Protein AF-A0A1J4JGC6-F1 (afdb_monomer)

Foldseek 3Di:
DPVPVVVVVVVVVVVLVVVLVLDQDFQLDDFQFAKAWPLVQQLVQLCVQVPPNSPLLSVLLDQLRDPNHDPVSLLVNLLVLVVCPFQFGWIKIADRLHNVDIDIFRGSLVVNLSSLSSSSSVLRVVRRPDRLSDPVCLVVNLQSLQQNLLSLVSNVVSQVVCVVVVRHDPQPDPLVSQLVVLSSQLSLLSSQLSVLVSVCVSPVLDLVSLLSNLLSLVSSLVSLVSNVVSLVVGDPSVNVQCVLVSLLVNLLSLLVNLQSLLVSCVSVVNLLLSLVSLVSNLVSLPPNVVRDHPDVVSSVSSVVSNVSSVVSNVVSVVCCVPPPVDHRDPDRDDDPDHHDDRPVSSSHHDPSSNSNCCVVDVPPDDDPPVVVVVVVVDDPDDDDDDDDDDDDDDDDDDDDDDDDDDDDDDDDDDDDDDDDDDDDDDDDDDDDDDDDDDDDDDDDDDDDDDDDDDDDDDDDDDDDDDDDDDDDDDDDDDDDDDDDDPPDPPDPPDPLVVVLVVCVVVVVCVLPVLLNVLSVLLVVLVVLLVVLQVVFDPVCNVVSVVLVVVSVVLVVCSVVLVVLSVQQVVCPPNRDPPRDSVVSNVSSVVSNVSSSVSVVVSVVRD

Secondary structure (DSSP, 8-state):
-HHHHHHHHHHHHHHHHHHHHS-------PPPPPPPB-HHHHHHHHHHHHGGGHHHHHHHHHHHTSSS--HHHHHHHHHHHHHHTT-EEEEEEEETTEEEEEEEEEEHHHHHHHHHHHHHHHHHHHHHHS-TT-TTTHHHHHHHHHHHHHHHHHHHHHHHHHHHHT---TT--HHHHHHHHHHHHHHHHHHHHHHHHHHHHH-TT-HHHHHHHHHHHHHHHHHHHHHHHHHTTS-HHHHHHHHHHHHHHHHHHHHHHHHHHHHHHHHTT-HHHHHHHHHHHHHHHTTGGGS--S-HHHHHHHHHHHHHHHHHHHHHHHHIIIII-PPPPSSPPPPSSPPPPPPHHHHSPPGGG--SGGGTS--S---HHHHHHHHHHPPPPP-----PPPP-PPPP---------PPP--PPP-------------------------------PPPP----------------------PPPPPPPPP----------------HHHHHHHHHHTTHHHH-HHHHHHHHHHHHHHHHHHHHGGGS-HHHHHHHHHHHHHHHHHHHHHHHHHHHHHHHHHTTTS--TT--HHHHHHHHHHHHHHHHHHHHHHHTT-

Nearest PDB structures (foldseek):
  1zb1-assembly2_B  TM=6.123E-01  e=3.803E-06  Saccharomyces cerevisiae
  3zxp-assembly1_B  TM=6.268E-01  e=5.109E-06  Homo sapiens
  3uly-assembly1_A  TM=6.040E-01  e=3.133E-05  Homo sapiens

Organism: NCBI:txid1144522

Radius of gyration: 36.17 Å; Cα contacts (8 Å, |Δi|>4): 557; chains: 1; bounding box: 111×75×128 Å

InterPro domains:
  IPR038499 BRO1 domain superfamily [G3DSA:1.25.40.280] (42-355)

Mean predicted aligned error: 18.23 Å

Structure (mmCIF, N/CA/C/O backbone):
data_AF-A0A1J4JGC6-F1
#
_entry.id   AF-A0A1J4JGC6-F1
#
loop_
_atom_site.group_PDB
_atom_site.id
_atom_site.type_symbol
_atom_site.label_atom_id
_atom_site.label_alt_id
_atom_site.label_comp_id
_atom_site.label_asym_id
_atom_site.label_entity_id
_atom_site.label_seq_id
_atom_site.pdbx_PDB_ins_code
_atom_site.Cartn_x
_atom_site.Cartn_y
_atom_site.Cartn_z
_atom_site.occupancy
_atom_site.B_iso_or_equiv
_atom_site.auth_seq_id
_atom_site.auth_comp_id
_atom_site.auth_asym_id
_atom_site.auth_atom_id
_atom_site.pdbx_PDB_model_num
ATOM 1 N N . MET A 1 1 ? 40.830 31.007 -11.261 1.00 52.25 1 MET A N 1
ATOM 2 C CA . MET A 1 1 ? 40.383 29.794 -11.984 1.00 52.25 1 MET A CA 1
ATOM 3 C C . MET A 1 1 ? 39.570 28.824 -11.119 1.00 52.25 1 MET A C 1
ATOM 5 O O . MET A 1 1 ? 39.017 27.895 -11.674 1.00 52.25 1 MET A O 1
ATOM 9 N N . THR A 1 2 ? 39.413 29.049 -9.810 1.00 53.44 2 THR A N 1
ATOM 10 C CA . THR A 1 2 ? 38.616 28.194 -8.903 1.00 53.44 2 THR A CA 1
ATOM 11 C C . THR A 1 2 ? 37.105 28.473 -8.918 1.00 53.44 2 THR A C 1
ATOM 13 O O . THR A 1 2 ? 36.317 27.596 -8.609 1.00 53.44 2 THR A O 1
ATOM 16 N N . THR A 1 3 ? 36.664 29.656 -9.351 1.00 64.88 3 THR A N 1
ATOM 17 C CA . THR A 1 3 ? 35.250 30.071 -9.280 1.00 64.88 3 THR A CA 1
ATOM 18 C C . THR A 1 3 ? 34.330 29.464 -10.344 1.00 64.88 3 THR A C 1
ATOM 20 O O . THR A 1 3 ? 33.119 29.451 -10.156 1.00 64.88 3 THR A O 1
ATOM 23 N N . PHE A 1 4 ? 34.861 28.963 -11.462 1.00 55.09 4 PHE A N 1
ATOM 24 C CA . PHE A 1 4 ? 34.036 28.404 -12.542 1.00 55.09 4 PHE A CA 1
ATOM 25 C C . PHE A 1 4 ? 33.626 26.949 -12.264 1.00 55.09 4 PHE A C 1
ATOM 27 O O . PHE A 1 4 ? 32.450 26.614 -12.386 1.00 55.09 4 PHE A O 1
ATOM 34 N N . ASP A 1 5 ? 34.562 26.120 -11.793 1.00 65.75 5 ASP A N 1
ATOM 35 C CA . ASP A 1 5 ? 34.286 24.726 -11.419 1.00 65.75 5 ASP A CA 1
ATOM 36 C C . ASP A 1 5 ? 33.343 24.616 -10.215 1.00 65.75 5 ASP A C 1
ATOM 38 O O . ASP A 1 5 ? 32.482 23.734 -10.181 1.00 65.75 5 ASP A O 1
ATOM 42 N N . ASP A 1 6 ? 33.449 25.531 -9.249 1.00 63.66 6 ASP A N 1
ATOM 43 C CA . ASP A 1 6 ? 32.563 25.548 -8.082 1.00 63.66 6 ASP A CA 1
ATOM 44 C C . ASP A 1 6 ? 31.129 25.955 -8.460 1.00 63.66 6 ASP A C 1
ATOM 46 O O . ASP A 1 6 ? 30.166 25.366 -7.964 1.00 63.66 6 ASP A O 1
ATOM 50 N N . ASN A 1 7 ? 30.971 26.876 -9.417 1.00 54.50 7 ASN A N 1
ATOM 51 C CA . ASN A 1 7 ? 29.662 27.258 -9.949 1.00 54.50 7 ASN A CA 1
ATOM 52 C C . ASN A 1 7 ? 29.018 26.128 -10.766 1.00 54.50 7 ASN A C 1
ATOM 54 O O . ASN A 1 7 ? 27.816 25.905 -10.638 1.00 54.50 7 ASN A O 1
ATOM 58 N N . ILE A 1 8 ? 29.795 25.373 -11.553 1.00 64.31 8 ILE A N 1
ATOM 59 C CA . ILE A 1 8 ? 29.291 24.197 -12.284 1.00 64.31 8 ILE A CA 1
ATOM 60 C C . ILE A 1 8 ? 28.870 23.093 -11.313 1.00 64.31 8 ILE A C 1
ATOM 62 O O . ILE A 1 8 ? 27.789 22.526 -11.469 1.00 64.31 8 ILE A O 1
ATOM 66 N N . LYS A 1 9 ? 29.664 22.811 -10.274 1.00 68.62 9 LYS A N 1
ATOM 67 C CA . LYS A 1 9 ? 29.290 21.838 -9.234 1.00 68.62 9 LYS A CA 1
ATOM 68 C C . LYS A 1 9 ? 28.026 22.258 -8.490 1.00 68.62 9 LYS A C 1
ATOM 70 O O . LYS A 1 9 ? 27.180 21.409 -8.222 1.00 68.62 9 LYS A O 1
ATOM 75 N N . PHE A 1 10 ? 27.869 23.547 -8.191 1.00 68.44 10 PHE A N 1
ATOM 76 C CA . PHE A 1 10 ? 26.661 24.077 -7.562 1.00 68.44 10 PHE A CA 1
ATOM 77 C C . PHE A 1 10 ? 25.433 23.944 -8.475 1.00 68.44 10 PHE A C 1
ATOM 79 O O . PHE A 1 10 ? 24.378 23.500 -8.023 1.00 68.44 10 PHE A O 1
ATOM 86 N N . LEU A 1 11 ? 25.575 24.243 -9.771 1.00 52.50 11 LEU A N 1
ATOM 87 C CA . LEU A 1 11 ? 24.492 24.111 -10.749 1.00 52.50 11 LEU A CA 1
ATOM 88 C C . LEU A 1 11 ? 24.092 22.644 -10.968 1.00 52.50 11 LEU A C 1
ATOM 90 O O . LEU A 1 11 ? 22.907 22.323 -10.960 1.00 52.50 11 LEU A O 1
ATOM 94 N N . LEU A 1 12 ? 25.070 21.742 -11.103 1.00 58.09 12 LEU A N 1
ATOM 95 C CA . LEU A 1 12 ? 24.840 20.299 -11.232 1.00 58.09 12 LEU A CA 1
ATOM 96 C C . LEU A 1 12 ? 24.192 19.720 -9.974 1.00 58.09 12 LEU A C 1
ATOM 98 O O . LEU A 1 12 ? 23.278 18.908 -10.087 1.00 58.09 12 LEU A O 1
ATOM 102 N N . LYS A 1 13 ? 24.599 20.181 -8.786 1.00 65.19 13 LYS A N 1
ATOM 103 C CA . LYS A 1 13 ? 23.947 19.823 -7.523 1.00 65.19 13 LYS A CA 1
ATOM 104 C C . LYS A 1 13 ? 22.497 20.315 -7.490 1.00 65.19 13 LYS A C 1
ATOM 106 O O . LYS A 1 13 ? 21.617 19.536 -7.148 1.00 65.19 13 LYS A O 1
ATOM 111 N N . GLY A 1 14 ? 22.230 21.546 -7.929 1.00 53.78 14 GLY A N 1
ATOM 112 C CA . GLY A 1 14 ? 20.872 22.090 -8.033 1.00 53.78 14 GLY A CA 1
ATOM 113 C C . GLY A 1 14 ? 19.990 21.349 -9.047 1.00 53.78 14 GLY A C 1
ATOM 114 O O . GLY A 1 14 ? 18.814 21.113 -8.778 1.00 53.78 14 GLY A O 1
ATOM 115 N N . ILE A 1 15 ? 20.548 20.921 -10.184 1.00 53.38 15 ILE A N 1
ATOM 116 C CA . ILE A 1 15 ? 19.846 20.101 -11.188 1.00 53.38 15 ILE A CA 1
ATOM 117 C C . ILE A 1 15 ? 19.579 18.692 -10.647 1.00 53.38 15 ILE A C 1
ATOM 119 O O . ILE A 1 15 ? 18.477 18.178 -10.815 1.00 53.38 15 ILE A O 1
ATOM 123 N N . GLN A 1 16 ? 20.537 18.075 -9.952 1.00 53.06 16 GLN A N 1
ATOM 124 C CA . GLN A 1 16 ? 20.342 16.777 -9.300 1.00 53.06 16 GLN A CA 1
ATOM 125 C C . GLN A 1 16 ? 19.307 16.851 -8.169 1.00 53.06 16 GLN A C 1
ATOM 127 O O . GLN A 1 16 ? 18.472 15.958 -8.052 1.00 53.06 16 GLN A O 1
ATOM 132 N N . GLU A 1 17 ? 19.308 17.921 -7.372 1.00 52.94 17 GLU A N 1
ATOM 133 C CA . GLU A 1 17 ? 18.307 18.162 -6.326 1.00 52.94 17 GLU A CA 1
ATOM 134 C C . GLU A 1 17 ? 16.913 18.430 -6.917 1.00 52.94 17 GLU A C 1
ATOM 136 O O . GLU A 1 17 ? 15.928 17.898 -6.397 1.00 52.94 17 GLU A O 1
ATOM 141 N N . LYS A 1 18 ? 16.817 19.148 -8.049 1.00 51.53 18 LYS A N 1
ATOM 142 C CA . LYS A 1 18 ? 15.568 19.307 -8.819 1.00 51.53 18 LYS A CA 1
ATOM 143 C C . LYS A 1 18 ? 15.069 17.985 -9.410 1.00 51.53 18 LYS A C 1
ATOM 145 O O . LYS A 1 18 ? 13.908 17.633 -9.231 1.00 51.53 18 LYS A O 1
ATOM 150 N N . LYS A 1 19 ? 15.948 17.193 -10.029 1.00 51.12 19 LYS A N 1
ATOM 151 C CA . LYS A 1 19 ? 15.596 15.871 -10.581 1.00 51.12 19 LYS A CA 1
ATOM 152 C C . LYS A 1 19 ? 15.152 14.899 -9.476 1.00 51.12 19 LYS A C 1
ATOM 154 O O . LYS A 1 19 ? 14.243 14.103 -9.680 1.00 51.12 19 LYS A O 1
ATOM 159 N N . LYS A 1 20 ? 15.733 15.016 -8.275 1.00 45.72 20 LYS A N 1
ATOM 160 C CA . LYS A 1 20 ? 15.350 14.263 -7.067 1.00 45.72 20 LYS A CA 1
ATOM 161 C C . LYS A 1 20 ? 14.006 14.706 -6.469 1.00 45.72 20 LYS A C 1
ATOM 163 O O . LYS A 1 20 ? 13.353 13.901 -5.813 1.00 45.72 20 LYS A O 1
ATOM 168 N N . THR A 1 21 ? 13.584 15.955 -6.682 1.00 42.94 21 THR A N 1
ATOM 169 C CA . THR A 1 21 ? 12.288 16.478 -6.204 1.00 42.94 21 THR A CA 1
ATOM 170 C C . THR A 1 21 ? 11.130 16.237 -7.176 1.00 42.94 21 THR A C 1
ATOM 172 O O . THR A 1 21 ? 9.980 16.325 -6.754 1.00 42.94 21 THR A O 1
ATOM 175 N N . MET A 1 22 ? 11.401 15.877 -8.436 1.00 41.38 22 MET A N 1
ATOM 176 C CA . MET A 1 22 ? 10.372 15.732 -9.478 1.00 41.38 22 MET A CA 1
ATOM 177 C C . MET A 1 22 ? 9.607 14.397 -9.475 1.00 41.38 22 MET A C 1
ATOM 179 O O . MET A 1 22 ? 8.502 14.341 -10.003 1.00 41.38 22 MET A O 1
ATOM 183 N N . LEU A 1 23 ? 10.110 13.337 -8.832 1.00 53.72 23 LEU A N 1
ATOM 184 C CA . LEU A 1 23 ? 9.386 12.063 -8.714 1.00 53.72 23 LEU A CA 1
ATOM 185 C C . LEU A 1 23 ? 8.864 11.884 -7.286 1.00 53.72 23 LEU A C 1
ATOM 187 O O . LEU A 1 23 ? 9.530 11.309 -6.420 1.00 53.72 23 LEU A O 1
ATOM 191 N N . SER A 1 24 ? 7.658 12.398 -7.036 1.00 53.22 24 SER A N 1
ATOM 192 C CA . SER A 1 24 ? 6.896 12.009 -5.849 1.00 53.22 24 SER A CA 1
ATOM 193 C C . SER A 1 24 ? 6.468 10.555 -6.009 1.00 53.22 24 SER A C 1
ATOM 195 O O . SER A 1 24 ? 5.564 10.245 -6.784 1.00 53.22 24 SER A O 1
ATOM 197 N N . THR A 1 25 ? 7.147 9.648 -5.311 1.00 77.62 25 THR A N 1
ATOM 198 C CA . THR A 1 25 ? 6.794 8.228 -5.301 1.00 77.62 25 THR A CA 1
ATOM 199 C C . THR A 1 25 ? 6.085 7.915 -3.992 1.00 77.62 25 THR A C 1
ATOM 201 O O . THR A 1 25 ? 6.680 7.995 -2.917 1.00 77.62 25 THR A O 1
ATOM 204 N N . SER A 1 26 ? 4.809 7.553 -4.051 1.00 82.94 26 SER A N 1
ATOM 205 C CA . SER A 1 26 ? 4.097 6.968 -2.912 1.00 82.94 26 SER A CA 1
ATOM 206 C C . SER A 1 26 ? 4.296 5.450 -2.885 1.00 82.94 26 SER A C 1
ATOM 208 O O . SER A 1 26 ? 4.603 4.826 -3.904 1.00 82.94 26 SER A O 1
ATOM 210 N N . LEU A 1 27 ? 4.147 4.835 -1.708 1.00 90.88 27 LEU A N 1
ATOM 211 C CA . LEU A 1 27 ? 4.104 3.374 -1.623 1.00 90.88 27 LEU A CA 1
ATOM 212 C C . LEU A 1 27 ? 2.813 2.856 -2.257 1.00 90.88 27 LEU A C 1
ATOM 214 O O . LEU A 1 27 ? 1.735 3.400 -2.022 1.00 90.88 27 LEU A O 1
ATOM 218 N N . LEU A 1 28 ? 2.923 1.767 -3.016 1.00 92.94 28 LEU A N 1
ATOM 219 C CA . LEU A 1 28 ? 1.779 1.128 -3.654 1.00 92.94 28 LEU A CA 1
ATOM 220 C C . LEU A 1 28 ? 1.016 0.255 -2.648 1.00 92.94 28 LEU A C 1
ATOM 222 O O . LEU A 1 28 ? 1.131 -0.963 -2.649 1.00 92.94 28 LEU A O 1
ATOM 226 N N . VAL A 1 29 ? 0.265 0.860 -1.736 1.00 93.62 29 VAL A N 1
ATOM 227 C CA . VAL A 1 29 ? -0.440 0.142 -0.666 1.00 93.62 29 VAL A CA 1
ATOM 228 C C . VAL A 1 29 ? -1.914 0.511 -0.650 1.00 93.62 29 VAL A C 1
ATOM 230 O O . VAL A 1 29 ? -2.277 1.658 -0.884 1.00 93.62 29 VAL A O 1
ATOM 233 N N . VAL A 1 30 ? -2.766 -0.459 -0.324 1.00 96.00 30 VAL A N 1
ATOM 234 C CA . VAL A 1 30 ? -4.166 -0.203 0.024 1.00 96.00 30 VAL A CA 1
ATOM 235 C C . VAL A 1 30 ? -4.314 -0.317 1.538 1.00 96.00 30 VAL A C 1
ATOM 237 O O . VAL A 1 30 ? -4.080 -1.406 2.073 1.00 96.00 30 VAL A O 1
ATOM 240 N N . PRO A 1 31 ? -4.685 0.765 2.243 1.00 96.88 31 PRO A N 1
ATOM 241 C CA . PRO A 1 31 ? -5.005 0.690 3.660 1.00 96.88 31 PRO A CA 1
ATOM 242 C C . PRO A 1 31 ? -6.162 -0.275 3.918 1.00 96.88 31 PRO A C 1
ATOM 244 O O . PRO A 1 31 ? -7.119 -0.341 3.142 1.00 96.88 31 PRO A O 1
ATOM 247 N N . ILE A 1 32 ? -6.100 -1.005 5.029 1.00 97.38 32 ILE A N 1
ATOM 248 C CA . ILE A 1 32 ? -7.224 -1.831 5.470 1.00 97.38 32 ILE A CA 1
ATOM 249 C C . ILE A 1 32 ? -8.445 -0.944 5.760 1.00 97.38 32 ILE A C 1
ATOM 251 O O . ILE A 1 32 ? -8.280 0.181 6.248 1.00 97.38 32 ILE A O 1
ATOM 255 N N . PRO A 1 33 ? -9.671 -1.416 5.481 1.00 96.62 33 PRO A N 1
ATOM 256 C CA . PRO A 1 33 ? -10.860 -0.607 5.697 1.00 96.62 33 PRO A CA 1
ATOM 257 C C . PRO A 1 33 ? -11.072 -0.360 7.199 1.00 96.62 33 PRO A C 1
ATOM 259 O O . PRO A 1 33 ? -10.994 -1.308 7.988 1.00 96.62 33 PRO A O 1
ATOM 262 N N . PRO A 1 34 ? 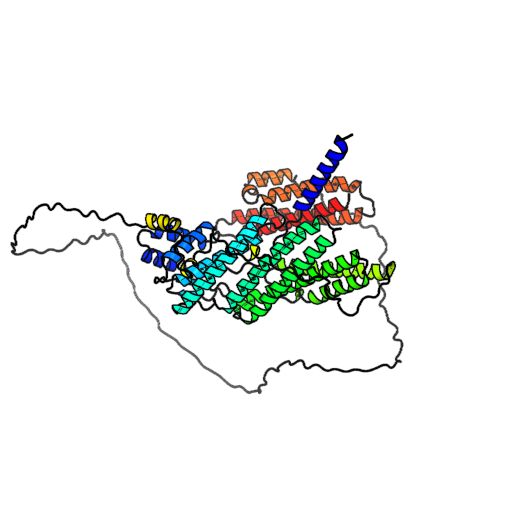-11.348 0.884 7.628 1.00 96.88 34 PRO A N 1
ATOM 263 C CA . PRO A 1 34 ? -11.672 1.159 9.020 1.00 96.88 34 PRO A CA 1
ATOM 264 C C . PRO A 1 34 ? -13.057 0.604 9.364 1.00 96.88 34 PRO A C 1
ATOM 266 O O . PRO A 1 34 ? -13.961 0.540 8.526 1.00 96.88 34 PRO A O 1
ATOM 269 N N . SER A 1 35 ? -13.242 0.238 10.625 1.00 96.44 35 SER A N 1
ATOM 270 C CA . SER A 1 35 ? -14.546 -0.095 11.181 1.00 96.44 35 SER A CA 1
ATOM 271 C C . SER A 1 35 ? -15.225 1.154 11.746 1.00 96.44 35 SER A C 1
ATOM 273 O O . SER A 1 35 ? -14.577 2.078 12.241 1.00 96.44 35 SER A O 1
ATOM 275 N N . ARG A 1 36 ? -16.557 1.183 11.684 1.00 95.94 36 ARG A N 1
ATOM 276 C CA . ARG A 1 36 ? -17.374 2.231 12.306 1.00 95.94 36 ARG A CA 1
ATOM 277 C C . ARG A 1 36 ? -17.876 1.742 13.659 1.00 95.94 36 ARG A C 1
ATOM 279 O O . ARG A 1 36 ? -18.217 0.568 13.786 1.00 95.94 36 ARG A O 1
ATOM 286 N N . ALA A 1 37 ? -17.971 2.647 14.626 1.00 95.25 37 ALA A N 1
ATOM 287 C CA . ALA A 1 37 ? -18.509 2.378 15.957 1.00 95.25 37 ALA A CA 1
ATOM 288 C C . ALA A 1 37 ? -19.892 3.004 16.130 1.00 95.25 37 ALA A C 1
ATOM 290 O O . ALA A 1 37 ? -20.152 4.098 15.621 1.00 95.25 37 ALA A O 1
ATOM 291 N N . ASN A 1 38 ? -20.760 2.355 16.902 1.00 95.06 38 ASN A N 1
ATOM 292 C CA . ASN A 1 38 ? -21.965 2.979 17.433 1.00 95.06 38 ASN A CA 1
ATOM 293 C C . ASN A 1 38 ? -21.582 3.794 18.674 1.00 95.06 38 ASN A C 1
ATOM 295 O O . ASN A 1 38 ? -21.620 3.293 19.801 1.00 95.06 38 ASN A O 1
ATOM 299 N N . SER A 1 39 ? -21.199 5.056 18.465 1.00 90.81 39 SER A N 1
ATOM 300 C CA . SER A 1 39 ? -20.668 5.914 19.533 1.00 90.81 39 SER A CA 1
ATOM 301 C C . SER A 1 39 ? -21.607 6.026 20.734 1.00 90.81 39 SER A C 1
ATOM 303 O O . SER A 1 39 ? -21.138 6.041 21.864 1.00 90.81 39 SER A O 1
ATOM 305 N N . SER A 1 40 ? -22.929 6.019 20.516 1.00 92.44 40 SER A N 1
ATOM 306 C CA . SER A 1 40 ? -23.905 6.147 21.607 1.00 92.44 40 SER A CA 1
ATOM 307 C C . SER A 1 40 ? -23.801 5.018 22.640 1.00 92.44 40 SER A C 1
ATOM 309 O O . SER A 1 40 ? -23.885 5.274 23.841 1.00 92.44 40 SER A O 1
ATOM 311 N N . LEU A 1 41 ? -23.569 3.781 22.190 1.00 92.38 41 LEU A N 1
ATOM 312 C CA . LEU A 1 41 ? -23.467 2.622 23.070 1.00 92.38 41 LEU A CA 1
ATOM 313 C C . LEU A 1 41 ? -22.129 2.624 23.819 1.00 92.38 41 LEU A C 1
ATOM 315 O O . LEU A 1 41 ? -22.119 2.517 25.044 1.00 92.38 41 LEU A O 1
ATOM 319 N N . CYS A 1 42 ? -21.021 2.839 23.100 1.00 90.94 42 CYS A N 1
ATOM 320 C CA . CYS A 1 42 ? -19.685 2.913 23.698 1.00 90.94 42 CYS A CA 1
ATOM 321 C C . CYS A 1 42 ? -19.586 4.042 24.738 1.00 90.94 42 CYS A C 1
ATOM 323 O O . CYS A 1 42 ? -19.027 3.847 25.815 1.00 90.94 42 CYS A O 1
ATOM 325 N N . ASP A 1 43 ? -20.140 5.219 24.438 1.00 92.88 43 ASP A N 1
ATOM 326 C CA . ASP A 1 43 ? -20.064 6.388 25.317 1.00 92.88 43 ASP A CA 1
ATOM 327 C C . ASP A 1 43 ? -20.856 6.179 26.611 1.00 92.88 43 ASP A C 1
ATOM 329 O O . ASP A 1 43 ? -20.428 6.608 27.685 1.00 92.88 43 ASP A O 1
ATOM 333 N N . ASN A 1 44 ? -22.002 5.500 26.536 1.00 93.31 44 ASN A N 1
ATOM 334 C CA . ASN A 1 44 ? -22.780 5.151 27.721 1.00 93.31 44 ASN A CA 1
ATOM 335 C C . ASN A 1 44 ? -22.027 4.146 28.603 1.00 93.31 44 ASN A C 1
ATOM 337 O O . ASN A 1 44 ? -21.944 4.358 29.814 1.00 93.31 44 ASN A O 1
ATOM 341 N N . SER A 1 45 ? -21.409 3.123 28.008 1.00 93.06 45 SER A N 1
ATOM 342 C CA . SER A 1 45 ? -20.573 2.154 28.731 1.00 93.06 45 SER A CA 1
ATOM 343 C C . SER A 1 45 ? -19.358 2.814 29.392 1.00 93.06 45 SER A C 1
ATOM 345 O O . SER A 1 45 ? -19.076 2.560 30.563 1.00 93.06 45 SER A O 1
ATOM 347 N N . LEU A 1 46 ? -18.672 3.730 28.695 1.00 93.56 46 LEU A N 1
ATOM 348 C CA . LEU A 1 46 ? -17.557 4.501 29.264 1.00 93.56 46 LEU A CA 1
ATOM 349 C C . LEU A 1 46 ? -17.990 5.335 30.471 1.00 93.56 46 LEU A C 1
ATOM 351 O O . LEU A 1 46 ? -17.306 5.329 31.492 1.00 93.56 46 LEU A O 1
ATOM 355 N N . LYS A 1 47 ? -19.125 6.039 30.374 1.00 93.75 47 LYS A N 1
ATOM 356 C CA . LYS A 1 47 ? -19.669 6.836 31.487 1.00 93.75 47 LYS A CA 1
ATOM 357 C C . LYS A 1 47 ? -19.980 5.973 32.704 1.00 93.75 47 LYS A C 1
ATOM 359 O O . LYS A 1 47 ? -19.711 6.396 33.824 1.00 93.75 47 LYS A O 1
ATOM 364 N N . GLN A 1 48 ? -20.528 4.779 32.485 1.00 93.06 48 GLN A N 1
ATOM 365 C CA . GLN A 1 48 ? -20.841 3.842 33.562 1.00 93.06 48 GLN A CA 1
ATOM 366 C C . GLN A 1 48 ? -19.576 3.327 34.258 1.00 93.06 48 GLN A C 1
ATOM 368 O O . GLN A 1 48 ? -19.532 3.305 35.485 1.00 93.06 48 GLN A O 1
ATOM 373 N N . LEU A 1 49 ? -18.537 2.966 33.501 1.00 93.75 49 LEU A N 1
ATOM 374 C CA . LEU A 1 49 ? -17.302 2.416 34.069 1.00 93.75 49 LEU A CA 1
ATOM 375 C C . LEU A 1 49 ? -16.406 3.468 34.730 1.00 93.75 49 LEU A C 1
ATOM 377 O O . LEU A 1 49 ? -15.807 3.197 35.766 1.00 93.75 49 LEU A O 1
ATOM 381 N N . LEU A 1 50 ? -16.295 4.658 34.136 1.00 91.75 50 LEU A N 1
ATOM 382 C CA . LEU A 1 50 ? -15.342 5.690 34.568 1.00 91.75 50 LEU A CA 1
ATOM 383 C C . LEU A 1 50 ? -15.966 6.775 35.453 1.00 91.75 50 LEU A C 1
ATOM 385 O O . LEU A 1 50 ? -15.252 7.645 35.955 1.00 91.75 50 LEU A O 1
ATOM 389 N N . SER A 1 51 ? -17.285 6.739 35.671 1.00 85.06 51 SER A N 1
ATOM 390 C CA . SER A 1 51 ? -17.995 7.712 36.510 1.00 85.06 51 SER A CA 1
ATOM 391 C C . SER A 1 51 ? -17.605 9.166 36.150 1.00 85.06 51 SER A C 1
ATOM 393 O O . SER A 1 51 ? -17.542 9.525 34.972 1.00 85.06 51 SER A O 1
ATOM 395 N N . GLY A 1 52 ? -17.311 10.024 37.137 1.00 74.94 52 GLY A N 1
ATOM 396 C CA . GLY A 1 52 ? -16.966 11.442 36.939 1.00 74.94 52 GLY A CA 1
ATOM 397 C C . GLY A 1 52 ? -15.664 11.727 36.171 1.00 74.94 52 GLY A C 1
ATOM 398 O O . GLY A 1 52 ? -15.405 12.885 35.861 1.00 74.94 52 GLY A O 1
ATOM 399 N N . GLN A 1 53 ? -14.863 10.708 35.834 1.00 77.06 53 GLN A N 1
ATOM 400 C CA . GLN A 1 53 ? -13.624 10.842 35.049 1.00 77.06 53 GLN A CA 1
ATOM 401 C C . GLN A 1 53 ? -13.819 10.505 33.560 1.00 77.06 53 GLN A C 1
ATOM 403 O O . GLN A 1 53 ? -12.881 10.573 32.769 1.00 77.06 53 GLN A O 1
ATOM 408 N N . ALA A 1 54 ? -15.046 10.176 33.142 1.00 86.62 54 ALA A N 1
ATOM 409 C CA . ALA A 1 54 ? -15.327 9.736 31.778 1.00 86.62 54 ALA A CA 1
ATOM 410 C C . ALA A 1 54 ? -15.074 10.806 30.701 1.00 86.62 54 ALA A C 1
ATOM 412 O O . ALA A 1 54 ? -14.918 10.453 29.537 1.00 86.62 54 ALA A O 1
ATOM 413 N N . GLN A 1 55 ? -15.041 12.099 31.042 1.00 91.62 55 GLN A N 1
ATOM 414 C CA . GLN A 1 55 ? -14.993 13.170 30.039 1.00 91.62 55 GLN A CA 1
ATOM 415 C C . GLN A 1 55 ? -13.753 13.091 29.136 1.00 91.62 55 GLN A C 1
ATOM 417 O O . GLN A 1 55 ? -13.884 13.247 27.924 1.00 91.62 55 GLN A O 1
ATOM 422 N N . GLU A 1 56 ? -12.577 12.810 29.697 1.00 92.50 56 GLU A N 1
ATOM 423 C CA . GLU A 1 56 ? -11.342 12.685 28.916 1.00 92.50 56 GLU A CA 1
ATOM 424 C C . GLU A 1 56 ? -11.364 11.418 28.040 1.00 92.50 56 GLU A C 1
ATOM 426 O O . GLU A 1 56 ? -11.106 11.474 26.837 1.00 92.50 56 GLU A O 1
ATOM 431 N N . ALA A 1 57 ? -11.796 10.287 28.604 1.00 94.12 57 ALA A N 1
ATOM 432 C CA . ALA A 1 57 ? -11.950 9.033 27.867 1.00 94.12 57 ALA A CA 1
ATOM 433 C C . ALA A 1 57 ? -12.937 9.145 26.697 1.00 94.12 57 ALA A C 1
ATOM 435 O O . ALA A 1 57 ? -12.685 8.614 25.616 1.00 94.12 57 ALA A O 1
ATOM 436 N N . LEU A 1 58 ? -14.045 9.862 26.896 1.00 95.19 58 LEU A N 1
ATOM 437 C CA . LEU A 1 58 ? -15.037 10.138 25.860 1.00 95.19 58 LEU A CA 1
ATOM 438 C C . LEU A 1 58 ? -14.454 10.997 24.737 1.00 95.19 58 LEU A C 1
ATOM 440 O O . LEU A 1 58 ? -14.751 10.743 23.573 1.00 95.19 58 LEU A O 1
ATOM 444 N N . GLN A 1 59 ? -13.605 11.981 25.053 1.00 95.56 59 GLN A N 1
ATOM 445 C CA . GLN A 1 59 ? -12.947 12.801 24.033 1.00 95.56 59 GLN A CA 1
ATOM 446 C C . GLN A 1 59 ? -11.995 11.971 23.167 1.00 95.56 59 GLN A C 1
ATOM 448 O O . GLN A 1 59 ? -12.093 12.029 21.939 1.00 95.56 59 GLN A O 1
ATOM 453 N N . PHE A 1 60 ? -11.131 11.153 23.776 1.00 96.56 60 PHE A N 1
ATOM 454 C CA . PHE A 1 60 ? -10.208 10.299 23.019 1.00 96.56 60 PHE A CA 1
ATOM 455 C C . PHE A 1 60 ? -10.935 9.190 22.240 1.00 96.56 60 PHE A C 1
ATOM 457 O O . PHE A 1 60 ? -10.602 8.924 21.082 1.00 96.56 60 PHE A O 1
ATOM 464 N N . SER A 1 61 ? -11.990 8.603 22.817 1.00 96.62 61 SER A N 1
ATOM 465 C CA . SER A 1 61 ? -12.914 7.694 22.119 1.00 96.62 61 SER A CA 1
ATOM 466 C C . SER A 1 61 ? -13.517 8.368 20.883 1.00 96.62 61 SER A C 1
ATOM 468 O O . SER A 1 61 ? -13.405 7.861 19.768 1.00 96.62 61 SER A O 1
ATOM 470 N N . ALA A 1 62 ? -14.103 9.556 21.048 1.00 95.38 62 ALA A N 1
ATOM 471 C CA . ALA A 1 62 ? -14.740 10.277 19.955 1.00 95.38 62 ALA A CA 1
ATOM 472 C C . ALA A 1 62 ? -13.743 10.656 18.851 1.00 95.38 62 ALA A C 1
ATOM 474 O O . ALA A 1 62 ? -14.080 10.554 17.670 1.00 95.38 62 ALA A O 1
ATOM 475 N N . ARG A 1 63 ? -12.513 11.063 19.202 1.00 95.94 63 ARG A N 1
ATOM 476 C CA . ARG A 1 63 ? -11.491 11.403 18.202 1.00 95.94 63 ARG A CA 1
ATOM 477 C C . ARG A 1 63 ? -10.935 10.209 17.451 1.00 95.94 63 ARG A C 1
ATOM 479 O O . ARG A 1 63 ? -10.887 10.282 16.223 1.00 95.94 63 ARG A O 1
ATOM 486 N N . SER A 1 64 ? -10.622 9.112 18.134 1.00 95.75 64 SER A N 1
ATOM 487 C CA . SER A 1 64 ? -10.149 7.875 17.489 1.00 95.75 64 SER A CA 1
ATOM 488 C C . SER A 1 64 ? -11.176 7.254 16.526 1.00 95.75 64 SER A C 1
ATOM 490 O O . SER A 1 64 ? -10.808 6.537 15.599 1.00 95.75 64 SER A O 1
ATOM 492 N N . LYS A 1 65 ? -12.467 7.567 16.698 1.00 94.50 65 LYS A N 1
ATOM 493 C CA . LYS A 1 65 ? -13.577 7.112 15.836 1.00 94.50 65 LYS A CA 1
ATOM 494 C C . LYS A 1 65 ? -14.018 8.142 14.791 1.00 94.50 65 LYS A C 1
ATOM 496 O O . LYS A 1 65 ? -14.938 7.875 14.018 1.00 94.50 65 LYS A O 1
ATOM 501 N N . SER A 1 66 ? -13.425 9.335 14.789 1.00 92.69 66 SER A N 1
ATOM 502 C CA . SER A 1 66 ? -13.847 10.425 13.907 1.00 92.69 66 SER A CA 1
ATOM 503 C C . SER A 1 66 ? -13.301 10.266 12.479 1.00 92.69 66 SER A C 1
ATOM 505 O O . SER A 1 66 ? -12.329 9.544 12.271 1.00 92.69 66 SER A O 1
ATOM 507 N N . PRO A 1 67 ? -13.868 10.971 11.480 1.00 87.31 67 PRO A N 1
ATOM 508 C CA . PRO A 1 67 ? -13.337 10.968 10.112 1.00 87.31 67 PRO A CA 1
ATOM 509 C C . PRO A 1 67 ? -11.931 11.573 9.974 1.00 87.31 67 PRO A C 1
ATOM 511 O O . PRO A 1 67 ? -11.271 11.354 8.964 1.00 87.31 67 PRO A O 1
ATOM 514 N N . ILE A 1 68 ? -11.492 12.361 10.960 1.00 88.31 68 ILE A N 1
ATOM 515 C CA . ILE A 1 68 ? -10.165 12.986 11.009 1.00 88.31 68 ILE A CA 1
ATOM 516 C C . ILE A 1 68 ? -9.549 12.618 12.362 1.00 88.31 68 ILE A C 1
ATOM 518 O O . ILE A 1 68 ? -9.529 13.448 13.277 1.00 88.31 68 ILE A O 1
ATOM 522 N N . PRO A 1 69 ? -9.143 11.353 12.537 1.00 91.75 69 PRO A N 1
ATOM 523 C CA . PRO A 1 69 ? -8.568 10.914 13.791 1.00 91.75 69 PRO A CA 1
ATOM 524 C C . PRO A 1 69 ? -7.138 11.446 13.934 1.00 91.75 69 PRO A C 1
ATOM 526 O O . PRO A 1 69 ? -6.496 11.841 12.957 1.00 91.75 69 PRO A O 1
ATOM 529 N N . ASP A 1 70 ? -6.636 11.436 15.163 1.00 90.56 70 ASP A N 1
ATOM 530 C CA . ASP A 1 70 ? -5.265 11.808 15.487 1.00 90.56 70 ASP A CA 1
ATOM 531 C C . ASP A 1 70 ? -4.558 10.690 16.272 1.00 90.56 70 ASP A C 1
ATOM 533 O O . ASP A 1 70 ? -5.182 9.911 16.996 1.00 90.56 70 ASP A O 1
ATOM 537 N N . ASP A 1 71 ? -3.239 10.605 16.086 1.00 92.25 71 ASP A N 1
ATOM 538 C CA . ASP A 1 71 ? -2.357 9.571 16.647 1.00 92.25 71 ASP A CA 1
ATOM 539 C C . ASP A 1 71 ? -2.363 9.536 18.189 1.00 92.25 71 ASP A C 1
ATOM 541 O O . ASP A 1 71 ? -2.331 8.466 18.809 1.00 92.25 71 ASP A O 1
ATOM 545 N N . ASP A 1 72 ? -2.431 10.712 18.819 1.00 95.44 72 ASP A N 1
ATOM 546 C CA . ASP A 1 72 ? -2.389 10.852 20.277 1.00 95.44 72 ASP A CA 1
ATOM 547 C C . ASP A 1 72 ? -3.681 10.323 20.912 1.00 95.44 72 ASP A C 1
ATOM 549 O O . ASP A 1 72 ? -3.626 9.535 21.860 1.00 95.44 72 ASP A O 1
ATOM 553 N N . SER A 1 73 ? -4.839 10.648 20.332 1.00 96.31 73 SER A N 1
ATOM 554 C CA . SER A 1 73 ? -6.140 10.146 20.781 1.00 96.31 73 SER A CA 1
ATOM 555 C C . SER A 1 73 ? -6.227 8.623 20.738 1.00 96.31 73 SER A C 1
ATOM 557 O O . SER A 1 73 ? -6.730 8.026 21.690 1.00 96.31 73 SER A O 1
ATOM 559 N N . PHE A 1 74 ? -5.712 7.968 19.688 1.00 97.62 74 PHE A N 1
ATOM 560 C CA . PHE A 1 74 ? -5.649 6.501 19.657 1.00 97.62 74 PHE A CA 1
ATOM 561 C C . PHE A 1 74 ? -4.810 5.951 20.811 1.00 97.62 74 PHE A C 1
ATOM 563 O O . PHE A 1 74 ? -5.262 5.082 21.559 1.00 97.62 74 PHE A O 1
ATOM 570 N N . SER A 1 75 ? -3.596 6.478 20.973 1.00 95.75 75 SER A N 1
ATOM 571 C CA . SER A 1 75 ? -2.643 6.013 21.982 1.00 95.75 75 SER A CA 1
ATOM 572 C C . SER A 1 75 ? -3.197 6.177 23.400 1.00 95.75 75 SER A C 1
ATOM 574 O O . SER A 1 75 ? -3.176 5.235 24.196 1.00 95.75 75 SER A O 1
ATOM 576 N N . ARG A 1 76 ? -3.756 7.352 23.713 1.00 96.12 76 ARG A N 1
ATOM 577 C CA . ARG A 1 76 ? -4.352 7.644 25.023 1.00 96.12 76 ARG A CA 1
ATOM 578 C C . ARG A 1 76 ? -5.603 6.822 25.283 1.00 96.12 76 ARG A C 1
ATOM 580 O O . ARG A 1 76 ? -5.760 6.302 26.387 1.00 96.12 76 ARG A O 1
ATOM 587 N N . TYR A 1 77 ? -6.461 6.645 24.278 1.00 97.31 77 TYR A N 1
ATOM 588 C CA . TYR A 1 77 ? -7.656 5.827 24.447 1.00 97.31 77 TYR A CA 1
ATOM 589 C C . TYR A 1 77 ? -7.304 4.360 24.718 1.00 97.31 77 TYR A C 1
ATOM 591 O O . TYR A 1 77 ? -7.866 3.755 25.628 1.00 97.31 77 TYR A O 1
ATOM 599 N N . LEU A 1 78 ? -6.307 3.801 24.024 1.00 97.38 78 LEU A N 1
ATOM 600 C CA . LEU A 1 78 ? -5.834 2.436 24.275 1.00 97.38 78 LEU A CA 1
ATOM 601 C C . LEU A 1 78 ? -5.246 2.249 25.681 1.00 97.38 78 LEU A C 1
ATOM 603 O O . LEU A 1 78 ? -5.435 1.188 26.276 1.00 97.38 78 LEU A O 1
ATOM 607 N N . ILE A 1 79 ? -4.581 3.263 26.245 1.00 95.81 79 ILE A N 1
ATOM 608 C CA . ILE A 1 79 ? -4.108 3.232 27.641 1.00 95.81 79 ILE A CA 1
ATOM 609 C C . ILE A 1 79 ? -5.291 3.152 28.619 1.00 95.81 79 ILE A C 1
ATOM 611 O O . ILE A 1 79 ? -5.233 2.384 29.581 1.00 95.81 79 ILE A O 1
ATOM 615 N N . ILE A 1 80 ? -6.371 3.894 28.357 1.00 95.38 80 ILE A N 1
ATOM 616 C CA . ILE A 1 80 ? -7.604 3.843 29.158 1.00 95.38 80 ILE A CA 1
ATOM 617 C C . ILE A 1 80 ? -8.273 2.470 29.025 1.00 95.38 80 ILE A C 1
ATOM 619 O O . ILE A 1 80 ? -8.633 1.854 30.022 1.00 95.38 80 ILE A O 1
ATOM 623 N N . LEU A 1 81 ? -8.396 1.935 27.810 1.00 96.00 81 LEU A N 1
ATOM 624 C CA . LEU A 1 81 ? -8.971 0.601 27.608 1.00 96.00 81 LEU A CA 1
ATOM 625 C C . LEU A 1 81 ? -8.132 -0.487 28.295 1.00 96.00 81 LEU A C 1
ATOM 627 O O . LEU A 1 81 ? -8.687 -1.397 28.907 1.00 96.00 81 LEU A O 1
ATOM 631 N N . LYS A 1 82 ? -6.798 -0.369 28.286 1.00 95.38 82 LYS A N 1
ATOM 632 C CA . LYS A 1 82 ? -5.918 -1.272 29.041 1.00 95.38 82 LYS A CA 1
ATOM 633 C C . LYS A 1 82 ? -6.207 -1.234 30.543 1.00 95.38 82 LYS A C 1
ATOM 635 O O . LYS A 1 82 ? -6.215 -2.295 31.164 1.00 95.38 82 LYS A O 1
ATOM 640 N N . SER A 1 83 ? -6.418 -0.056 31.139 1.00 94.06 83 SER A N 1
ATOM 641 C CA . SER A 1 83 ? -6.677 0.048 32.584 1.00 94.06 83 SER A CA 1
ATOM 642 C C . SER A 1 83 ? -8.041 -0.515 32.988 1.00 94.06 83 SER A C 1
ATOM 644 O O . SER A 1 83 ? -8.185 -1.005 34.106 1.00 94.06 83 SER A O 1
ATOM 646 N N . LEU A 1 84 ? -9.013 -0.511 32.070 1.00 94.00 84 LEU A N 1
ATOM 647 C CA . LEU A 1 84 ? -10.330 -1.118 32.269 1.00 94.00 84 LEU A CA 1
ATOM 648 C C . LEU A 1 84 ? -10.312 -2.659 32.200 1.00 94.00 84 LEU A C 1
ATOM 650 O O . LEU A 1 84 ? -11.235 -3.301 32.706 1.00 94.00 84 LEU A O 1
ATOM 654 N N . GLY A 1 85 ? -9.271 -3.268 31.621 1.00 90.75 85 GLY A N 1
ATOM 655 C CA . GLY A 1 85 ? -9.066 -4.720 31.632 1.00 90.75 85 GLY A CA 1
ATOM 656 C C . GLY A 1 85 ? -10.236 -5.502 31.027 1.00 90.75 85 GLY A C 1
ATOM 657 O O . GLY A 1 85 ? -10.705 -5.174 29.946 1.00 90.75 85 GLY A O 1
ATOM 658 N N . ASN A 1 86 ? -10.721 -6.534 31.726 1.00 90.25 86 ASN A N 1
ATOM 659 C CA . ASN A 1 86 ? -11.858 -7.359 31.288 1.00 90.25 86 ASN A CA 1
ATOM 660 C C . ASN A 1 86 ? -13.213 -6.872 31.843 1.00 90.25 86 ASN A C 1
ATOM 662 O O . ASN A 1 86 ? -14.092 -7.680 32.142 1.00 90.25 86 ASN A O 1
ATOM 666 N N . SER A 1 87 ? -13.367 -5.566 32.070 1.00 93.69 87 SER A N 1
ATOM 667 C CA . SER A 1 87 ? -14.643 -5.013 32.538 1.00 93.69 87 SER A CA 1
ATOM 668 C C . SER A 1 87 ? -15.754 -5.227 31.503 1.00 93.69 87 SER A C 1
ATOM 670 O O . SER A 1 87 ? -15.490 -5.308 30.301 1.00 93.69 87 SER A O 1
ATOM 672 N N . ASN A 1 88 ? -17.006 -5.285 31.965 1.00 93.38 88 ASN A N 1
ATOM 673 C CA . ASN A 1 88 ? -18.153 -5.338 31.063 1.00 93.38 88 ASN A CA 1
ATOM 674 C C . ASN A 1 88 ? -18.287 -3.996 30.324 1.00 93.38 88 ASN A C 1
ATOM 676 O O . ASN A 1 88 ? -18.398 -2.946 30.957 1.00 93.38 88 ASN A O 1
ATOM 680 N N . PHE A 1 89 ? -18.248 -4.036 28.995 1.00 94.19 89 PHE A N 1
ATOM 681 C CA . PHE A 1 89 ? -18.292 -2.863 28.130 1.00 94.19 89 PHE A CA 1
ATOM 682 C C . PHE A 1 89 ? -19.159 -3.134 26.911 1.00 94.19 89 PHE A C 1
ATOM 684 O O . PHE A 1 89 ? -18.701 -3.719 25.925 1.00 94.19 89 PHE A O 1
ATOM 691 N N . SER A 1 90 ? -20.408 -2.676 26.951 1.00 95.62 90 SER A N 1
ATOM 692 C CA . SER A 1 90 ? -21.298 -2.787 25.802 1.00 95.62 90 SER A CA 1
ATOM 693 C C . SER A 1 90 ? -20.800 -1.897 24.666 1.00 95.62 90 SER A C 1
ATOM 695 O O . SER A 1 90 ? -20.673 -0.679 24.813 1.00 95.62 90 SER A O 1
ATOM 697 N N . ASN A 1 91 ? -20.525 -2.512 23.524 1.00 95.00 91 ASN A N 1
ATOM 698 C CA . ASN A 1 91 ? -20.101 -1.846 22.305 1.00 95.00 91 ASN A CA 1
ATOM 699 C C . ASN A 1 91 ? -20.744 -2.495 21.083 1.00 95.00 91 ASN A C 1
ATOM 701 O O . ASN A 1 91 ? -21.168 -3.652 21.107 1.00 95.00 91 ASN A O 1
ATOM 705 N N . GLU A 1 92 ? -20.843 -1.713 20.015 1.00 95.69 92 GLU A N 1
ATOM 706 C CA . GLU A 1 92 ? -21.325 -2.182 18.727 1.00 95.69 92 GLU A CA 1
ATOM 707 C C . GLU A 1 92 ? -20.479 -1.565 17.621 1.00 95.69 92 GLU A C 1
ATOM 709 O O . GLU A 1 92 ? -20.283 -0.348 17.572 1.00 95.69 92 GLU A O 1
ATOM 714 N N . TRP A 1 93 ? -19.997 -2.422 16.730 1.00 96.44 93 TRP A N 1
ATOM 715 C CA . TRP A 1 93 ? -19.139 -2.052 15.617 1.00 96.44 93 TRP A CA 1
ATOM 716 C C . TRP A 1 93 ? -19.630 -2.678 14.317 1.00 96.44 93 TRP A C 1
ATOM 718 O O . TRP A 1 93 ? -20.189 -3.773 14.311 1.00 96.44 93 TRP A O 1
ATOM 728 N N . TRP A 1 94 ? -19.393 -2.009 13.193 1.00 96.50 94 TRP A N 1
ATOM 729 C CA . TRP A 1 94 ? -19.701 -2.549 11.867 1.00 96.50 94 TRP A CA 1
ATOM 730 C C . TRP A 1 94 ? -18.509 -3.306 11.292 1.00 96.50 94 TRP A C 1
ATOM 732 O O . TRP A 1 94 ? -17.376 -2.830 11.365 1.00 96.50 94 TRP A O 1
ATOM 742 N N . ASN A 1 95 ? -18.744 -4.469 10.686 1.00 95.31 95 ASN A N 1
ATOM 743 C CA . ASN A 1 95 ? -17.673 -5.221 10.043 1.00 95.31 95 ASN A CA 1
ATOM 744 C C . ASN A 1 95 ? -17.042 -4.369 8.915 1.00 95.31 95 ASN A C 1
ATOM 746 O O . ASN A 1 95 ? -17.765 -3.884 8.040 1.00 95.31 95 ASN A O 1
ATOM 750 N N . PRO A 1 96 ? -15.710 -4.157 8.924 1.00 96.12 96 PRO A N 1
ATOM 751 C CA . PRO A 1 96 ? -15.052 -3.291 7.947 1.00 96.12 96 PRO A CA 1
ATOM 752 C C . PRO A 1 96 ? -15.094 -3.844 6.510 1.00 96.12 96 PRO A C 1
ATOM 754 O O . PRO A 1 96 ? -14.987 -3.070 5.561 1.00 96.12 96 PRO A O 1
ATOM 757 N N . PHE A 1 97 ? -15.298 -5.153 6.339 1.00 96.31 97 PHE A N 1
ATOM 758 C CA . PHE A 1 97 ? -15.414 -5.824 5.037 1.00 96.31 97 PHE A CA 1
ATOM 759 C C . PHE A 1 97 ? -16.867 -6.046 4.598 1.00 96.31 97 PHE A C 1
ATOM 761 O O . PHE A 1 97 ? -17.124 -6.341 3.434 1.00 96.31 97 PHE A O 1
ATOM 768 N N . ASP A 1 98 ? -17.823 -5.889 5.516 1.00 95.00 98 ASP A N 1
ATOM 769 C CA . ASP A 1 98 ? -19.253 -6.024 5.252 1.00 95.00 98 ASP A CA 1
ATOM 770 C C . ASP A 1 98 ? -20.042 -5.068 6.152 1.00 95.00 98 ASP A C 1
ATOM 772 O O . ASP A 1 98 ? -20.507 -5.418 7.238 1.00 95.00 98 ASP A O 1
ATOM 776 N N . GLN A 1 99 ? -20.212 -3.832 5.684 1.00 92.19 99 GLN A N 1
ATOM 777 C CA . GLN A 1 99 ? -20.865 -2.778 6.461 1.00 92.19 99 GLN A CA 1
ATOM 778 C C . GLN A 1 99 ? -22.351 -3.049 6.750 1.00 92.19 99 GLN A C 1
ATOM 780 O O . GLN A 1 99 ? -22.950 -2.302 7.525 1.00 92.19 99 GLN A O 1
ATOM 785 N N . SER A 1 100 ? -22.949 -4.086 6.151 1.00 94.81 100 SER A N 1
ATOM 786 C CA . SER A 1 100 ? -24.318 -4.509 6.463 1.00 94.81 100 SER A CA 1
ATOM 787 C C . SER A 1 100 ? -24.416 -5.267 7.792 1.00 94.81 100 SER A C 1
ATOM 789 O O . SER A 1 100 ? -25.496 -5.341 8.378 1.00 94.81 100 SER A O 1
ATOM 791 N N . LYS A 1 101 ? -23.294 -5.791 8.304 1.00 95.06 101 LYS A N 1
ATOM 792 C CA . LYS A 1 101 ? -23.238 -6.582 9.537 1.00 95.06 101 LYS A CA 1
ATOM 793 C C . LYS A 1 101 ? -22.711 -5.744 10.698 1.00 95.06 101 LYS A C 1
ATOM 795 O O . LYS A 1 101 ? -21.548 -5.334 10.695 1.00 95.06 101 LYS A O 1
ATOM 800 N N . SER A 1 102 ? -23.551 -5.523 11.709 1.00 95.19 102 SER A N 1
ATOM 801 C CA . SER A 1 102 ? -23.101 -5.019 13.009 1.00 95.19 102 SER A CA 1
ATOM 802 C C . SER A 1 102 ? -22.756 -6.171 13.953 1.00 95.19 102 SER A C 1
ATOM 804 O O . SER A 1 102 ? -23.268 -7.286 13.839 1.00 95.19 102 SER A O 1
ATOM 806 N N . MET A 1 103 ? -21.837 -5.905 14.871 1.00 94.31 103 MET A N 1
ATOM 807 C CA . MET A 1 103 ? -21.313 -6.848 15.847 1.00 94.31 103 MET A CA 1
ATOM 808 C C . MET A 1 103 ? -21.404 -6.192 17.208 1.00 94.31 103 MET A C 1
ATOM 810 O O . MET A 1 103 ? -20.829 -5.127 17.420 1.00 94.31 103 MET A O 1
ATOM 814 N N . LYS A 1 104 ? -22.133 -6.832 18.114 1.00 94.81 104 LYS A N 1
ATOM 815 C CA . LYS A 1 104 ? -22.281 -6.382 19.494 1.00 94.81 104 LYS A CA 1
ATOM 816 C C . LYS A 1 104 ? -21.354 -7.191 20.384 1.00 94.81 104 LYS A C 1
ATOM 818 O O . LYS A 1 104 ? -21.208 -8.395 20.182 1.00 94.81 104 LYS A O 1
ATOM 823 N N . SER A 1 105 ? -20.750 -6.534 21.360 1.00 94.31 105 SER A N 1
ATOM 824 C CA . SER A 1 105 ? -19.906 -7.170 22.364 1.00 94.31 105 SER A CA 1
ATOM 825 C C . SER A 1 105 ? -20.087 -6.484 23.710 1.00 94.31 105 SER A C 1
ATOM 827 O O . SER A 1 105 ? -20.506 -5.332 23.782 1.00 94.31 105 SER A O 1
ATOM 829 N N . GLU A 1 106 ? -19.763 -7.211 24.770 1.00 94.31 106 GLU A N 1
ATOM 830 C CA . GLU A 1 106 ? -19.787 -6.754 26.161 1.00 94.31 106 GLU A CA 1
ATOM 831 C C . GLU A 1 106 ? -18.372 -6.724 26.762 1.00 94.31 106 GLU A C 1
ATOM 833 O O . GLU A 1 106 ? -18.189 -6.755 27.973 1.00 94.31 106 GLU A O 1
ATOM 838 N N . SER A 1 107 ? -17.341 -6.660 25.914 1.00 94.50 107 SER A N 1
ATOM 839 C CA . SER A 1 107 ? -15.942 -6.716 26.335 1.00 94.50 107 SER A CA 1
ATOM 840 C C . SER A 1 107 ? -15.162 -5.460 25.957 1.00 94.50 107 SER A C 1
ATOM 842 O O . SER A 1 107 ? -15.165 -5.034 24.799 1.00 94.50 107 SER A O 1
ATOM 844 N N . VAL A 1 108 ? -14.399 -4.923 26.915 1.00 95.69 108 VAL A N 1
ATOM 845 C CA . VAL A 1 108 ? -13.398 -3.865 26.673 1.00 95.69 108 VAL A CA 1
ATOM 846 C C . VAL A 1 108 ? -12.335 -4.329 25.675 1.00 95.69 108 VAL A C 1
ATOM 848 O O . VAL A 1 108 ? -11.855 -3.530 24.875 1.00 95.69 108 VAL A O 1
ATOM 851 N N . PHE A 1 109 ? -11.979 -5.617 25.668 1.00 95.31 109 PHE A N 1
ATOM 852 C CA . PHE A 1 109 ? -11.013 -6.148 24.706 1.00 95.31 109 PHE A CA 1
ATOM 853 C C . PHE A 1 109 ? -11.530 -6.061 23.269 1.00 95.31 109 PHE A C 1
ATOM 855 O O . PHE A 1 109 ? -10.757 -5.770 22.362 1.00 95.31 109 PHE A O 1
ATOM 862 N N . CYS A 1 110 ? -12.837 -6.217 23.056 1.00 94.94 110 CYS A N 1
ATOM 863 C CA . CYS A 1 110 ? -13.439 -5.983 21.746 1.00 94.94 110 CYS A CA 1
ATOM 864 C C . CYS A 1 110 ? -13.264 -4.521 21.306 1.00 94.94 110 CYS A C 1
ATOM 866 O O . CYS A 1 110 ? -12.758 -4.261 20.214 1.00 94.94 110 CYS A O 1
ATOM 868 N N . GLU A 1 111 ? -13.573 -3.568 22.187 1.00 96.38 111 GLU A N 1
ATOM 869 C CA . GLU A 1 111 ? -13.355 -2.139 21.935 1.00 96.38 111 GLU A CA 1
ATOM 870 C C . GLU A 1 111 ? -11.876 -1.820 21.645 1.00 96.38 111 GLU A C 1
ATOM 872 O O . GLU A 1 111 ? -11.563 -1.085 20.704 1.00 96.38 111 GLU A O 1
ATOM 877 N N . ALA A 1 112 ? -10.950 -2.414 22.405 1.00 96.94 112 ALA A N 1
ATOM 878 C CA . ALA A 1 112 ? -9.513 -2.251 22.203 1.00 96.94 112 ALA A CA 1
ATOM 879 C C . ALA A 1 112 ? -9.057 -2.821 20.854 1.00 96.94 112 ALA A C 1
ATOM 881 O O . ALA A 1 112 ? -8.314 -2.158 20.135 1.00 96.94 112 ALA A O 1
ATOM 882 N N . GLY A 1 113 ? -9.532 -4.011 20.476 1.00 96.44 113 GLY A N 1
ATOM 883 C CA . GLY A 1 113 ? -9.205 -4.650 19.201 1.00 96.44 113 GLY A CA 1
ATOM 884 C C . GLY A 1 113 ? -9.658 -3.813 18.005 1.00 96.44 113 GLY A C 1
ATOM 885 O O . GLY A 1 113 ? -8.879 -3.587 17.079 1.00 96.44 113 GLY A O 1
ATOM 886 N N . MET A 1 114 ? -10.878 -3.272 18.059 1.00 96.88 114 MET A N 1
ATOM 887 C CA . MET A 1 114 ? -11.412 -2.389 17.012 1.00 96.88 114 MET A CA 1
ATOM 888 C C . MET A 1 114 ? -10.689 -1.042 16.958 1.00 96.88 114 MET A C 1
ATOM 890 O O . MET A 1 114 ? -10.401 -0.531 15.874 1.00 96.88 114 MET A O 1
ATOM 894 N N . THR A 1 115 ? -10.319 -0.492 18.116 1.00 97.75 115 THR A N 1
ATOM 895 C CA . THR A 1 115 ? -9.514 0.733 18.194 1.00 97.75 115 THR A CA 1
ATOM 896 C C . THR A 1 115 ? -8.123 0.518 17.589 1.00 97.75 115 THR A C 1
ATOM 898 O O . THR A 1 115 ? -7.678 1.337 16.788 1.00 97.75 115 THR A O 1
ATOM 901 N N . ILE A 1 116 ? -7.456 -0.603 17.899 1.00 98.00 116 ILE A N 1
ATOM 902 C CA . ILE A 1 116 ? -6.162 -0.980 17.306 1.00 98.00 116 ILE A CA 1
ATOM 903 C C . ILE A 1 116 ? -6.287 -1.145 15.788 1.00 98.00 116 ILE A C 1
ATOM 905 O O . ILE A 1 116 ? -5.448 -0.638 15.046 1.00 98.00 116 ILE A O 1
ATOM 909 N N . TRP A 1 117 ? -7.337 -1.816 15.311 1.00 97.94 117 TRP A N 1
ATOM 910 C CA . TRP A 1 117 ? -7.591 -1.994 13.880 1.00 97.94 117 TRP A CA 1
ATOM 911 C C . TRP A 1 117 ? -7.721 -0.662 13.139 1.00 97.94 117 TRP A C 1
ATOM 913 O O . TRP A 1 117 ? -7.049 -0.434 12.130 1.00 97.94 117 TRP A O 1
ATOM 923 N N . ASN A 1 118 ? -8.534 0.251 13.670 1.00 98.00 118 ASN A N 1
ATOM 924 C CA . ASN A 1 118 ? -8.680 1.590 13.108 1.00 98.00 118 ASN A CA 1
ATOM 925 C C . ASN A 1 118 ? -7.376 2.390 13.174 1.00 98.00 118 ASN A C 1
ATOM 927 O O . ASN A 1 118 ? -7.090 3.151 12.251 1.00 98.00 118 ASN A O 1
ATOM 931 N N . PHE A 1 119 ? -6.561 2.184 14.209 1.00 98.38 119 PHE A N 1
ATOM 932 C CA . PHE A 1 119 ? -5.260 2.829 14.318 1.00 98.38 119 PHE A CA 1
ATOM 933 C C . PHE A 1 119 ? -4.289 2.334 13.231 1.00 98.38 119 PHE A C 1
ATOM 935 O O . PHE A 1 119 ? -3.635 3.141 12.572 1.00 98.38 119 PHE A O 1
ATOM 942 N N . ILE A 1 120 ? -4.261 1.025 12.950 1.00 98.31 120 ILE A N 1
ATOM 943 C CA . ILE A 1 120 ? -3.483 0.465 11.831 1.00 98.31 120 ILE A CA 1
ATOM 944 C C . ILE A 1 120 ? -3.961 1.056 10.495 1.00 98.31 120 ILE A C 1
ATOM 946 O O . ILE A 1 120 ? -3.137 1.501 9.696 1.00 98.31 120 ILE A O 1
ATOM 950 N N . SER A 1 121 ? -5.278 1.114 10.263 1.00 97.88 121 SER A N 1
ATOM 951 C CA . SER A 1 121 ? -5.868 1.725 9.060 1.00 97.88 121 SER A CA 1
ATOM 952 C C . SER A 1 121 ? -5.457 3.196 8.891 1.00 97.88 121 SER A C 1
ATOM 954 O O . SER A 1 121 ? -5.032 3.620 7.809 1.00 97.88 121 SER A O 1
ATOM 956 N N . PHE A 1 122 ? -5.509 3.971 9.979 1.00 97.81 122 PHE A N 1
ATOM 957 C CA . PHE A 1 122 ? -5.070 5.365 10.013 1.00 97.81 122 PHE A CA 1
ATOM 958 C C . PHE A 1 122 ? -3.586 5.509 9.653 1.00 97.81 122 PHE A C 1
ATOM 960 O O . PHE A 1 122 ? -3.245 6.302 8.772 1.00 97.81 122 PHE A O 1
ATOM 967 N N . LEU A 1 123 ? -2.706 4.715 10.271 1.00 97.88 123 LEU A N 1
ATOM 968 C CA . LEU A 1 123 ? -1.267 4.765 10.001 1.00 97.88 123 LEU A CA 1
ATOM 969 C C . LEU A 1 123 ? -0.937 4.352 8.562 1.00 97.88 123 LEU A C 1
ATOM 971 O O . LEU A 1 123 ? -0.115 5.001 7.920 1.00 97.88 123 LEU A O 1
ATOM 975 N N . GLN A 1 124 ? -1.604 3.334 8.013 1.00 97.25 124 GLN A N 1
ATOM 976 C CA . GLN A 1 124 ? -1.440 2.953 6.604 1.00 97.25 124 GLN A CA 1
ATOM 977 C C . GLN A 1 124 ? -1.870 4.078 5.654 1.00 97.25 124 GLN A C 1
ATOM 979 O O . GLN A 1 124 ? -1.196 4.334 4.656 1.00 97.25 124 GLN A O 1
ATOM 984 N N . THR A 1 125 ? -2.948 4.792 5.986 1.00 95.94 125 THR A N 1
ATOM 985 C CA . THR A 1 125 ? -3.408 5.959 5.217 1.00 95.94 125 THR A CA 1
ATOM 986 C C . THR A 1 125 ? -2.389 7.101 5.266 1.00 95.94 125 THR A C 1
ATOM 988 O O . THR A 1 125 ? -2.081 7.689 4.229 1.00 95.94 125 THR A O 1
ATOM 991 N N . GLN A 1 126 ? -1.809 7.380 6.440 1.00 95.56 126 GLN A N 1
ATOM 992 C CA . GLN A 1 126 ? -0.726 8.362 6.588 1.00 95.56 126 GLN A CA 1
ATOM 993 C C . GLN A 1 126 ? 0.508 7.964 5.772 1.00 95.56 126 GLN A C 1
ATOM 995 O O . GLN A 1 126 ? 1.007 8.768 4.988 1.00 95.56 126 GLN A O 1
ATOM 1000 N N . ILE A 1 127 ? 0.957 6.710 5.885 1.00 95.56 127 ILE A N 1
ATOM 1001 C CA . ILE A 1 127 ? 2.107 6.183 5.137 1.00 95.56 127 ILE A CA 1
ATOM 1002 C C . ILE A 1 127 ? 1.911 6.343 3.627 1.00 95.56 127 ILE A C 1
ATOM 1004 O O . ILE A 1 127 ? 2.833 6.769 2.936 1.00 95.56 127 ILE A O 1
ATOM 1008 N N . MET A 1 128 ? 0.716 6.041 3.117 1.00 93.44 128 MET A N 1
ATOM 1009 C CA . MET A 1 128 ? 0.386 6.192 1.697 1.00 93.44 128 MET A CA 1
ATOM 1010 C C . MET A 1 128 ? 0.438 7.656 1.226 1.00 93.44 128 MET A C 1
ATOM 1012 O O . MET A 1 128 ? 0.720 7.909 0.057 1.00 93.44 128 MET A O 1
ATOM 1016 N N . SER A 1 129 ? 0.174 8.614 2.120 1.00 92.12 129 SER A N 1
ATOM 1017 C CA . SER A 1 129 ? 0.211 10.049 1.804 1.00 92.12 129 SER A CA 1
ATOM 1018 C C . SER A 1 129 ? 1.621 10.646 1.766 1.00 92.12 129 SER A C 1
ATOM 1020 O O . SER A 1 129 ? 1.803 11.733 1.221 1.00 92.12 129 SER A O 1
ATOM 1022 N N . TYR A 1 130 ? 2.616 9.949 2.322 1.00 93.94 130 TYR A N 1
ATOM 1023 C CA . TYR A 1 130 ? 3.996 10.420 2.368 1.00 93.94 130 TYR A CA 1
ATOM 1024 C C . TYR A 1 130 ? 4.755 10.126 1.070 1.00 93.94 130 TYR A C 1
ATOM 1026 O O . TYR A 1 130 ? 4.629 9.060 0.462 1.00 93.94 130 TYR A O 1
ATOM 1034 N N . ASN A 1 131 ? 5.618 11.061 0.681 1.00 91.19 131 ASN A N 1
ATOM 1035 C CA . ASN A 1 131 ? 6.541 10.912 -0.428 1.00 91.19 131 ASN A CA 1
ATOM 1036 C C . ASN A 1 131 ? 7.772 10.118 0.022 1.00 91.19 131 ASN A C 1
ATOM 1038 O O . ASN A 1 131 ? 8.603 10.565 0.816 1.00 91.19 131 ASN A O 1
ATOM 1042 N N . THR A 1 132 ? 7.934 8.932 -0.549 1.00 90.81 132 THR A N 1
ATOM 1043 C CA . THR A 1 132 ? 9.049 8.039 -0.232 1.00 90.81 132 THR A CA 1
ATOM 1044 C C . THR A 1 132 ? 10.396 8.545 -0.739 1.00 90.81 132 THR A C 1
ATOM 1046 O O . THR A 1 132 ? 11.419 8.048 -0.280 1.00 90.81 132 THR A O 1
ATOM 1049 N N . SER A 1 133 ? 10.432 9.540 -1.626 1.00 87.94 133 SER A N 1
ATOM 1050 C CA . SER A 1 133 ? 11.657 10.223 -2.067 1.00 87.94 133 SER A CA 1
ATOM 1051 C C . SER A 1 133 ? 12.124 11.295 -1.077 1.00 87.94 133 SER A C 1
ATOM 1053 O O . SER A 1 133 ? 13.312 11.634 -1.055 1.00 87.94 133 SER A O 1
ATOM 1055 N N . SER A 1 134 ? 11.225 11.795 -0.222 1.00 88.38 134 SER A N 1
ATOM 1056 C CA . SER A 1 134 ? 11.501 12.870 0.736 1.00 88.38 134 SER A CA 1
ATOM 1057 C C . SER A 1 134 ? 12.385 12.400 1.895 1.00 88.38 134 SER A C 1
ATOM 1059 O O . SER A 1 134 ? 12.094 11.404 2.559 1.00 88.38 134 SER A O 1
ATOM 1061 N N . SER A 1 135 ? 13.463 13.137 2.183 1.00 87.69 135 SER A N 1
ATOM 1062 C CA . SER A 1 135 ? 14.313 12.884 3.358 1.00 87.69 135 SER A CA 1
ATOM 1063 C C . SER A 1 135 ? 13.564 13.059 4.675 1.00 87.69 135 SER A C 1
ATOM 1065 O O . SER A 1 135 ? 13.881 12.375 5.644 1.00 87.69 135 SER A O 1
ATOM 1067 N N . ASP A 1 136 ? 12.568 13.940 4.693 1.00 91.69 136 ASP A N 1
ATOM 1068 C CA . ASP A 1 136 ? 11.882 14.368 5.912 1.00 91.69 136 ASP A CA 1
ATOM 1069 C C . ASP A 1 136 ? 10.703 13.448 6.241 1.00 91.69 136 ASP A C 1
ATOM 1071 O O . ASP A 1 136 ? 10.325 13.280 7.402 1.00 91.69 136 ASP A O 1
ATOM 1075 N N . GLU A 1 137 ? 10.124 12.815 5.219 1.00 93.44 137 GLU A N 1
ATOM 1076 C CA . GLU A 1 137 ? 8.984 11.911 5.379 1.00 93.44 137 GLU A CA 1
ATOM 1077 C C . GLU A 1 137 ? 9.400 10.443 5.495 1.00 93.44 137 GLU A C 1
ATOM 1079 O O . GLU A 1 137 ? 8.714 9.673 6.165 1.00 93.44 137 GLU A O 1
ATOM 1084 N N . LYS A 1 138 ? 10.566 10.050 4.962 1.00 91.25 138 LYS A N 1
ATOM 1085 C CA . LYS A 1 138 ? 11.141 8.704 5.157 1.00 91.25 138 LYS A CA 1
ATOM 1086 C C . LYS A 1 138 ? 11.176 8.260 6.631 1.00 91.25 138 LYS A C 1
ATOM 1088 O O . LYS A 1 138 ? 10.733 7.143 6.909 1.00 91.25 138 LYS A O 1
ATOM 1093 N N . PRO A 1 139 ? 11.645 9.082 7.596 1.00 94.31 139 PRO A N 1
ATOM 1094 C CA . PRO A 1 139 ? 11.581 8.735 9.014 1.00 94.31 139 PRO A CA 1
ATOM 1095 C C . PRO A 1 139 ? 10.150 8.543 9.525 1.00 94.31 139 PRO A C 1
ATOM 1097 O O . PRO A 1 139 ? 9.919 7.658 10.343 1.00 94.31 139 PRO A O 1
ATOM 1100 N N . LYS A 1 140 ? 9.180 9.321 9.025 1.00 95.44 140 LYS A N 1
ATOM 1101 C CA . LYS A 1 140 ? 7.762 9.199 9.407 1.00 95.44 140 LYS A CA 1
ATOM 1102 C C . LYS A 1 140 ? 7.169 7.883 8.913 1.00 95.44 140 LYS A C 1
ATOM 1104 O O . LYS A 1 140 ? 6.526 7.186 9.690 1.00 95.44 140 LYS A O 1
ATOM 1109 N N . ILE A 1 141 ? 7.457 7.505 7.664 1.00 94.94 141 ILE A N 1
ATOM 1110 C CA . ILE A 1 141 ? 7.073 6.204 7.096 1.00 94.94 141 ILE A CA 1
ATOM 1111 C C . ILE A 1 141 ? 7.658 5.070 7.940 1.00 94.94 141 ILE A C 1
ATOM 1113 O O . ILE A 1 141 ? 6.930 4.171 8.357 1.00 94.94 141 ILE A O 1
ATOM 1117 N N . LYS A 1 142 ? 8.965 5.140 8.237 1.00 94.81 142 LYS A N 1
ATOM 1118 C CA . LYS A 1 142 ? 9.647 4.146 9.074 1.00 94.81 142 LYS A CA 1
ATOM 1119 C C . LYS A 1 142 ? 8.966 4.011 10.433 1.00 94.81 142 LYS A C 1
ATOM 1121 O O . LYS A 1 142 ? 8.632 2.903 10.830 1.00 94.81 142 LYS A O 1
ATOM 1126 N N . ASN A 1 143 ? 8.743 5.123 11.128 1.00 95.12 143 ASN A N 1
ATOM 1127 C CA . ASN A 1 143 ? 8.120 5.117 12.450 1.00 95.12 143 ASN A CA 1
ATOM 1128 C C . ASN A 1 143 ? 6.695 4.556 12.397 1.00 95.12 143 ASN A C 1
ATOM 1130 O O . ASN A 1 143 ? 6.359 3.721 13.229 1.00 95.12 143 ASN A O 1
ATOM 1134 N N . GLY A 1 144 ? 5.906 4.921 11.381 1.00 96.38 144 GLY A N 1
ATOM 1135 C CA . GLY A 1 144 ? 4.580 4.344 11.155 1.00 96.38 144 GLY A CA 1
ATOM 1136 C C . GLY A 1 144 ? 4.617 2.823 10.973 1.00 96.38 144 GLY A C 1
ATOM 1137 O O . GLY A 1 144 ? 3.768 2.121 11.513 1.00 96.38 144 GLY A O 1
ATOM 1138 N N . ILE A 1 145 ? 5.631 2.287 10.284 1.00 96.00 145 ILE A N 1
ATOM 1139 C CA . ILE A 1 145 ? 5.818 0.835 10.130 1.00 96.00 145 ILE A CA 1
ATOM 1140 C C . ILE A 1 145 ? 6.118 0.152 11.472 1.00 96.00 145 ILE A C 1
ATOM 1142 O O . ILE A 1 145 ? 5.533 -0.893 11.771 1.00 96.00 145 ILE A O 1
ATOM 1146 N N . LEU A 1 146 ? 6.998 0.734 12.292 1.00 95.44 146 LEU A N 1
ATOM 1147 C CA . LEU A 1 146 ? 7.321 0.200 13.623 1.00 95.44 146 LEU A CA 1
ATOM 1148 C C . LEU A 1 146 ? 6.120 0.288 14.575 1.00 95.44 146 LEU A C 1
ATOM 1150 O O . LEU A 1 146 ? 5.890 -0.615 15.382 1.00 95.44 146 LEU A O 1
ATOM 1154 N N . ASP A 1 147 ? 5.342 1.362 14.473 1.00 97.00 147 ASP A N 1
ATOM 1155 C CA . ASP A 1 147 ? 4.112 1.560 15.234 1.00 97.00 147 ASP A CA 1
ATOM 1156 C C . ASP A 1 147 ? 3.057 0.507 14.844 1.00 97.00 147 ASP A C 1
ATOM 1158 O O . ASP A 1 147 ? 2.488 -0.137 15.725 1.00 97.00 147 ASP A O 1
ATOM 1162 N N . ILE A 1 148 ? 2.879 0.209 13.551 1.00 97.69 148 ILE A N 1
ATOM 1163 C CA . ILE A 1 148 ? 1.998 -0.884 13.101 1.00 97.69 148 ILE A CA 1
ATOM 1164 C C . ILE A 1 148 ? 2.490 -2.255 13.602 1.00 97.69 148 ILE A C 1
ATOM 1166 O O . ILE A 1 148 ? 1.664 -3.053 14.044 1.00 97.69 148 ILE A O 1
ATOM 1170 N N . ASN A 1 149 ? 3.804 -2.532 13.614 1.00 95.88 149 ASN A N 1
ATOM 1171 C CA . ASN A 1 149 ? 4.343 -3.774 14.200 1.00 95.88 149 ASN A CA 1
ATOM 1172 C C . ASN A 1 149 ? 3.905 -3.933 15.668 1.00 95.88 149 ASN A C 1
ATOM 1174 O O . ASN A 1 149 ? 3.443 -5.004 16.065 1.00 95.88 149 ASN A O 1
ATOM 1178 N N . ALA A 1 150 ? 4.010 -2.867 16.468 1.00 96.12 150 ALA A N 1
ATOM 1179 C CA . ALA A 1 150 ? 3.580 -2.877 17.867 1.00 96.12 150 ALA A CA 1
ATOM 1180 C C . ALA A 1 150 ? 2.061 -3.073 18.008 1.00 96.12 150 ALA A C 1
ATOM 1182 O O . ALA A 1 150 ? 1.601 -3.849 18.848 1.00 96.12 150 ALA A O 1
ATOM 1183 N N . LEU A 1 151 ? 1.273 -2.422 17.151 1.00 97.62 151 LEU A N 1
ATOM 1184 C CA . LEU A 1 151 ? -0.182 -2.565 17.128 1.00 97.62 151 LEU A CA 1
ATOM 1185 C C . LEU A 1 151 ? -0.628 -3.981 16.744 1.00 97.62 151 LEU A C 1
ATOM 1187 O O . LEU A 1 151 ? -1.552 -4.500 17.364 1.00 97.62 151 LEU A O 1
ATOM 1191 N N . ILE A 1 152 ? 0.049 -4.647 15.805 1.00 96.88 152 ILE A N 1
ATOM 1192 C CA . ILE A 1 152 ? -0.219 -6.055 15.471 1.00 96.88 152 ILE A CA 1
ATOM 1193 C C . ILE A 1 152 ? 0.047 -6.963 16.684 1.00 96.88 152 ILE A C 1
ATOM 1195 O O . ILE A 1 152 ? -0.749 -7.862 16.957 1.00 96.88 152 ILE A O 1
ATOM 1199 N N . GLN A 1 153 ? 1.113 -6.716 17.456 1.00 95.38 153 GLN A N 1
ATOM 1200 C CA . GLN A 1 153 ? 1.381 -7.477 18.687 1.00 95.38 153 GLN A CA 1
ATOM 1201 C C . GLN A 1 153 ? 0.301 -7.252 19.752 1.00 95.38 153 GLN A C 1
ATOM 1203 O O . GLN A 1 153 ? -0.195 -8.211 20.348 1.00 95.38 153 GLN A O 1
ATOM 1208 N N . ASN A 1 154 ? -0.133 -6.003 19.947 1.00 95.44 154 ASN A N 1
ATOM 1209 C CA . ASN A 1 154 ? -1.263 -5.714 20.829 1.00 95.44 154 ASN A CA 1
ATOM 1210 C C . ASN A 1 154 ? -2.545 -6.404 20.351 1.00 95.44 154 ASN A C 1
ATOM 1212 O O . ASN A 1 154 ? -3.288 -6.939 21.168 1.00 95.44 154 ASN A O 1
ATOM 1216 N N . LEU A 1 155 ? -2.804 -6.419 19.041 1.00 95.75 155 LEU A N 1
ATOM 1217 C CA . LEU A 1 155 ? -3.994 -7.048 18.475 1.00 95.75 155 LEU A CA 1
ATOM 1218 C C . LEU A 1 155 ? -4.004 -8.557 18.740 1.00 95.75 155 LEU A C 1
ATOM 1220 O O . LEU A 1 155 ? -5.024 -9.089 19.173 1.00 95.75 155 LEU A O 1
ATOM 1224 N N . LYS A 1 156 ? -2.859 -9.235 18.577 1.00 94.75 156 LYS A N 1
ATOM 1225 C CA . LYS A 1 156 ? -2.691 -10.652 18.945 1.00 94.75 156 LYS A CA 1
ATOM 1226 C C . LYS A 1 156 ? -3.008 -10.908 20.412 1.00 94.75 156 LYS A C 1
ATOM 1228 O O . LYS A 1 156 ? -3.731 -11.854 20.723 1.00 94.75 156 LYS A O 1
ATOM 1233 N N . TYR A 1 157 ? -2.471 -10.071 21.302 1.00 93.69 157 TYR A N 1
ATOM 1234 C CA . TYR A 1 157 ? -2.753 -10.158 22.732 1.00 93.69 157 TYR A CA 1
ATOM 1235 C C . TYR A 1 157 ? -4.258 -10.038 22.990 1.00 93.69 157 TYR A C 1
ATOM 1237 O O . TYR A 1 157 ? -4.863 -10.941 23.559 1.00 93.69 157 TYR A O 1
ATOM 1245 N N . VAL A 1 158 ? -4.875 -8.962 22.500 1.00 93.75 158 VAL A N 1
ATOM 1246 C CA . VAL A 1 158 ? -6.297 -8.668 22.704 1.00 93.75 158 VAL A CA 1
ATOM 1247 C C . VAL A 1 158 ? -7.181 -9.793 22.156 1.00 93.75 158 VAL A C 1
ATOM 1249 O O . VAL A 1 158 ? -8.127 -10.212 22.817 1.00 93.75 158 VAL A O 1
ATOM 1252 N N . MET A 1 159 ? -6.847 -10.356 20.995 1.00 92.81 159 MET A N 1
ATOM 1253 C CA . MET A 1 159 ? -7.573 -11.491 20.417 1.00 92.81 159 MET A CA 1
ATOM 1254 C C . MET A 1 159 ? -7.482 -12.769 21.240 1.00 92.81 159 MET A C 1
ATOM 1256 O O . MET A 1 159 ? -8.475 -13.494 21.356 1.00 92.81 159 MET A O 1
ATOM 1260 N N . ARG A 1 160 ? -6.320 -13.045 21.834 1.00 92.38 160 ARG A N 1
ATOM 1261 C CA . ARG A 1 160 ? -6.170 -14.170 22.756 1.00 92.38 160 ARG A CA 1
ATOM 1262 C C . ARG A 1 160 ? -7.085 -13.991 23.969 1.00 92.38 160 ARG A C 1
ATOM 1264 O O . ARG A 1 160 ? -7.823 -14.914 24.297 1.00 92.38 160 ARG A O 1
ATOM 1271 N N . GLU A 1 161 ? -7.103 -12.805 24.574 1.00 91.69 161 GLU A N 1
ATOM 1272 C CA . GLU A 1 161 ? -7.960 -12.519 25.735 1.00 91.69 161 GLU A CA 1
ATOM 1273 C C . GLU A 1 161 ? -9.464 -12.557 25.382 1.00 91.69 161 GLU A C 1
ATOM 1275 O O . GLU A 1 161 ? -10.276 -13.097 26.140 1.00 91.69 161 GLU A O 1
ATOM 1280 N N . MET A 1 162 ? -9.857 -12.075 24.195 1.00 90.88 162 MET A N 1
ATOM 1281 C CA . MET A 1 162 ? -11.234 -12.215 23.687 1.00 90.88 162 MET A CA 1
ATOM 1282 C C . MET A 1 162 ? -11.640 -13.682 23.496 1.00 90.88 162 MET A C 1
ATOM 1284 O O . MET A 1 162 ? -12.779 -14.053 23.777 1.00 90.88 162 MET A O 1
ATOM 1288 N N . SER A 1 163 ? -10.710 -14.522 23.034 1.00 89.44 163 SER A N 1
ATOM 1289 C CA . SER A 1 163 ? -10.958 -15.955 22.837 1.00 89.44 163 SER A CA 1
ATOM 1290 C C . SER A 1 163 ? -11.163 -16.677 24.170 1.00 89.44 163 SER A C 1
ATOM 1292 O O . SER A 1 163 ? -12.070 -17.495 24.288 1.00 89.44 163 SER A O 1
ATOM 1294 N N . VAL A 1 164 ? -10.362 -16.342 25.188 1.00 88.06 164 VAL A N 1
ATOM 1295 C CA . VAL A 1 164 ? -10.481 -16.909 26.543 1.00 88.06 164 VAL A CA 1
ATOM 1296 C C . VAL A 1 164 ? -11.793 -16.495 27.214 1.00 88.06 164 VAL A C 1
ATOM 1298 O O . VAL A 1 164 ? -12.420 -17.306 27.890 1.00 88.06 164 VAL A O 1
ATOM 1301 N N . SER A 1 165 ? -12.227 -15.251 27.012 1.00 85.25 165 SER A N 1
ATOM 1302 C CA . SER A 1 165 ? -13.455 -14.713 27.614 1.00 85.25 165 SER A CA 1
ATOM 1303 C C . SER A 1 165 ? -14.745 -15.091 26.874 1.00 85.25 165 SER A C 1
ATOM 1305 O O . SER A 1 165 ? -15.830 -14.789 27.360 1.00 85.25 165 SER A O 1
ATOM 1307 N N . GLY A 1 166 ? -14.662 -15.752 25.714 1.00 85.44 166 GLY A N 1
ATOM 1308 C CA . GLY A 1 166 ? -15.837 -16.125 24.917 1.00 85.44 166 GLY A CA 1
ATOM 1309 C C . GLY A 1 166 ? -16.512 -14.951 24.194 1.00 85.44 166 GLY A C 1
ATOM 1310 O O . GLY A 1 166 ? -17.587 -15.124 23.624 1.00 85.44 166 GLY A O 1
ATOM 1311 N N . HIS A 1 167 ? -15.881 -13.773 24.171 1.00 82.94 167 HIS A N 1
ATOM 1312 C CA . HIS A 1 167 ? -16.384 -12.555 23.521 1.00 82.94 167 HIS A CA 1
ATOM 1313 C C . HIS A 1 167 ? -15.692 -12.269 22.176 1.00 82.94 167 HIS A C 1
ATOM 1315 O O . HIS A 1 167 ? -15.519 -11.113 21.786 1.00 82.94 167 HIS A O 1
ATOM 1321 N N . GLY A 1 168 ? -15.260 -13.320 21.473 1.00 78.69 168 GLY A N 1
ATOM 1322 C CA . GLY A 1 168 ? -14.577 -13.208 20.186 1.00 78.69 168 GLY A CA 1
ATOM 1323 C C . GLY A 1 168 ? -15.425 -12.503 19.123 1.00 78.69 168 GLY A C 1
ATOM 1324 O O . GLY A 1 168 ? -16.605 -12.804 18.946 1.00 78.69 168 GLY A O 1
ATOM 1325 N N . LEU A 1 169 ? -14.807 -11.582 18.382 1.00 81.56 169 LEU A N 1
ATOM 1326 C CA . LEU A 1 169 ? -15.424 -10.966 17.210 1.00 81.56 169 LEU A CA 1
ATOM 1327 C C . LEU A 1 169 ? -15.346 -11.917 16.003 1.00 81.56 169 LEU A C 1
ATOM 1329 O O . LEU A 1 169 ? -14.252 -12.390 15.694 1.00 81.56 169 LEU A O 1
ATOM 1333 N N . PRO A 1 170 ? -16.449 -12.146 15.263 1.00 82.62 170 PRO A N 1
ATOM 1334 C CA . PRO A 1 170 ? -16.492 -13.156 14.201 1.00 82.62 170 PRO A CA 1
ATOM 1335 C C . PRO A 1 170 ? -15.453 -12.991 13.082 1.00 82.62 170 PRO A C 1
ATOM 1337 O O . PRO A 1 170 ? -15.025 -13.985 12.505 1.00 82.62 170 PRO A O 1
ATOM 1340 N N . PHE A 1 171 ? -15.045 -11.758 12.760 1.00 87.31 171 PHE A N 1
ATOM 1341 C CA . PHE A 1 171 ? -14.104 -11.500 11.662 1.00 87.31 171 PHE A CA 1
ATOM 1342 C C . PHE A 1 171 ? -12.632 -11.491 12.106 1.00 87.31 171 PHE A C 1
ATOM 1344 O O . PHE A 1 171 ? -11.744 -11.679 11.272 1.00 87.31 171 PHE A O 1
ATOM 1351 N N . PHE A 1 172 ? -12.350 -11.317 13.403 1.00 90.75 172 PHE A N 1
ATOM 1352 C CA . PHE A 1 172 ? -10.992 -11.414 13.938 1.00 90.75 172 PHE A CA 1
ATOM 1353 C C . PHE A 1 172 ? -10.596 -12.882 14.077 1.00 90.75 172 PHE A C 1
ATOM 1355 O O . PHE A 1 172 ? -10.649 -13.481 15.148 1.00 90.75 172 PHE A O 1
ATOM 1362 N N . THR A 1 173 ? -10.197 -13.469 12.954 1.00 93.06 173 THR A N 1
ATOM 1363 C CA . THR A 1 173 ? -9.727 -14.850 12.881 1.00 93.06 173 THR A CA 1
ATOM 1364 C C . THR A 1 173 ? -8.200 -14.907 12.941 1.00 93.06 173 THR A C 1
ATOM 1366 O O . THR A 1 173 ? -7.502 -13.959 12.573 1.00 93.06 173 THR A O 1
ATOM 1369 N N . ASN A 1 174 ? -7.651 -16.057 13.338 1.00 93.75 174 ASN A N 1
ATOM 1370 C CA . ASN A 1 174 ? -6.205 -16.300 13.242 1.00 93.75 174 ASN A CA 1
ATOM 1371 C C . ASN A 1 174 ? -5.695 -16.179 11.792 1.00 93.75 174 ASN A C 1
ATOM 1373 O O . ASN A 1 174 ? -4.559 -15.757 11.568 1.00 93.75 174 ASN A O 1
ATOM 1377 N N . GLY A 1 175 ? -6.544 -16.518 10.812 1.00 95.81 175 GLY A N 1
ATOM 1378 C CA . GLY A 1 175 ? -6.256 -16.341 9.389 1.00 95.81 175 GLY A CA 1
ATOM 1379 C C . GLY A 1 175 ? -6.075 -14.870 9.019 1.00 95.81 175 GLY A C 1
ATOM 1380 O O . GLY A 1 175 ? -5.078 -14.525 8.386 1.00 95.81 175 GLY A O 1
ATOM 1381 N N . LEU A 1 176 ? -6.973 -13.995 9.488 1.00 96.50 176 LEU A N 1
ATOM 1382 C CA . LEU A 1 176 ? -6.865 -12.553 9.267 1.00 96.50 176 LEU A CA 1
ATOM 1383 C C . LEU A 1 176 ? -5.585 -11.980 9.880 1.00 96.50 176 LEU A C 1
ATOM 1385 O O . LEU A 1 176 ? -4.882 -11.226 9.218 1.00 96.50 176 LEU A O 1
ATOM 1389 N N . ILE A 1 177 ? -5.234 -12.365 11.107 1.00 95.69 177 ILE A N 1
ATOM 1390 C CA . ILE A 1 177 ? -4.006 -11.875 11.753 1.00 95.69 177 ILE A CA 1
ATOM 1391 C C . ILE A 1 177 ? -2.750 -12.315 11.010 1.00 95.69 177 ILE A C 1
ATOM 1393 O O . ILE A 1 177 ? -1.896 -11.479 10.716 1.00 95.69 177 ILE A O 1
ATOM 1397 N N . SER A 1 178 ? -2.683 -13.589 10.623 1.00 96.50 178 SER A N 1
ATOM 1398 C CA . SER A 1 178 ? -1.568 -14.107 9.823 1.00 96.50 178 SER A CA 1
ATOM 1399 C C . SER A 1 178 ? -1.441 -13.357 8.493 1.00 96.50 178 SER A C 1
ATOM 1401 O O . SER A 1 178 ? -0.339 -13.018 8.063 1.00 96.50 178 SER A O 1
ATOM 1403 N N . PHE A 1 179 ? -2.572 -13.046 7.851 1.00 97.94 179 PHE A N 1
ATOM 1404 C CA . PHE A 1 179 ? -2.591 -12.245 6.632 1.00 97.94 179 PHE A CA 1
ATOM 1405 C C . PHE A 1 179 ? -2.096 -10.812 6.868 1.00 97.94 179 PHE A C 1
ATOM 1407 O O . PHE A 1 179 ? -1.244 -10.346 6.118 1.00 97.94 179 PHE A O 1
ATOM 1414 N N . ILE A 1 180 ? -2.582 -10.122 7.905 1.00 97.50 180 ILE A N 1
ATOM 1415 C CA . ILE A 1 180 ? -2.181 -8.741 8.219 1.00 97.50 180 ILE A CA 1
ATOM 1416 C C . ILE A 1 180 ? -0.689 -8.649 8.544 1.00 97.50 180 ILE A C 1
ATOM 1418 O O . ILE A 1 180 ? -0.035 -7.699 8.118 1.00 97.50 180 ILE A O 1
ATOM 1422 N N . GLU A 1 181 ? -0.119 -9.647 9.219 1.00 96.38 181 GLU A N 1
ATOM 1423 C CA . GLU A 1 181 ? 1.330 -9.742 9.414 1.00 96.38 181 GLU A CA 1
ATOM 1424 C C . GLU A 1 181 ? 2.084 -9.807 8.088 1.00 96.38 181 GLU A C 1
ATOM 1426 O O . GLU A 1 181 ? 3.012 -9.028 7.874 1.00 96.38 181 GLU A O 1
ATOM 1431 N N . SER A 1 182 ? 1.688 -10.703 7.180 1.00 96.75 182 SER A N 1
ATOM 1432 C CA . SER A 1 182 ? 2.308 -10.800 5.854 1.00 96.75 182 SER A CA 1
ATOM 1433 C C . SER A 1 182 ? 2.121 -9.518 5.041 1.00 96.75 182 SER A C 1
ATOM 1435 O O . SER A 1 182 ? 3.069 -9.051 4.409 1.00 96.75 182 SER A O 1
ATOM 1437 N N . TYR A 1 183 ? 0.938 -8.905 5.100 1.00 97.69 183 TYR A N 1
ATOM 1438 C CA . TYR A 1 183 ? 0.635 -7.658 4.399 1.00 97.69 183 TYR A CA 1
ATOM 1439 C C . TYR A 1 183 ? 1.468 -6.487 4.932 1.00 97.69 183 TYR A C 1
ATOM 1441 O O . TYR A 1 183 ? 1.926 -5.631 4.175 1.00 97.69 183 TYR A O 1
ATOM 1449 N N . HIS A 1 184 ? 1.752 -6.479 6.232 1.00 96.50 184 HIS A N 1
ATOM 1450 C CA . HIS A 1 184 ? 2.634 -5.488 6.830 1.00 96.50 184 HIS A CA 1
ATOM 1451 C C . HIS A 1 184 ? 4.117 -5.746 6.526 1.00 96.50 184 HIS A C 1
ATOM 1453 O O . HIS A 1 184 ? 4.850 -4.812 6.204 1.00 96.50 184 HIS A O 1
ATOM 1459 N N . LYS A 1 185 ? 4.568 -7.011 6.499 1.00 95.69 185 LYS A N 1
ATOM 1460 C CA . LYS A 1 185 ? 5.907 -7.357 5.976 1.00 95.69 185 LYS A CA 1
ATOM 1461 C C . LYS A 1 185 ? 6.081 -6.887 4.532 1.00 95.69 185 LYS A C 1
ATOM 1463 O O . LYS A 1 185 ? 7.162 -6.425 4.162 1.00 95.69 185 LYS A O 1
ATOM 1468 N N . TYR A 1 186 ? 5.027 -7.000 3.724 1.00 96.62 186 TYR A N 1
ATOM 1469 C CA . TYR A 1 186 ? 4.985 -6.437 2.380 1.00 96.62 186 TYR A CA 1
ATOM 1470 C C . TYR A 1 186 ? 5.214 -4.921 2.393 1.00 96.62 186 TYR A C 1
ATOM 1472 O O . TYR A 1 186 ? 6.082 -4.444 1.662 1.00 96.62 186 TYR A O 1
ATOM 1480 N N . LEU A 1 187 ? 4.527 -4.174 3.260 1.00 95.50 187 LEU A N 1
ATOM 1481 C CA . LEU A 1 187 ? 4.719 -2.728 3.387 1.00 95.50 187 LEU A CA 1
ATOM 1482 C C . LEU A 1 187 ? 6.174 -2.363 3.739 1.00 95.50 187 LEU A C 1
ATOM 1484 O O . LEU A 1 187 ? 6.757 -1.470 3.118 1.00 95.50 187 LEU A O 1
ATOM 1488 N N . SER A 1 188 ? 6.796 -3.101 4.663 1.00 94.88 188 SER A N 1
ATOM 1489 C CA . SER A 1 188 ? 8.217 -2.936 5.001 1.00 94.88 188 SER A CA 1
ATOM 1490 C C . SER A 1 188 ? 9.143 -3.227 3.814 1.00 94.88 188 SER A C 1
ATOM 1492 O O . SER A 1 188 ? 10.105 -2.492 3.579 1.00 94.88 188 SER A O 1
ATOM 1494 N N . ALA A 1 189 ? 8.848 -4.268 3.030 1.00 94.94 189 ALA A N 1
ATOM 1495 C CA . ALA A 1 189 ? 9.596 -4.591 1.816 1.00 94.94 189 ALA A CA 1
ATOM 1496 C C . ALA A 1 189 ? 9.438 -3.506 0.736 1.00 94.94 189 ALA A C 1
ATOM 1498 O O . ALA A 1 189 ? 10.417 -3.112 0.104 1.00 94.94 189 ALA A O 1
ATOM 1499 N N . ALA A 1 190 ? 8.227 -2.978 0.546 1.00 94.69 190 ALA A N 1
ATOM 1500 C CA . ALA A 1 190 ? 7.948 -1.899 -0.399 1.00 94.69 190 ALA A CA 1
ATOM 1501 C C . ALA A 1 190 ? 8.694 -0.601 -0.034 1.00 94.69 190 ALA A C 1
ATOM 1503 O O . ALA A 1 190 ? 9.200 0.089 -0.920 1.00 94.69 190 ALA A O 1
ATOM 1504 N N . MET A 1 191 ? 8.836 -0.295 1.261 1.00 93.38 191 MET A N 1
ATOM 1505 C CA . MET A 1 191 ? 9.655 0.831 1.725 1.00 93.38 191 MET A CA 1
ATOM 1506 C C . MET A 1 191 ? 11.131 0.665 1.333 1.00 93.38 191 MET A C 1
ATOM 1508 O O . MET A 1 191 ? 11.745 1.612 0.836 1.00 93.38 191 MET A O 1
ATOM 1512 N N . LEU A 1 192 ? 11.703 -0.528 1.524 1.00 91.94 192 LEU A N 1
ATOM 1513 C CA . LEU A 1 192 ? 13.085 -0.816 1.120 1.00 91.94 192 LEU A CA 1
ATOM 1514 C C . LEU A 1 192 ? 13.278 -0.717 -0.384 1.00 91.94 192 LEU A C 1
ATOM 1516 O O . LEU A 1 192 ? 14.277 -0.162 -0.835 1.00 91.94 192 LEU A O 1
ATOM 1520 N N . LEU A 1 193 ? 12.321 -1.231 -1.152 1.00 93.25 193 LEU A N 1
ATOM 1521 C CA . LEU A 1 193 ? 12.341 -1.113 -2.599 1.00 93.25 193 LEU A CA 1
ATOM 1522 C C . LEU A 1 193 ? 12.343 0.352 -3.030 1.00 93.25 193 LEU A C 1
ATOM 1524 O O . LEU A 1 193 ? 13.169 0.729 -3.853 1.00 93.25 193 LEU A O 1
ATOM 1528 N N . SER A 1 194 ? 11.495 1.194 -2.439 1.00 91.81 194 SER A N 1
ATOM 1529 C CA . SER A 1 194 ? 11.516 2.627 -2.740 1.00 91.81 194 SER A CA 1
ATOM 1530 C C . SER A 1 194 ? 12.849 3.287 -2.352 1.00 91.81 194 SER A C 1
ATOM 1532 O O . SER A 1 194 ? 13.384 4.113 -3.095 1.00 91.81 194 SER A O 1
ATOM 1534 N N . ALA A 1 195 ? 13.443 2.910 -1.216 1.00 89.44 195 ALA A N 1
ATOM 1535 C CA . ALA A 1 195 ? 14.770 3.399 -0.848 1.00 89.44 195 ALA A CA 1
ATOM 1536 C C . ALA A 1 195 ? 15.825 3.003 -1.898 1.00 89.44 195 ALA A C 1
ATOM 1538 O O . ALA A 1 195 ? 16.573 3.864 -2.363 1.00 89.44 195 ALA A O 1
ATOM 1539 N N . ALA A 1 196 ? 15.824 1.740 -2.336 1.00 90.25 196 ALA A N 1
ATOM 1540 C CA . ALA A 1 196 ? 16.715 1.245 -3.381 1.00 90.25 196 ALA A CA 1
ATOM 1541 C C . ALA A 1 196 ? 16.459 1.926 -4.737 1.00 90.25 196 ALA A C 1
ATOM 1543 O O . ALA A 1 196 ? 17.410 2.265 -5.440 1.00 90.25 196 ALA A O 1
ATOM 1544 N N . GLN A 1 197 ? 15.196 2.193 -5.083 1.00 89.31 197 GLN A N 1
ATOM 1545 C CA . GLN A 1 197 ? 14.806 2.912 -6.298 1.00 89.31 197 GLN A CA 1
ATOM 1546 C C . GLN A 1 197 ? 15.421 4.302 -6.325 1.00 89.31 197 GLN A C 1
ATOM 1548 O O . GLN A 1 197 ? 16.105 4.664 -7.280 1.00 89.31 197 GLN A O 1
ATOM 1553 N N . ASN A 1 198 ? 15.236 5.042 -5.236 1.00 85.62 198 ASN A N 1
ATOM 1554 C CA . ASN A 1 198 ? 15.739 6.398 -5.089 1.00 85.62 198 ASN A CA 1
ATOM 1555 C C . ASN A 1 198 ? 17.266 6.471 -5.151 1.00 85.62 198 ASN A C 1
ATOM 1557 O O . ASN A 1 198 ? 17.814 7.429 -5.689 1.00 85.62 198 ASN A O 1
ATOM 1561 N N . GLU A 1 199 ? 17.966 5.469 -4.622 1.00 84.44 199 GLU A N 1
ATOM 1562 C CA . GLU A 1 199 ? 19.423 5.392 -4.739 1.00 84.44 199 GLU A CA 1
ATOM 1563 C C . GLU A 1 199 ? 19.877 5.013 -6.153 1.00 84.44 199 GLU A C 1
ATOM 1565 O O . GLU A 1 199 ? 20.834 5.596 -6.662 1.00 84.44 199 GLU A O 1
ATOM 1570 N N . SER A 1 200 ? 19.186 4.073 -6.804 1.00 80.75 200 SER A N 1
ATOM 1571 C CA . SER A 1 200 ? 19.510 3.638 -8.168 1.00 80.75 200 SER A CA 1
ATOM 1572 C C . SER A 1 200 ? 19.282 4.735 -9.213 1.00 80.75 200 SER A C 1
ATOM 1574 O O . SER A 1 200 ? 20.082 4.875 -10.134 1.00 80.75 200 SER A O 1
ATOM 1576 N N . ALA A 1 201 ? 18.257 5.574 -9.031 1.00 78.19 201 ALA A N 1
ATOM 1577 C CA . ALA A 1 201 ? 17.945 6.689 -9.923 1.00 78.19 201 ALA A CA 1
ATOM 1578 C C . ALA A 1 201 ? 19.030 7.781 -9.929 1.00 78.19 201 ALA A C 1
ATOM 1580 O O . ALA A 1 201 ? 19.161 8.523 -10.899 1.00 78.19 201 ALA A O 1
ATOM 1581 N N . LEU A 1 202 ? 19.825 7.887 -8.858 1.00 75.31 202 LEU A N 1
ATOM 1582 C CA . LEU A 1 202 ? 20.934 8.842 -8.784 1.00 75.31 202 LEU A CA 1
ATOM 1583 C C . LEU A 1 202 ? 22.184 8.346 -9.520 1.00 75.31 202 LEU A C 1
ATOM 1585 O O . LEU A 1 202 ? 22.990 9.165 -9.952 1.00 75.31 202 LEU A O 1
ATOM 1589 N N . ASN A 1 203 ? 22.339 7.028 -9.673 1.00 78.88 203 ASN A N 1
ATOM 1590 C CA . ASN A 1 203 ? 23.529 6.391 -10.234 1.00 78.88 203 ASN A CA 1
ATOM 1591 C C . ASN A 1 203 ? 23.133 5.271 -11.204 1.00 78.88 203 ASN A C 1
ATOM 1593 O O . ASN A 1 203 ? 23.397 4.096 -10.960 1.00 78.88 203 ASN A O 1
ATOM 1597 N N . GLU A 1 204 ? 22.509 5.634 -12.325 1.00 73.75 204 GLU A N 1
ATOM 1598 C CA . GLU A 1 204 ? 22.005 4.664 -13.306 1.00 73.75 204 GLU A CA 1
ATOM 1599 C C . GLU A 1 204 ? 23.100 3.730 -13.860 1.00 73.75 204 GLU A C 1
ATOM 1601 O O . GLU A 1 204 ? 22.820 2.590 -14.216 1.00 73.75 204 GLU A O 1
ATOM 1606 N N . ASN A 1 205 ? 24.362 4.150 -13.901 1.00 78.88 205 ASN A N 1
ATOM 1607 C CA . ASN A 1 205 ? 25.448 3.301 -14.405 1.00 78.88 205 ASN A CA 1
ATOM 1608 C C . ASN A 1 205 ? 26.073 2.393 -13.327 1.00 78.88 205 ASN A C 1
ATOM 1610 O O . ASN A 1 205 ? 26.985 1.629 -13.633 1.00 78.88 205 ASN A O 1
ATOM 1614 N N . ASP A 1 206 ? 25.603 2.459 -12.078 1.00 81.94 206 ASP A N 1
ATOM 1615 C CA . ASP A 1 206 ? 26.105 1.624 -10.986 1.00 81.94 206 ASP A CA 1
ATOM 1616 C C . ASP A 1 206 ? 25.355 0.282 -10.930 1.00 81.94 206 ASP A C 1
ATOM 1618 O O . ASP A 1 206 ? 24.220 0.178 -10.446 1.00 81.94 206 ASP A O 1
ATOM 1622 N N . SER A 1 207 ? 26.017 -0.771 -11.412 1.00 78.38 207 SER A N 1
ATOM 1623 C CA . SER A 1 207 ? 25.485 -2.137 -11.421 1.00 78.38 207 SER A CA 1
ATOM 1624 C C . SER A 1 207 ? 25.163 -2.664 -10.018 1.00 78.38 207 SER A C 1
ATOM 1626 O O . SER A 1 207 ? 24.193 -3.404 -9.850 1.00 78.38 207 SER A O 1
ATOM 1628 N N . GLN A 1 208 ? 25.888 -2.239 -8.974 1.00 83.31 208 GLN A N 1
ATOM 1629 C CA . GLN A 1 208 ? 25.602 -2.662 -7.598 1.00 83.31 208 GLN A CA 1
ATOM 1630 C C . GLN A 1 208 ? 24.284 -2.073 -7.093 1.00 83.31 208 GLN A C 1
ATOM 1632 O O . GLN A 1 208 ? 23.523 -2.759 -6.404 1.00 83.31 208 GLN A O 1
ATOM 1637 N N . LYS A 1 209 ? 23.972 -0.822 -7.450 1.00 83.81 209 LYS A N 1
ATOM 1638 C CA . LYS A 1 209 ? 22.714 -0.173 -7.052 1.00 83.81 209 LYS A CA 1
ATOM 1639 C C . LYS A 1 209 ? 21.502 -0.770 -7.759 1.00 83.81 209 LYS A C 1
ATOM 1641 O O . LYS A 1 209 ? 20.483 -1.008 -7.108 1.00 83.81 209 LYS A O 1
ATOM 1646 N N . ARG A 1 210 ? 21.619 -1.113 -9.044 1.00 81.69 210 ARG A N 1
ATOM 1647 C CA . ARG A 1 210 ? 20.568 -1.863 -9.761 1.00 81.69 210 ARG A CA 1
ATOM 1648 C C . ARG A 1 210 ? 20.361 -3.259 -9.187 1.00 81.69 210 ARG A C 1
ATOM 1650 O O . ARG A 1 210 ? 19.222 -3.685 -8.994 1.00 81.69 210 ARG A O 1
ATOM 1657 N N . LEU A 1 211 ? 21.447 -3.947 -8.839 1.00 83.69 211 LEU A N 1
ATOM 1658 C CA . LEU A 1 211 ? 21.369 -5.244 -8.177 1.00 83.69 211 LEU A CA 1
ATOM 1659 C C . LEU A 1 211 ? 20.624 -5.144 -6.839 1.00 83.69 211 LEU A C 1
ATOM 1661 O O . LEU A 1 211 ? 19.767 -5.976 -6.546 1.00 83.69 211 LEU A O 1
ATOM 1665 N N . GLN A 1 212 ? 20.904 -4.111 -6.036 1.00 86.56 212 GLN A N 1
ATOM 1666 C CA . GLN A 1 212 ? 20.182 -3.845 -4.786 1.00 86.56 212 GLN A CA 1
ATOM 1667 C C . GLN A 1 212 ? 18.687 -3.607 -5.026 1.00 86.56 212 GLN A C 1
ATOM 1669 O O . GLN A 1 212 ? 17.866 -4.187 -4.312 1.00 86.56 212 GLN A O 1
ATOM 1674 N N . PHE A 1 213 ? 18.331 -2.834 -6.056 1.00 89.62 213 PHE A N 1
ATOM 1675 C CA . PHE A 1 213 ? 16.940 -2.644 -6.463 1.00 89.62 213 PHE A CA 1
ATOM 1676 C C . PHE A 1 213 ? 16.257 -3.974 -6.804 1.00 89.62 213 PHE A C 1
ATOM 1678 O O . PHE A 1 213 ? 15.211 -4.290 -6.238 1.00 89.62 213 PHE A O 1
ATOM 1685 N N . CYS A 1 214 ? 16.871 -4.795 -7.660 1.00 87.88 214 CYS A N 1
ATOM 1686 C CA . CYS A 1 214 ? 16.301 -6.080 -8.070 1.00 87.88 214 CYS A CA 1
ATOM 1687 C C . CYS A 1 214 ? 16.101 -7.027 -6.876 1.00 87.88 214 CYS A C 1
ATOM 1689 O O . CYS A 1 214 ? 15.069 -7.690 -6.762 1.00 87.88 214 CYS A O 1
ATOM 1691 N N . ARG A 1 215 ? 17.059 -7.055 -5.939 1.00 89.62 215 ARG A N 1
ATOM 1692 C CA . ARG A 1 215 ? 16.958 -7.847 -4.702 1.00 89.62 215 ARG A CA 1
ATOM 1693 C C . ARG A 1 215 ? 15.826 -7.376 -3.793 1.00 89.62 215 ARG A C 1
ATOM 1695 O O . ARG A 1 215 ? 15.156 -8.220 -3.195 1.00 89.62 215 ARG A O 1
ATOM 1702 N N . ALA A 1 216 ? 15.625 -6.064 -3.676 1.00 92.06 216 ALA A N 1
ATOM 1703 C CA . ALA A 1 216 ? 14.526 -5.491 -2.907 1.00 92.06 216 ALA A CA 1
ATOM 1704 C C . ALA A 1 216 ? 13.172 -5.788 -3.570 1.00 92.06 216 ALA A C 1
ATOM 1706 O O . ALA A 1 216 ? 12.242 -6.203 -2.888 1.00 92.06 216 ALA A O 1
ATOM 1707 N N . ALA A 1 217 ? 13.081 -5.682 -4.898 1.00 92.12 217 ALA A N 1
ATOM 1708 C CA . ALA A 1 217 ? 11.859 -5.971 -5.645 1.00 92.12 217 ALA A CA 1
ATOM 1709 C C . ALA A 1 217 ? 11.450 -7.449 -5.528 1.00 92.12 217 ALA A C 1
ATOM 1711 O O . ALA A 1 217 ? 10.287 -7.759 -5.263 1.00 92.12 217 ALA A O 1
ATOM 1712 N N . LEU A 1 218 ? 12.417 -8.368 -5.627 1.00 91.44 218 LEU A N 1
ATOM 1713 C CA . LEU A 1 218 ? 12.178 -9.797 -5.421 1.00 91.44 218 LEU A CA 1
ATOM 1714 C C . LEU A 1 218 ? 11.731 -10.100 -3.983 1.00 91.44 218 LEU A C 1
ATOM 1716 O O . LEU A 1 218 ? 10.858 -10.933 -3.754 1.00 91.44 218 LEU A O 1
ATOM 1720 N N . MET A 1 219 ? 12.297 -9.399 -3.000 1.00 92.88 219 MET A N 1
ATOM 1721 C CA . MET A 1 219 ? 11.864 -9.511 -1.612 1.00 92.88 219 MET A CA 1
ATOM 1722 C C . MET A 1 219 ? 10.411 -9.038 -1.424 1.00 92.88 219 MET A C 1
ATOM 1724 O O . MET A 1 219 ? 9.646 -9.709 -0.731 1.00 92.88 219 MET A O 1
ATOM 1728 N N . THR A 1 220 ? 10.008 -7.936 -2.063 1.00 95.38 220 THR A N 1
ATOM 1729 C CA . THR A 1 220 ? 8.612 -7.462 -2.075 1.00 95.38 220 THR A CA 1
ATOM 1730 C C . THR A 1 220 ? 7.664 -8.488 -2.700 1.00 95.38 220 THR A C 1
ATOM 1732 O O . THR A 1 220 ? 6.566 -8.715 -2.196 1.00 95.38 220 THR A O 1
ATOM 1735 N N . LEU A 1 221 ? 8.089 -9.163 -3.768 1.00 94.56 221 LEU A N 1
ATOM 1736 C CA . LEU A 1 221 ? 7.304 -10.231 -4.386 1.00 94.56 221 LEU A CA 1
ATOM 1737 C C . LEU A 1 221 ? 7.156 -11.458 -3.467 1.00 94.56 221 LEU A C 1
ATOM 1739 O O . LEU A 1 221 ? 6.081 -12.061 -3.394 1.00 94.56 221 LEU A O 1
ATOM 1743 N N . ASN A 1 222 ? 8.212 -11.818 -2.734 1.00 93.38 222 ASN A N 1
ATOM 1744 C CA . ASN A 1 222 ? 8.177 -12.935 -1.789 1.00 93.38 222 ASN A CA 1
ATOM 1745 C C . ASN A 1 222 ? 7.193 -12.674 -0.640 1.00 93.38 222 ASN A C 1
ATOM 1747 O O . ASN A 1 222 ? 6.396 -13.550 -0.309 1.00 93.38 222 ASN A O 1
ATOM 1751 N N . THR A 1 223 ? 7.178 -11.463 -0.077 1.00 95.12 223 THR A N 1
ATOM 1752 C CA . THR A 1 223 ? 6.223 -11.104 0.987 1.00 95.12 223 THR A CA 1
ATOM 1753 C C . THR A 1 223 ? 4.779 -11.046 0.478 1.00 95.12 223 THR A C 1
ATOM 1755 O O . THR A 1 223 ? 3.862 -11.457 1.190 1.00 95.12 223 THR A O 1
ATOM 1758 N N . LEU A 1 224 ? 4.547 -10.643 -0.776 1.00 96.75 224 LEU A N 1
ATOM 1759 C CA . LEU A 1 224 ? 3.226 -10.765 -1.410 1.00 96.75 224 LEU A CA 1
ATOM 1760 C C . LEU A 1 224 ? 2.808 -12.218 -1.653 1.00 96.75 224 LEU A C 1
ATOM 1762 O O . LEU A 1 224 ? 1.624 -12.539 -1.561 1.00 96.75 224 LEU A O 1
ATOM 1766 N N . SER A 1 225 ? 3.759 -13.109 -1.922 1.00 96.31 225 SER A N 1
ATOM 1767 C CA . SER A 1 225 ? 3.476 -14.544 -2.039 1.00 96.31 225 SER A CA 1
ATOM 1768 C C . SER A 1 225 ? 3.059 -15.139 -0.687 1.00 96.31 225 SER A C 1
ATOM 1770 O O . SER A 1 225 ? 2.144 -15.957 -0.641 1.00 96.31 225 SER A O 1
ATOM 1772 N N . GLU A 1 226 ? 3.632 -14.671 0.432 1.00 96.44 226 GLU A N 1
ATOM 1773 C CA . GLU A 1 226 ? 3.116 -15.001 1.773 1.00 96.44 226 GLU A CA 1
ATOM 1774 C C . GLU A 1 226 ? 1.667 -14.514 1.958 1.00 96.44 226 GLU A C 1
ATOM 1776 O O . GLU A 1 226 ? 0.832 -15.251 2.485 1.00 96.44 226 GLU A O 1
ATOM 1781 N N . CYS A 1 227 ? 1.345 -13.300 1.490 1.00 97.88 227 CYS A N 1
ATOM 1782 C CA . CYS A 1 227 ? -0.022 -12.770 1.543 1.00 97.88 227 CYS A CA 1
ATOM 1783 C C . CYS A 1 227 ? -0.996 -13.667 0.771 1.00 97.88 227 CYS A C 1
ATOM 1785 O O . CYS A 1 227 ? -2.048 -14.021 1.297 1.00 97.88 227 CYS A O 1
ATOM 1787 N N . GLU A 1 228 ? -0.637 -14.071 -0.449 1.00 97.56 228 GLU A N 1
ATOM 1788 C CA . GLU A 1 228 ? -1.451 -14.956 -1.288 1.00 97.56 228 GLU A CA 1
ATOM 1789 C C . GLU A 1 228 ? -1.701 -16.316 -0.627 1.00 97.56 228 GLU A C 1
ATOM 1791 O O . GLU A 1 228 ? -2.836 -16.796 -0.612 1.00 97.56 228 GLU A O 1
ATOM 1796 N N . VAL A 1 229 ? -0.675 -16.917 -0.016 1.00 97.19 229 VAL A N 1
ATOM 1797 C CA . VAL A 1 229 ? -0.840 -18.158 0.756 1.00 97.19 229 VAL A CA 1
ATOM 1798 C C . VAL A 1 229 ? -1.828 -17.950 1.903 1.00 97.19 229 VAL A C 1
ATOM 1800 O O . VAL A 1 229 ? -2.653 -18.828 2.156 1.00 97.19 229 VAL A O 1
ATOM 1803 N N . ASN A 1 230 ? -1.788 -16.793 2.567 1.00 97.62 230 ASN A N 1
ATOM 1804 C CA . ASN A 1 230 ? -2.677 -16.488 3.684 1.00 97.62 230 ASN A CA 1
ATOM 1805 C C . ASN A 1 230 ? -4.111 -16.117 3.266 1.00 97.62 230 ASN A C 1
ATOM 1807 O O . ASN A 1 230 ? -5.029 -16.318 4.063 1.00 97.62 230 ASN A O 1
ATOM 1811 N N . LEU A 1 231 ? -4.350 -15.694 2.015 1.00 97.38 231 LEU A N 1
ATOM 1812 C CA . LEU A 1 231 ? -5.702 -15.413 1.495 1.00 97.38 231 LEU A CA 1
ATOM 1813 C C . LEU A 1 231 ? -6.652 -16.608 1.638 1.00 97.38 231 LEU A C 1
ATOM 1815 O O . LEU A 1 231 ? -7.853 -16.426 1.841 1.00 97.38 231 LEU A O 1
ATOM 1819 N N . ARG A 1 232 ? -6.137 -17.842 1.549 1.00 96.75 232 ARG A N 1
ATOM 1820 C CA . ARG A 1 232 ? -6.964 -19.058 1.631 1.00 96.75 232 ARG A CA 1
ATOM 1821 C C . ARG A 1 232 ? -7.626 -19.255 2.996 1.00 96.75 232 ARG A C 1
ATOM 1823 O O . ARG A 1 232 ? -8.618 -19.978 3.071 1.00 96.75 232 ARG A O 1
ATOM 1830 N N . TYR A 1 233 ? -7.089 -18.619 4.038 1.00 96.88 233 TYR A N 1
ATOM 1831 C CA . TYR A 1 233 ? -7.586 -18.687 5.413 1.00 96.88 233 TYR A CA 1
ATOM 1832 C C . TYR A 1 233 ? -8.519 -17.527 5.783 1.00 96.88 233 TYR A C 1
ATOM 1834 O O . TYR A 1 233 ? -9.009 -17.485 6.910 1.00 96.88 233 TYR A O 1
ATOM 1842 N N . LEU A 1 234 ? -8.746 -16.587 4.863 1.00 97.44 234 LEU A N 1
ATOM 1843 C CA . LEU A 1 234 ? -9.672 -15.477 5.061 1.00 97.44 234 LEU A CA 1
ATOM 1844 C C . LEU A 1 234 ? -11.113 -15.905 4.788 1.00 97.44 234 LEU A C 1
ATOM 1846 O O . LEU A 1 234 ? -11.357 -16.783 3.953 1.00 97.44 234 LEU A O 1
ATOM 1850 N N . ASP A 1 235 ? -12.064 -15.247 5.449 1.00 96.06 235 ASP A N 1
ATOM 1851 C CA . ASP A 1 235 ? -13.479 -15.386 5.097 1.00 96.06 235 ASP A CA 1
ATOM 1852 C C . ASP A 1 235 ? -13.776 -14.791 3.706 1.00 96.06 235 ASP A C 1
ATOM 1854 O O . ASP A 1 235 ? -12.938 -14.108 3.108 1.00 96.06 235 ASP A O 1
ATOM 1858 N N . ASP A 1 236 ? -14.966 -15.056 3.167 1.00 96.31 236 ASP A N 1
ATOM 1859 C CA . ASP A 1 236 ? -15.325 -14.624 1.812 1.00 96.31 236 ASP A CA 1
ATOM 1860 C C . ASP A 1 236 ? -15.317 -13.097 1.650 1.00 96.31 236 ASP A C 1
ATOM 1862 O O . ASP A 1 236 ? -14.884 -12.599 0.612 1.00 96.31 236 ASP A O 1
ATOM 1866 N N . SER A 1 237 ? -15.740 -12.342 2.671 1.00 96.38 237 SER A N 1
ATOM 1867 C CA . SER A 1 237 ? -15.787 -10.872 2.622 1.00 96.38 237 SER A CA 1
ATOM 1868 C C . SER A 1 237 ? -14.387 -10.251 2.631 1.00 96.38 237 SER A C 1
ATOM 1870 O O . SER A 1 237 ? -14.074 -9.373 1.826 1.00 96.38 237 SER A O 1
ATOM 1872 N N . GLN A 1 238 ? -13.506 -10.772 3.479 1.00 97.19 238 GLN A N 1
ATOM 1873 C CA . GLN A 1 238 ? -12.099 -10.400 3.572 1.00 97.19 238 GLN A CA 1
ATOM 1874 C C . GLN A 1 238 ? -11.357 -10.768 2.286 1.00 97.19 238 GLN A C 1
ATOM 1876 O O . GLN A 1 238 ? -10.592 -9.968 1.744 1.00 97.19 238 GLN A O 1
ATOM 1881 N N . ARG A 1 239 ? -11.601 -11.972 1.763 1.00 97.38 239 ARG A N 1
ATOM 1882 C CA . ARG A 1 239 ? -10.990 -12.461 0.525 1.00 97.38 239 ARG A CA 1
ATOM 1883 C C . ARG A 1 239 ? -11.452 -11.660 -0.685 1.00 97.38 239 ARG A C 1
ATOM 1885 O O . ARG A 1 239 ? -10.614 -11.313 -1.511 1.00 97.38 239 ARG A O 1
ATOM 1892 N N . ALA A 1 240 ? -12.739 -11.327 -0.773 1.00 96.69 240 ALA A N 1
ATOM 1893 C CA . ALA A 1 240 ? -13.277 -10.477 -1.833 1.00 96.69 240 ALA A CA 1
ATOM 1894 C C . ALA A 1 240 ? -12.608 -9.093 -1.858 1.00 96.69 240 ALA A C 1
ATOM 1896 O O . ALA A 1 240 ? -12.382 -8.546 -2.935 1.00 96.69 240 ALA A O 1
ATOM 1897 N N . PHE A 1 241 ? -12.241 -8.557 -0.689 1.00 97.06 241 PHE A N 1
ATOM 1898 C CA . PHE A 1 241 ? -11.478 -7.316 -0.587 1.00 97.06 241 PHE A CA 1
ATOM 1899 C C . PHE A 1 241 ? -10.005 -7.497 -1.001 1.00 97.06 241 PHE A C 1
ATOM 1901 O O . PHE A 1 241 ? -9.526 -6.805 -1.898 1.00 97.06 241 PHE A O 1
ATOM 1908 N N . PHE A 1 242 ? -9.273 -8.430 -0.379 1.00 97.88 242 PHE A N 1
ATOM 1909 C CA . PHE A 1 242 ? -7.814 -8.517 -0.535 1.00 97.88 242 PHE A CA 1
ATOM 1910 C C . PHE A 1 242 ? -7.333 -9.260 -1.785 1.00 97.88 242 PHE A C 1
ATOM 1912 O O . PHE A 1 242 ? -6.283 -8.908 -2.320 1.00 97.88 242 PHE A O 1
ATOM 1919 N N . ALA A 1 243 ? -8.051 -10.277 -2.267 1.00 97.88 243 ALA A N 1
ATOM 1920 C CA . ALA A 1 243 ? -7.595 -11.097 -3.390 1.00 97.88 243 ALA A CA 1
ATOM 1921 C C . ALA A 1 243 ? -7.298 -10.295 -4.675 1.00 97.88 243 ALA A C 1
ATOM 1923 O O . ALA A 1 243 ? -6.191 -10.445 -5.198 1.00 97.88 243 ALA A O 1
ATOM 1924 N N . PRO A 1 244 ? -8.191 -9.410 -5.172 1.00 97.44 244 PRO A N 1
ATOM 1925 C CA . PRO A 1 244 ? -7.888 -8.621 -6.370 1.00 97.44 244 PRO A CA 1
ATOM 1926 C C . PRO A 1 244 ? -6.725 -7.640 -6.159 1.00 97.44 244 PRO A C 1
ATOM 1928 O O . PRO A 1 244 ? -5.985 -7.353 -7.098 1.00 97.44 244 PRO A O 1
ATOM 1931 N N . ILE A 1 245 ? -6.532 -7.145 -4.930 1.00 97.56 245 ILE A N 1
ATOM 1932 C CA . ILE A 1 245 ? -5.421 -6.250 -4.580 1.00 97.56 245 ILE A CA 1
ATOM 1933 C C . ILE A 1 245 ? -4.095 -7.013 -4.649 1.00 97.56 245 ILE A C 1
ATOM 1935 O O . ILE A 1 245 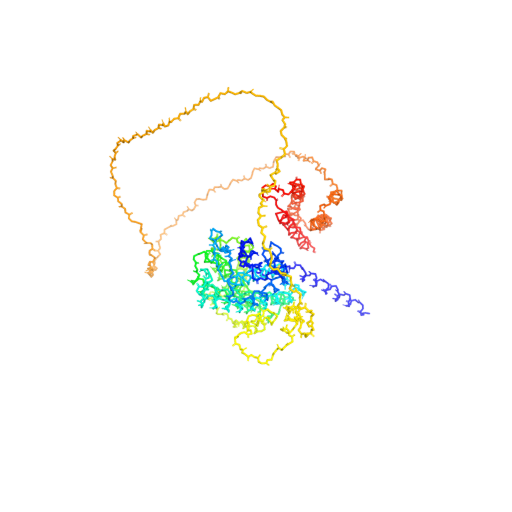? -3.168 -6.570 -5.324 1.00 97.56 245 ILE A O 1
ATOM 1939 N N . VAL A 1 246 ? -4.009 -8.167 -3.981 1.00 98.00 246 VAL A N 1
ATOM 1940 C CA . VAL A 1 246 ? -2.792 -8.990 -3.943 1.00 98.00 246 VAL A CA 1
ATOM 1941 C C . VAL A 1 246 ? -2.420 -9.486 -5.342 1.00 98.00 246 VAL A C 1
ATOM 1943 O O . VAL A 1 246 ? -1.246 -9.409 -5.699 1.00 98.00 246 VAL A O 1
ATOM 1946 N N . ASP A 1 247 ? -3.389 -9.922 -6.157 1.00 97.38 247 ASP A N 1
ATOM 1947 C CA . ASP A 1 247 ? -3.123 -10.349 -7.540 1.00 97.38 247 ASP A CA 1
ATOM 1948 C C . ASP A 1 247 ? -2.519 -9.209 -8.377 1.00 97.38 247 ASP A C 1
ATOM 1950 O O . ASP A 1 247 ? -1.468 -9.367 -9.002 1.00 97.38 247 ASP A O 1
ATOM 1954 N N . MET A 1 248 ? -3.112 -8.013 -8.320 1.00 97.75 248 MET A N 1
ATOM 1955 C CA . MET A 1 248 ? -2.603 -6.856 -9.061 1.00 97.75 248 MET A CA 1
ATOM 1956 C C . MET A 1 248 ? -1.228 -6.388 -8.577 1.00 97.75 248 MET A C 1
ATOM 1958 O O . MET A 1 248 ? -0.359 -6.094 -9.400 1.00 97.75 248 MET A O 1
ATOM 1962 N N . LEU A 1 249 ? -0.990 -6.360 -7.262 1.00 97.44 249 LEU A N 1
ATOM 1963 C CA . LEU A 1 249 ? 0.329 -6.034 -6.714 1.00 97.44 249 LEU A CA 1
ATOM 1964 C C . LEU A 1 249 ? 1.379 -7.058 -7.161 1.00 97.44 249 LEU A C 1
ATOM 1966 O O . LEU A 1 249 ? 2.461 -6.669 -7.600 1.00 97.44 249 LEU A O 1
ATOM 1970 N N . LYS A 1 250 ? 1.066 -8.359 -7.130 1.00 97.31 250 LYS A N 1
ATOM 1971 C CA . LYS A 1 250 ? 1.976 -9.402 -7.626 1.00 97.31 250 LYS A CA 1
ATOM 1972 C C . LYS A 1 250 ? 2.307 -9.214 -9.103 1.00 97.31 250 LYS A C 1
ATOM 1974 O O . LYS A 1 250 ? 3.472 -9.332 -9.471 1.00 97.31 250 LYS A O 1
ATOM 1979 N N . ARG A 1 251 ? 1.322 -8.898 -9.948 1.00 97.31 251 ARG A N 1
ATOM 1980 C CA . ARG A 1 251 ? 1.543 -8.601 -11.377 1.00 97.31 251 ARG A CA 1
ATOM 1981 C C . ARG A 1 251 ? 2.469 -7.404 -11.562 1.00 97.31 251 ARG A C 1
ATOM 1983 O O . ARG A 1 251 ? 3.428 -7.506 -12.322 1.00 97.31 251 ARG A O 1
ATOM 1990 N N . TYR A 1 252 ? 2.231 -6.315 -10.829 1.00 97.19 252 TYR A N 1
ATOM 1991 C CA . TYR A 1 252 ? 3.096 -5.134 -10.852 1.00 97.19 252 TYR A CA 1
ATOM 1992 C C . TYR A 1 252 ? 4.544 -5.486 -10.492 1.00 97.19 252 TYR A C 1
ATOM 1994 O O . TYR A 1 252 ? 5.457 -5.202 -11.266 1.00 97.19 252 TYR A O 1
ATOM 2002 N N . TYR A 1 253 ? 4.761 -6.136 -9.344 1.00 96.38 253 TYR A N 1
ATOM 2003 C CA . TYR A 1 253 ? 6.112 -6.424 -8.862 1.00 96.38 253 TYR A CA 1
ATOM 2004 C C . TYR A 1 253 ? 6.823 -7.512 -9.664 1.00 96.38 253 TYR A C 1
ATOM 2006 O O . TYR A 1 253 ? 8.032 -7.406 -9.851 1.00 96.38 253 TYR A O 1
ATOM 2014 N N . ASN A 1 254 ? 6.103 -8.499 -10.209 1.00 96.06 254 ASN A N 1
ATOM 2015 C CA . ASN A 1 254 ? 6.658 -9.389 -11.230 1.00 96.06 254 ASN A CA 1
ATOM 2016 C C . ASN A 1 254 ? 7.161 -8.563 -12.416 1.00 96.06 254 ASN A C 1
ATOM 2018 O O . ASN A 1 254 ? 8.346 -8.612 -12.734 1.00 96.06 254 ASN A O 1
ATOM 2022 N N . GLY A 1 255 ? 6.294 -7.744 -13.019 1.00 96.44 255 GLY A N 1
ATOM 2023 C CA . GLY A 1 255 ? 6.678 -6.910 -14.153 1.00 96.44 255 GLY A CA 1
ATOM 2024 C C . GLY A 1 255 ? 7.905 -6.043 -13.862 1.00 96.44 255 GLY A C 1
ATOM 2025 O O . GLY A 1 255 ? 8.831 -6.000 -14.665 1.00 96.44 255 GLY A O 1
ATOM 2026 N N . LEU A 1 256 ? 7.958 -5.430 -12.678 1.00 95.19 256 LEU A N 1
ATOM 2027 C CA . LEU A 1 256 ? 9.062 -4.575 -12.246 1.00 95.19 256 LEU A CA 1
ATOM 2028 C C . LEU A 1 256 ? 10.390 -5.334 -12.097 1.00 95.19 256 LEU A C 1
ATOM 2030 O O . LEU A 1 256 ? 11.422 -4.855 -12.566 1.00 95.19 256 LEU A O 1
ATOM 2034 N N . VAL A 1 257 ? 10.373 -6.517 -11.470 1.00 94.25 257 VAL A N 1
ATOM 2035 C CA . VAL A 1 257 ? 11.568 -7.365 -11.308 1.00 94.25 257 VAL A CA 1
ATOM 2036 C C . VAL A 1 257 ? 12.119 -7.777 -12.671 1.00 94.25 257 VAL A C 1
ATOM 2038 O O . VAL A 1 257 ? 13.317 -7.643 -12.915 1.00 94.25 257 VAL A O 1
ATOM 2041 N N . TYR A 1 258 ? 11.254 -8.259 -13.564 1.00 95.62 258 TYR A N 1
ATOM 2042 C CA . TYR A 1 258 ? 11.657 -8.718 -14.894 1.00 95.62 258 TYR A CA 1
ATOM 2043 C C . TYR A 1 258 ? 12.104 -7.565 -15.799 1.00 95.62 258 TYR A C 1
ATOM 2045 O O . TYR A 1 258 ? 13.051 -7.721 -16.567 1.00 95.62 258 TYR A O 1
ATOM 2053 N N . PHE A 1 259 ? 11.489 -6.389 -15.663 1.00 95.62 259 PHE A N 1
ATOM 2054 C CA . PHE A 1 259 ? 11.905 -5.185 -16.375 1.00 95.62 259 PHE A CA 1
ATOM 2055 C C . PHE A 1 259 ? 13.323 -4.751 -15.986 1.00 95.62 259 PHE A C 1
ATOM 2057 O O . PHE A 1 259 ? 14.171 -4.556 -16.855 1.00 95.62 259 PHE A O 1
ATOM 2064 N N . GLU A 1 260 ? 13.626 -4.640 -14.691 1.00 91.75 260 GLU A N 1
ATOM 2065 C CA . GLU A 1 260 ? 14.972 -4.233 -14.272 1.00 91.75 260 GLU A CA 1
ATOM 2066 C C . GLU A 1 260 ? 16.020 -5.331 -14.490 1.00 91.75 260 GLU A C 1
ATOM 2068 O O . GLU A 1 260 ? 17.149 -5.015 -14.864 1.00 91.75 260 GLU A O 1
ATOM 2073 N N . ALA A 1 261 ? 15.656 -6.612 -14.367 1.00 91.50 261 ALA A N 1
ATOM 2074 C CA . ALA A 1 261 ? 16.546 -7.712 -14.738 1.00 91.50 261 ALA A CA 1
ATOM 2075 C C . ALA A 1 261 ? 16.887 -7.695 -16.239 1.00 91.50 261 ALA A C 1
ATOM 2077 O O . ALA A 1 261 ? 18.040 -7.907 -16.607 1.00 91.50 261 ALA A O 1
ATOM 2078 N N . GLY A 1 262 ? 15.914 -7.397 -17.108 1.00 94.31 262 GLY A N 1
ATOM 2079 C CA . GLY A 1 262 ? 16.157 -7.232 -18.542 1.00 94.31 262 GLY A CA 1
ATOM 2080 C C . GLY A 1 262 ? 17.121 -6.082 -18.837 1.00 94.31 262 GLY A C 1
ATOM 2081 O O . GLY A 1 262 ? 18.089 -6.267 -19.576 1.00 94.31 262 GLY A O 1
ATOM 2082 N N . LYS A 1 263 ? 16.931 -4.932 -18.178 1.00 92.00 263 LYS A N 1
ATOM 2083 C CA . LYS A 1 263 ? 17.821 -3.766 -18.314 1.00 92.00 263 LYS A CA 1
ATOM 2084 C C . LYS A 1 263 ? 19.243 -4.053 -17.845 1.00 92.00 263 LYS A C 1
ATOM 2086 O O . LYS A 1 263 ? 20.194 -3.663 -18.515 1.00 92.00 263 LYS A O 1
ATOM 2091 N N . ASP A 1 264 ? 19.398 -4.738 -16.715 1.00 89.94 264 ASP A N 1
ATOM 2092 C CA . ASP A 1 264 ? 20.710 -5.145 -16.201 1.00 89.94 264 ASP A CA 1
ATOM 2093 C C . ASP A 1 264 ? 21.457 -6.040 -17.204 1.00 89.94 264 ASP A C 1
ATOM 2095 O O . ASP A 1 264 ? 22.649 -5.859 -17.447 1.00 89.94 264 ASP A O 1
ATOM 2099 N N . ARG A 1 265 ? 20.752 -6.956 -17.874 1.00 92.25 265 ARG A N 1
ATOM 2100 C CA . ARG A 1 265 ? 21.340 -7.818 -18.912 1.00 92.25 265 ARG A CA 1
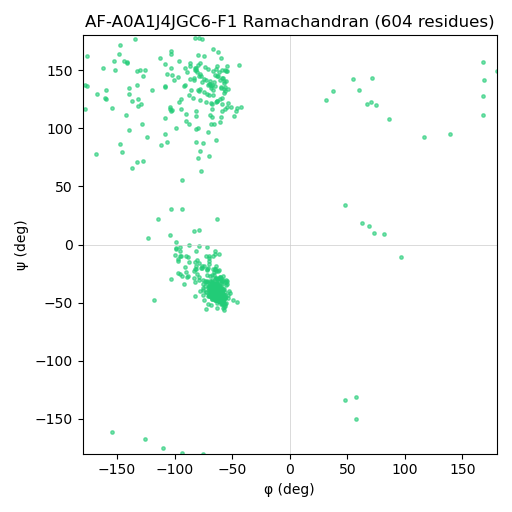ATOM 2101 C C . ARG A 1 265 ? 21.752 -7.052 -20.155 1.00 92.25 265 ARG A C 1
ATOM 2103 O O . ARG A 1 265 ? 22.850 -7.280 -20.652 1.00 92.25 265 ARG A O 1
ATOM 2110 N N . GLU A 1 266 ? 20.925 -6.122 -20.625 1.00 92.56 266 GLU A N 1
ATOM 2111 C CA . GLU A 1 266 ? 21.294 -5.251 -21.747 1.00 92.56 266 GLU A CA 1
ATOM 2112 C C . GLU A 1 266 ? 22.551 -4.425 -21.437 1.00 92.56 266 GLU A C 1
ATOM 2114 O O . GLU A 1 266 ? 23.429 -4.312 -22.290 1.00 92.56 266 GLU A O 1
ATOM 2119 N N . LEU A 1 267 ? 22.683 -3.905 -20.211 1.00 89.12 267 LEU A N 1
ATOM 2120 C CA . LEU A 1 267 ? 23.874 -3.163 -19.775 1.00 89.12 267 LEU A CA 1
ATOM 2121 C C . LEU A 1 267 ? 25.134 -4.035 -19.747 1.00 89.12 267 LEU A C 1
ATOM 2123 O O . LEU A 1 267 ? 26.218 -3.564 -20.085 1.00 89.12 267 LEU A O 1
ATOM 2127 N N . ASN A 1 268 ? 24.989 -5.312 -19.397 1.00 90.44 268 ASN A N 1
ATOM 2128 C CA . ASN A 1 268 ? 26.069 -6.296 -19.432 1.00 90.44 268 ASN A CA 1
ATOM 2129 C C . ASN A 1 268 ? 26.289 -6.905 -20.831 1.00 90.44 268 ASN A C 1
ATOM 2131 O O . ASN A 1 268 ? 27.039 -7.866 -20.968 1.00 90.44 268 ASN A O 1
ATOM 2135 N N . SER A 1 269 ? 25.681 -6.330 -21.876 1.00 94.31 269 SER A N 1
ATOM 2136 C CA . SER A 1 269 ? 25.766 -6.798 -23.269 1.00 94.31 269 SER A CA 1
ATOM 2137 C C . SER A 1 269 ? 25.193 -8.204 -23.514 1.00 94.31 269 SER A C 1
ATOM 2139 O O . SER A 1 269 ? 25.459 -8.802 -24.554 1.00 94.31 269 SER A O 1
ATOM 2141 N N . ASP A 1 270 ? 24.354 -8.716 -22.610 1.00 95.12 270 ASP A N 1
ATOM 2142 C CA . ASP A 1 270 ? 23.625 -9.985 -22.735 1.00 95.12 270 ASP A CA 1
ATOM 2143 C C . ASP A 1 270 ? 22.214 -9.749 -23.323 1.00 95.12 270 ASP A C 1
ATOM 2145 O O . ASP A 1 270 ? 21.188 -10.102 -22.729 1.00 95.12 270 ASP A O 1
ATOM 2149 N N . HIS A 1 271 ? 22.131 -9.114 -24.494 1.00 96.25 271 HIS A N 1
ATOM 2150 C CA . HIS A 1 271 ? 20.875 -8.681 -25.126 1.00 96.25 271 HIS A CA 1
ATOM 2151 C C . HIS A 1 271 ? 19.861 -9.816 -25.337 1.00 96.25 271 HIS A C 1
ATOM 2153 O O . HIS A 1 271 ? 18.668 -9.632 -25.089 1.00 96.25 271 HIS A O 1
ATOM 2159 N N . GLY A 1 272 ? 20.316 -11.006 -25.749 1.00 97.12 272 GLY A N 1
ATOM 2160 C CA . GLY A 1 272 ? 19.435 -12.166 -25.940 1.00 97.12 272 GLY A CA 1
ATOM 2161 C C . GLY A 1 272 ? 18.755 -12.620 -24.643 1.00 97.12 272 GLY A C 1
ATOM 2162 O O . GLY A 1 272 ? 17.571 -12.964 -24.638 1.00 97.12 272 GLY A O 1
ATOM 2163 N N . ILE A 1 273 ? 19.480 -12.554 -23.522 1.00 97.06 273 ILE A N 1
ATOM 2164 C CA . ILE A 1 273 ? 18.949 -12.858 -22.190 1.00 97.06 273 ILE A CA 1
ATOM 2165 C C . ILE A 1 273 ? 18.013 -11.736 -21.718 1.00 97.06 273 ILE A C 1
ATOM 2167 O O . ILE A 1 273 ? 16.953 -12.027 -21.164 1.00 97.06 273 ILE A O 1
ATOM 2171 N N . GLY A 1 274 ? 18.365 -10.469 -21.961 1.00 96.50 274 GLY A N 1
ATOM 2172 C CA . GLY A 1 274 ? 17.523 -9.319 -21.616 1.00 96.50 274 GLY A CA 1
ATOM 2173 C C . GLY A 1 274 ? 16.124 -9.400 -22.236 1.00 96.50 274 GLY A C 1
ATOM 2174 O O . GLY A 1 274 ? 15.127 -9.252 -21.530 1.00 96.50 274 GLY A O 1
ATOM 2175 N N . ILE A 1 275 ? 16.045 -9.760 -23.523 1.00 98.19 275 ILE A N 1
ATOM 2176 C CA . ILE A 1 275 ? 14.776 -10.015 -24.229 1.00 98.19 275 ILE A CA 1
ATOM 2177 C C . ILE A 1 275 ? 13.958 -11.115 -23.536 1.00 98.19 275 ILE A C 1
ATOM 2179 O O . ILE A 1 275 ? 12.750 -10.970 -23.351 1.00 98.19 275 ILE A O 1
ATOM 2183 N N . CYS A 1 276 ? 14.604 -12.210 -23.122 1.00 97.88 276 CYS A N 1
ATOM 2184 C CA . CYS A 1 276 ? 13.936 -13.304 -22.413 1.00 97.88 276 CYS A CA 1
ATOM 2185 C C . CYS A 1 276 ? 13.290 -12.819 -21.097 1.00 97.88 276 CYS A C 1
ATOM 2187 O O . CYS A 1 276 ? 12.128 -13.133 -20.833 1.00 97.88 276 CYS A O 1
ATOM 2189 N N . PHE A 1 277 ? 13.988 -11.977 -20.321 1.00 97.50 277 PHE A N 1
ATOM 2190 C CA . PHE A 1 277 ? 13.425 -11.361 -19.113 1.00 97.50 277 PHE A CA 1
ATOM 2191 C C . PHE A 1 277 ? 12.216 -10.469 -19.418 1.00 97.50 277 PHE A C 1
ATOM 2193 O O . PHE A 1 277 ? 11.191 -10.608 -18.751 1.00 97.50 277 PHE A O 1
ATOM 2200 N N . TYR A 1 278 ? 12.285 -9.601 -20.433 1.00 98.19 278 TYR A N 1
ATOM 2201 C CA . TYR A 1 278 ? 11.149 -8.741 -20.788 1.00 98.19 278 TYR A CA 1
ATOM 2202 C C . TYR A 1 278 ? 9.903 -9.552 -21.157 1.00 98.19 278 TYR A C 1
ATOM 2204 O O . TYR A 1 278 ? 8.815 -9.268 -20.655 1.00 98.19 278 TYR A O 1
ATOM 2212 N N . ARG A 1 279 ? 10.055 -10.603 -21.969 1.00 98.19 279 ARG A N 1
ATOM 2213 C CA . ARG A 1 279 ? 8.938 -11.467 -22.387 1.00 98.19 279 ARG A CA 1
ATOM 2214 C C . ARG A 1 279 ? 8.287 -12.199 -21.225 1.00 98.19 279 ARG A C 1
ATOM 2216 O O . ARG A 1 279 ? 7.062 -12.296 -21.179 1.00 98.19 279 ARG A O 1
ATOM 2223 N N . GLU A 1 280 ? 9.082 -12.682 -20.278 1.00 97.94 280 GLU A N 1
ATOM 2224 C CA . GLU A 1 280 ? 8.543 -13.317 -19.077 1.00 97.94 280 GLU A CA 1
ATOM 2225 C C . GLU A 1 280 ? 7.803 -12.309 -18.189 1.00 97.94 280 GLU A C 1
ATOM 2227 O O . GLU A 1 280 ? 6.721 -12.611 -17.684 1.00 97.94 280 GLU A O 1
ATOM 2232 N N . GLY A 1 281 ? 8.317 -11.079 -18.082 1.00 97.56 281 GLY A N 1
ATOM 2233 C CA . GLY A 1 281 ? 7.606 -9.969 -17.450 1.00 97.56 281 GLY A CA 1
ATOM 2234 C C . GLY A 1 281 ? 6.233 -9.729 -18.083 1.00 97.56 281 GLY A C 1
ATOM 2235 O O . GLY A 1 281 ? 5.236 -9.716 -17.364 1.00 97.56 281 GLY A O 1
ATOM 2236 N N . ILE A 1 282 ? 6.165 -9.623 -19.418 1.00 98.31 282 ILE A N 1
ATOM 2237 C CA . ILE A 1 282 ? 4.905 -9.465 -20.172 1.00 98.31 282 ILE A CA 1
ATOM 2238 C C . ILE A 1 282 ? 3.957 -10.632 -19.882 1.00 98.31 282 ILE A C 1
ATOM 2240 O O . ILE A 1 282 ? 2.776 -10.426 -19.608 1.00 98.31 282 ILE A O 1
ATOM 2244 N N . ARG A 1 283 ? 4.460 -11.872 -19.903 1.00 98.12 283 ARG A N 1
ATOM 2245 C CA . ARG A 1 283 ? 3.657 -13.071 -19.625 1.00 98.12 283 ARG A CA 1
ATOM 2246 C C . ARG A 1 283 ? 3.021 -13.017 -18.234 1.00 98.12 283 ARG A C 1
ATOM 2248 O O . ARG A 1 283 ? 1.863 -13.405 -18.083 1.00 98.12 283 ARG A O 1
ATOM 2255 N N . LEU A 1 284 ? 3.768 -12.551 -17.235 1.00 96.94 284 LEU A N 1
ATOM 2256 C CA . LEU A 1 284 ? 3.325 -12.462 -15.843 1.00 96.94 284 LEU A CA 1
ATOM 2257 C C . LEU A 1 284 ? 2.414 -11.258 -15.571 1.00 96.94 284 LEU A C 1
ATOM 2259 O O . LEU A 1 284 ? 1.575 -11.328 -14.671 1.00 96.94 284 LEU A O 1
ATOM 2263 N N . THR A 1 285 ? 2.539 -10.168 -16.331 1.00 97.06 285 THR A N 1
ATOM 2264 C CA . THR A 1 285 ? 1.622 -9.022 -16.229 1.00 97.06 285 THR A CA 1
ATOM 2265 C C . THR A 1 285 ? 0.343 -9.218 -17.042 1.00 97.06 285 THR A C 1
ATOM 2267 O O . THR A 1 285 ? -0.679 -8.624 -16.704 1.00 97.06 285 THR A O 1
ATOM 2270 N N . ASN A 1 286 ? 0.356 -10.080 -18.063 1.00 94.88 286 ASN A N 1
ATOM 2271 C CA . ASN A 1 286 ? -0.760 -10.297 -18.984 1.00 94.88 286 ASN A CA 1
ATOM 2272 C C . ASN A 1 286 ? -2.081 -10.672 -18.287 1.00 94.88 286 ASN A C 1
ATOM 2274 O O . ASN A 1 286 ? -2.111 -11.474 -17.353 1.00 94.88 286 ASN A O 1
ATOM 2278 N N . GLY A 1 287 ? -3.200 -10.147 -18.788 1.00 93.25 287 GLY A N 1
ATOM 2279 C CA . GLY A 1 287 ? -4.537 -10.388 -18.242 1.00 93.25 287 GLY A CA 1
ATOM 2280 C C . GLY A 1 287 ? -4.896 -9.512 -17.039 1.00 93.25 287 GLY A C 1
ATOM 2281 O O . GLY A 1 287 ? -5.920 -9.764 -16.404 1.00 93.25 287 GLY A O 1
ATOM 2282 N N . TYR A 1 288 ? -4.079 -8.503 -16.708 1.00 94.50 288 TYR A N 1
ATOM 2283 C CA . TYR A 1 288 ? -4.381 -7.544 -15.638 1.00 94.50 288 TYR A CA 1
ATOM 2284 C C . TYR A 1 288 ? -5.680 -6.758 -15.888 1.00 94.50 288 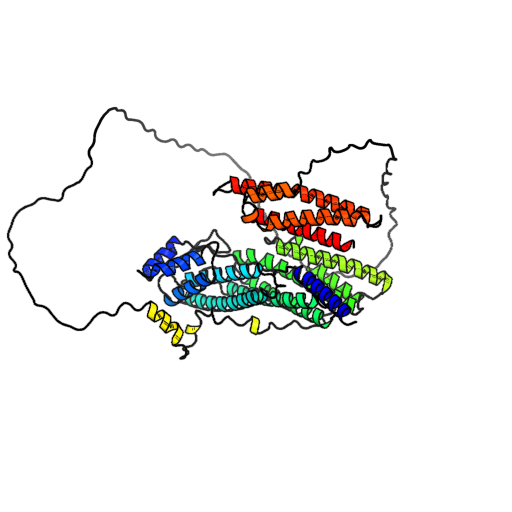TYR A C 1
ATOM 2286 O O . TYR A 1 288 ? -6.354 -6.356 -14.946 1.00 94.50 288 TYR A O 1
ATOM 2294 N N . ASP A 1 289 ? -6.054 -6.572 -17.154 1.00 93.50 289 ASP A N 1
ATOM 2295 C CA . ASP A 1 289 ? -7.285 -5.927 -17.618 1.00 93.50 289 ASP A CA 1
ATOM 2296 C C . ASP A 1 289 ? -8.554 -6.692 -17.207 1.00 93.50 289 ASP A C 1
ATOM 2298 O O . ASP A 1 289 ? -9.633 -6.111 -17.108 1.00 93.50 289 ASP A O 1
ATOM 2302 N N . ARG A 1 290 ? -8.423 -7.993 -16.924 1.00 94.19 290 ARG A N 1
ATOM 2303 C CA . ARG A 1 290 ? -9.526 -8.865 -16.493 1.00 94.19 290 ARG A CA 1
ATOM 2304 C C . ARG A 1 290 ? -9.733 -8.863 -14.980 1.00 94.19 290 ARG A C 1
ATOM 2306 O O . ARG A 1 290 ? -10.724 -9.412 -14.500 1.00 94.19 290 ARG A O 1
ATOM 2313 N N . VAL A 1 291 ? -8.802 -8.285 -14.221 1.00 92.94 291 VAL A N 1
ATOM 2314 C CA . VAL A 1 291 ? -8.850 -8.259 -12.758 1.00 92.94 291 VAL A CA 1
ATOM 2315 C C . VAL A 1 291 ? -9.587 -7.003 -12.309 1.00 92.94 291 VAL A C 1
ATOM 2317 O O . VAL A 1 291 ? -9.103 -5.882 -12.457 1.00 92.94 291 VAL A O 1
ATOM 2320 N N . SER A 1 292 ? -10.769 -7.182 -11.720 1.00 92.69 292 SER A N 1
ATOM 2321 C CA . SER A 1 292 ? -11.547 -6.075 -11.159 1.00 92.69 292 SER A CA 1
ATOM 2322 C C . SER A 1 292 ? -10.937 -5.607 -9.834 1.00 92.69 292 SER A C 1
ATOM 2324 O O . SER A 1 292 ? -11.326 -6.068 -8.762 1.00 92.69 292 SER A O 1
ATOM 2326 N N . CYS A 1 293 ? -9.979 -4.682 -9.900 1.00 91.44 293 CYS A N 1
ATOM 2327 C CA . CYS A 1 293 ? -9.405 -4.035 -8.724 1.00 91.44 293 CYS A CA 1
ATOM 2328 C C . CYS A 1 293 ? -10.099 -2.688 -8.453 1.00 91.44 293 CYS A C 1
ATOM 2330 O O . CYS A 1 293 ? -10.054 -1.804 -9.312 1.00 91.44 293 CYS A O 1
ATOM 2332 N N . PRO A 1 294 ? -10.694 -2.473 -7.263 1.00 88.88 294 PRO A N 1
ATOM 2333 C CA . PRO A 1 294 ? -11.380 -1.220 -6.937 1.00 88.88 294 PRO A CA 1
ATOM 2334 C C . PRO A 1 294 ? -10.418 -0.039 -6.709 1.00 88.88 294 PRO A C 1
ATOM 2336 O O . PRO A 1 294 ? -10.859 1.084 -6.472 1.00 88.88 294 PRO A O 1
ATOM 2339 N N . HIS A 1 295 ? -9.103 -0.271 -6.781 1.00 92.44 295 HIS A N 1
ATOM 2340 C CA . HIS A 1 295 ? -8.065 0.721 -6.521 1.00 92.44 295 HIS A CA 1
ATOM 2341 C C . HIS A 1 295 ? -7.364 1.136 -7.827 1.00 92.44 295 HIS A C 1
ATOM 2343 O O . HIS A 1 295 ? -6.398 0.488 -8.245 1.00 92.44 295 HIS A O 1
ATOM 2349 N N . PRO A 1 296 ? -7.802 2.236 -8.474 1.00 90.88 296 PRO A N 1
ATOM 2350 C CA . PRO A 1 296 ? -7.341 2.609 -9.814 1.00 90.88 296 PRO A CA 1
ATOM 2351 C C . PRO A 1 296 ? -5.849 2.937 -9.864 1.00 90.88 296 PRO A C 1
ATOM 2353 O O . PRO A 1 296 ? -5.204 2.703 -10.877 1.00 90.88 296 PRO A O 1
ATOM 2356 N N . HIS A 1 297 ? -5.272 3.427 -8.765 1.00 90.00 297 HIS A N 1
ATOM 2357 C CA . HIS A 1 297 ? -3.844 3.720 -8.698 1.00 90.00 297 HIS A CA 1
ATOM 2358 C C . HIS A 1 297 ? -2.981 2.453 -8.861 1.00 90.00 297 HIS A C 1
ATOM 2360 O O . HIS A 1 297 ? -1.969 2.517 -9.548 1.00 90.00 297 HIS A O 1
ATOM 2366 N N . ILE A 1 298 ? -3.400 1.291 -8.336 1.00 94.06 298 ILE A N 1
ATOM 2367 C CA . ILE A 1 298 ? -2.707 0.011 -8.575 1.00 94.06 298 ILE A CA 1
ATOM 2368 C C . ILE A 1 298 ? -2.842 -0.405 -10.035 1.00 94.06 298 ILE A C 1
ATOM 2370 O O . ILE A 1 298 ? -1.852 -0.761 -10.672 1.00 94.06 298 ILE A O 1
ATOM 2374 N N . TYR A 1 299 ? -4.058 -0.328 -10.576 1.00 93.94 299 TYR A N 1
ATOM 2375 C CA . TYR A 1 299 ? -4.317 -0.665 -11.972 1.00 93.94 299 TYR A CA 1
ATOM 2376 C C . TYR A 1 299 ? -3.439 0.149 -12.930 1.00 93.94 299 TYR A C 1
ATOM 2378 O O . TYR A 1 299 ? -2.800 -0.414 -13.820 1.00 93.94 299 TYR A O 1
ATOM 2386 N N . THR A 1 300 ? -3.348 1.462 -12.708 1.00 93.19 300 THR A N 1
ATOM 2387 C CA . THR A 1 300 ? -2.493 2.357 -13.493 1.00 93.19 300 THR A CA 1
ATOM 2388 C C . THR A 1 300 ? -1.028 1.933 -13.435 1.00 93.19 300 THR A C 1
ATOM 2390 O O . THR A 1 300 ? -0.393 1.859 -14.483 1.00 93.19 300 THR A O 1
ATOM 2393 N N . GLN A 1 301 ? -0.500 1.583 -12.257 1.00 94.25 301 GLN A N 1
ATOM 2394 C CA . GLN A 1 301 ? 0.891 1.134 -12.127 1.00 94.25 301 GLN A CA 1
ATOM 2395 C C . GLN A 1 301 ? 1.156 -0.185 -12.869 1.00 94.25 301 GLN A C 1
ATOM 2397 O O . GLN A 1 301 ? 2.163 -0.299 -13.568 1.00 94.25 301 GLN A O 1
ATOM 2402 N N . VAL A 1 302 ? 0.237 -1.157 -12.799 1.00 96.38 302 VAL A N 1
ATOM 2403 C CA . VAL A 1 302 ? 0.350 -2.416 -13.564 1.00 96.38 302 VAL A CA 1
ATOM 2404 C C . VAL A 1 302 ? 0.333 -2.150 -15.071 1.00 96.38 302 VAL A C 1
ATOM 2406 O O . VAL A 1 302 ? 1.161 -2.684 -15.809 1.00 96.38 302 VAL A O 1
ATOM 2409 N N . LYS A 1 303 ? -0.568 -1.281 -15.537 1.00 95.56 303 LYS A N 1
ATOM 2410 C CA . LYS A 1 303 ? -0.633 -0.881 -16.947 1.00 95.56 303 LYS A CA 1
ATOM 2411 C C . LYS A 1 303 ? 0.656 -0.197 -17.405 1.00 95.56 303 LYS A C 1
ATOM 2413 O O . LYS A 1 303 ? 1.166 -0.515 -18.476 1.00 95.56 303 LYS A O 1
ATOM 2418 N N . MET A 1 304 ? 1.197 0.717 -16.599 1.00 95.19 304 MET A N 1
ATOM 2419 C CA . MET A 1 304 ? 2.445 1.417 -16.908 1.00 95.19 304 MET A CA 1
ATOM 2420 C C . MET A 1 304 ? 3.617 0.447 -17.055 1.00 95.19 304 MET A C 1
ATOM 2422 O O . MET A 1 304 ? 4.332 0.524 -18.054 1.00 95.19 304 MET A O 1
ATOM 2426 N N . ILE A 1 305 ? 3.794 -0.488 -16.114 1.00 96.81 305 ILE A N 1
ATOM 2427 C CA . ILE A 1 305 ? 4.895 -1.453 -16.206 1.00 96.81 305 ILE A CA 1
ATOM 2428 C C . ILE A 1 305 ? 4.700 -2.441 -17.364 1.00 96.81 305 ILE A C 1
ATOM 2430 O O . ILE A 1 305 ? 5.671 -2.766 -18.041 1.00 96.81 305 ILE A O 1
ATOM 2434 N N . SER A 1 306 ? 3.460 -2.853 -17.660 1.00 97.56 306 SER A N 1
ATOM 2435 C CA . SER A 1 306 ? 3.158 -3.700 -18.825 1.00 97.56 306 SER A CA 1
ATOM 2436 C C . SER A 1 306 ? 3.550 -3.008 -20.133 1.00 97.56 306 SER A C 1
ATOM 2438 O O . SER A 1 306 ? 4.270 -3.582 -20.945 1.00 97.56 306 SER A O 1
ATOM 2440 N N . ASN A 1 307 ? 3.163 -1.741 -20.306 1.00 96.50 307 ASN A N 1
ATOM 2441 C CA . ASN A 1 307 ? 3.531 -0.956 -21.486 1.00 96.50 307 ASN A CA 1
ATOM 2442 C C . ASN A 1 307 ? 5.053 -0.748 -21.585 1.00 96.50 307 ASN A C 1
ATOM 2444 O O . ASN A 1 307 ? 5.621 -0.791 -22.675 1.00 96.50 307 ASN A O 1
ATOM 2448 N N . ALA A 1 308 ? 5.723 -0.516 -20.451 1.00 96.62 308 ALA A N 1
ATOM 2449 C CA . ALA A 1 308 ? 7.173 -0.344 -20.410 1.00 96.62 308 ALA A CA 1
ATOM 2450 C C . ALA A 1 308 ? 7.913 -1.623 -20.829 1.00 96.62 308 ALA A C 1
ATOM 2452 O O . ALA A 1 308 ? 8.887 -1.546 -21.581 1.00 96.62 308 ALA A O 1
ATOM 2453 N N . LEU A 1 309 ? 7.433 -2.788 -20.390 1.00 98.19 309 LEU A N 1
ATOM 2454 C CA . LEU A 1 309 ? 7.949 -4.094 -20.796 1.00 98.19 309 LEU A CA 1
ATOM 2455 C C . LEU A 1 309 ? 7.779 -4.338 -22.299 1.00 98.19 309 LEU A C 1
ATOM 2457 O O . LEU A 1 309 ? 8.746 -4.705 -22.960 1.00 98.19 309 LEU A O 1
ATOM 2461 N N . GLU A 1 310 ? 6.591 -4.086 -22.853 1.00 98.19 310 GLU A N 1
ATOM 2462 C CA . GLU A 1 310 ? 6.321 -4.237 -24.293 1.00 98.19 310 GLU A CA 1
ATOM 2463 C C . GLU A 1 310 ? 7.213 -3.324 -25.146 1.00 98.19 310 GLU A C 1
ATOM 2465 O O . GLU A 1 310 ? 7.789 -3.751 -26.154 1.00 98.19 310 GLU A O 1
ATOM 2470 N N . ALA A 1 311 ? 7.382 -2.069 -24.720 1.00 97.75 311 ALA A N 1
ATOM 2471 C CA . ALA A 1 311 ? 8.263 -1.120 -25.388 1.00 97.75 311 ALA A CA 1
ATOM 2472 C C . ALA A 1 311 ? 9.738 -1.556 -25.318 1.00 97.75 311 ALA A C 1
ATOM 2474 O O . ALA A 1 311 ? 10.468 -1.431 -26.307 1.00 97.75 311 ALA A O 1
ATOM 2475 N N . ALA A 1 312 ? 10.181 -2.075 -24.168 1.00 97.69 312 ALA A N 1
ATOM 2476 C CA . ALA A 1 312 ? 11.539 -2.572 -23.983 1.00 97.69 312 ALA A CA 1
ATOM 2477 C C . ALA A 1 312 ? 11.814 -3.834 -24.813 1.00 97.69 312 ALA A C 1
ATOM 2479 O O . ALA A 1 312 ? 12.812 -3.851 -25.528 1.00 97.69 312 ALA A O 1
ATOM 2480 N N . ASP A 1 313 ? 10.920 -4.829 -24.806 1.00 98.38 313 ASP A N 1
ATOM 2481 C CA . ASP A 1 313 ? 11.036 -6.038 -25.639 1.00 98.38 313 ASP A CA 1
ATOM 2482 C C . ASP A 1 313 ? 11.097 -5.692 -27.131 1.00 98.38 313 ASP A C 1
ATOM 2484 O O . ASP A 1 313 ? 11.969 -6.186 -27.850 1.00 98.38 313 ASP A O 1
ATOM 2488 N N . THR A 1 314 ? 10.222 -4.790 -27.590 1.00 98.19 314 THR A N 1
ATOM 2489 C CA . THR A 1 314 ? 10.182 -4.361 -28.996 1.00 98.19 314 THR A CA 1
ATOM 2490 C C . THR A 1 314 ? 11.503 -3.719 -29.415 1.00 98.19 314 THR A C 1
ATOM 2492 O O . THR A 1 314 ? 12.056 -4.053 -30.468 1.00 98.19 314 THR A O 1
ATOM 2495 N N . ARG A 1 315 ? 12.031 -2.798 -28.600 1.00 98.06 315 ARG A N 1
ATOM 2496 C CA . ARG A 1 315 ? 13.319 -2.143 -28.859 1.00 98.06 315 ARG A CA 1
ATOM 2497 C C . ARG A 1 315 ? 14.460 -3.161 -28.843 1.00 98.06 315 ARG A C 1
ATOM 2499 O O . ARG A 1 315 ? 15.162 -3.289 -29.842 1.00 98.06 315 ARG A O 1
ATOM 2506 N N . ALA A 1 316 ? 14.583 -3.927 -27.761 1.00 97.62 316 ALA A N 1
ATOM 2507 C CA . ALA A 1 316 ? 15.646 -4.907 -27.560 1.00 97.62 316 ALA A CA 1
ATOM 2508 C C . ALA A 1 316 ? 15.673 -5.963 -28.674 1.00 97.62 316 ALA A C 1
ATOM 2510 O O . ALA A 1 316 ? 16.732 -6.286 -29.206 1.00 97.62 316 ALA A O 1
ATOM 2511 N N . THR A 1 317 ? 14.505 -6.459 -29.095 1.00 98.12 317 THR A N 1
ATOM 2512 C CA . THR A 1 317 ? 14.378 -7.416 -30.204 1.00 98.12 317 THR A CA 1
ATOM 2513 C C . THR A 1 317 ? 14.855 -6.816 -31.526 1.00 98.12 317 THR A C 1
ATOM 2515 O O . THR A 1 317 ? 15.570 -7.480 -32.282 1.00 98.12 317 THR A O 1
ATOM 2518 N N . ASN A 1 318 ? 14.486 -5.565 -31.818 1.00 97.94 318 ASN A N 1
ATOM 2519 C CA . ASN A 1 318 ? 14.919 -4.883 -33.037 1.00 97.94 318 ASN A CA 1
ATOM 2520 C C . ASN A 1 318 ? 16.432 -4.639 -33.048 1.00 97.94 318 ASN A C 1
ATOM 2522 O O . ASN A 1 318 ? 17.078 -4.908 -34.065 1.00 97.94 318 ASN A O 1
ATOM 2526 N N . ASP A 1 319 ? 16.993 -4.186 -31.930 1.00 97.62 319 ASP A N 1
ATOM 2527 C CA . ASP A 1 319 ? 18.427 -3.929 -31.795 1.00 97.62 319 ASP A CA 1
ATOM 2528 C C . ASP A 1 319 ? 19.220 -5.236 -31.849 1.00 97.62 319 ASP A C 1
ATOM 2530 O O . ASP A 1 319 ? 20.186 -5.343 -32.602 1.00 97.62 319 ASP A O 1
ATOM 2534 N N . ASN A 1 320 ? 18.762 -6.287 -31.165 1.00 98.06 320 ASN A N 1
ATOM 2535 C CA . ASN A 1 320 ? 19.381 -7.605 -31.249 1.00 98.06 320 ASN A CA 1
ATOM 2536 C C . ASN A 1 320 ? 19.345 -8.158 -32.676 1.00 98.06 320 ASN A C 1
ATOM 2538 O O . ASN A 1 320 ? 20.355 -8.658 -33.155 1.00 98.06 320 ASN A O 1
ATOM 2542 N N . LYS A 1 321 ? 18.241 -8.004 -33.413 1.00 97.69 321 LYS A N 1
ATOM 2543 C CA . LYS A 1 321 ? 18.171 -8.442 -34.816 1.00 97.69 321 LYS A CA 1
ATOM 2544 C C . LYS A 1 321 ? 19.111 -7.656 -35.739 1.00 97.69 321 LYS A C 1
ATOM 2546 O O . LYS A 1 321 ? 19.604 -8.217 -36.713 1.00 97.69 321 LYS A O 1
ATOM 2551 N N . ARG A 1 322 ? 19.305 -6.357 -35.490 1.00 97.75 322 ARG A N 1
ATOM 2552 C CA . ARG A 1 322 ? 20.054 -5.457 -36.387 1.00 97.75 322 ARG A CA 1
ATOM 2553 C C . ARG A 1 322 ? 21.539 -5.350 -36.058 1.00 97.75 322 ARG A C 1
ATOM 2555 O O . ARG A 1 322 ? 22.329 -5.151 -36.974 1.00 97.75 322 ARG A O 1
ATOM 2562 N N . LEU A 1 323 ? 21.898 -5.427 -34.780 1.00 97.12 323 LEU A N 1
ATOM 2563 C CA . LEU A 1 323 ? 23.221 -5.058 -34.275 1.00 97.12 323 LEU A CA 1
ATOM 2564 C C . LEU A 1 323 ? 23.952 -6.241 -33.635 1.00 97.12 323 LEU A C 1
ATOM 2566 O O . LEU A 1 323 ? 25.119 -6.462 -33.939 1.00 97.12 323 LEU A O 1
ATOM 2570 N N . TYR A 1 324 ? 23.283 -6.999 -32.762 1.00 96.75 324 TYR A N 1
ATOM 2571 C CA . TYR A 1 324 ? 23.975 -7.934 -31.860 1.00 96.75 324 TYR A CA 1
ATOM 2572 C C . TYR A 1 324 ? 23.888 -9.407 -32.286 1.00 96.75 324 TYR A C 1
ATOM 2574 O O . TYR A 1 324 ? 24.802 -10.179 -32.019 1.00 96.75 324 TYR A O 1
ATOM 2582 N N . SER A 1 325 ? 22.803 -9.796 -32.960 1.00 96.94 325 SER A N 1
ATOM 2583 C CA . SER A 1 325 ? 22.494 -11.155 -33.434 1.00 96.94 325 SER A CA 1
ATOM 2584 C C . SER A 1 325 ? 22.675 -12.256 -32.379 1.00 96.94 325 SER A C 1
ATOM 2586 O O . SER A 1 325 ? 23.067 -13.377 -32.703 1.00 96.94 325 SER A O 1
ATOM 2588 N N . GLN A 1 326 ? 22.396 -11.958 -31.107 1.00 97.81 326 GLN A N 1
ATOM 2589 C CA . GLN A 1 326 ? 22.523 -12.932 -30.026 1.00 97.81 326 GLN A CA 1
ATOM 2590 C C . GLN A 1 326 ? 21.329 -13.889 -29.995 1.00 97.81 326 GLN A C 1
ATOM 2592 O O . GLN A 1 326 ? 20.187 -13.494 -30.247 1.00 97.81 326 GLN A O 1
ATOM 2597 N N . SER A 1 327 ? 21.590 -15.148 -29.638 1.00 96.69 327 SER A N 1
ATOM 2598 C CA . SER A 1 327 ? 20.536 -16.141 -29.416 1.00 96.69 327 SER A CA 1
ATOM 2599 C C . SER A 1 327 ? 19.664 -15.744 -28.223 1.00 96.69 327 SER A C 1
ATOM 2601 O O . SER A 1 327 ? 20.181 -15.343 -27.181 1.00 96.69 327 SER A O 1
ATOM 2603 N N . ILE A 1 328 ? 18.344 -15.871 -28.370 1.00 97.56 328 ILE A N 1
ATOM 2604 C CA . ILE A 1 328 ? 17.379 -15.651 -27.288 1.00 97.56 328 ILE A CA 1
ATOM 2605 C C . ILE A 1 328 ? 17.093 -17.019 -26.654 1.00 97.56 328 ILE A C 1
ATOM 2607 O O . ILE A 1 328 ? 16.573 -17.893 -27.353 1.00 97.56 328 ILE A O 1
ATOM 2611 N N . PRO A 1 329 ? 17.423 -17.239 -25.368 1.00 95.50 329 PRO A N 1
ATOM 2612 C CA . PRO A 1 329 ? 17.117 -18.493 -24.689 1.00 95.50 329 PRO A CA 1
ATOM 2613 C C . PRO A 1 329 ? 15.618 -18.804 -24.711 1.00 95.50 329 PRO A C 1
ATOM 2615 O O . PRO A 1 329 ? 14.790 -17.902 -24.574 1.00 95.50 329 PRO A O 1
ATOM 2618 N N . HIS A 1 330 ? 15.281 -20.087 -24.855 1.00 90.00 330 HIS A N 1
ATOM 2619 C CA . HIS A 1 330 ? 13.895 -20.551 -24.766 1.00 90.00 330 HIS A CA 1
ATOM 2620 C C . HIS A 1 330 ? 13.361 -20.448 -23.331 1.00 90.00 330 HIS A C 1
ATOM 2622 O O . HIS A 1 330 ? 12.229 -20.021 -23.120 1.00 90.00 330 HIS A O 1
ATOM 2628 N N . ASP A 1 331 ? 14.197 -20.804 -22.354 1.00 92.06 331 ASP A N 1
ATOM 2629 C CA . ASP A 1 331 ? 13.843 -20.787 -20.939 1.00 92.06 331 ASP A CA 1
ATOM 2630 C C . ASP A 1 331 ? 14.445 -19.568 -20.246 1.00 92.06 331 ASP A C 1
ATOM 2632 O O . ASP A 1 331 ? 15.563 -19.146 -20.561 1.00 92.06 331 ASP A O 1
ATOM 2636 N N . ILE A 1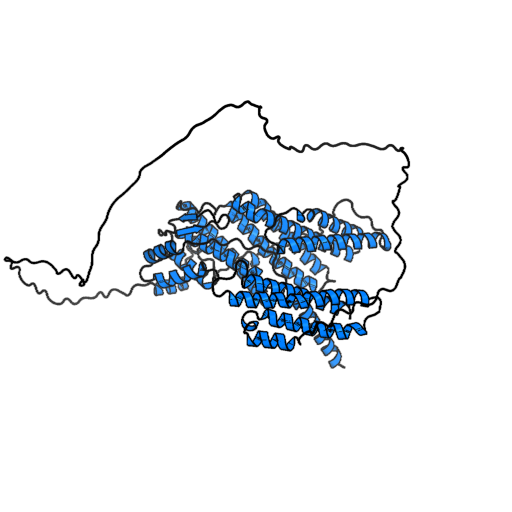 332 ? 13.713 -19.031 -19.266 1.00 91.19 332 ILE A N 1
ATOM 2637 C CA . ILE A 1 332 ? 14.188 -17.918 -18.450 1.00 91.19 332 ILE A CA 1
ATOM 2638 C C . ILE A 1 332 ? 15.423 -18.352 -17.644 1.00 91.19 332 ILE A C 1
ATOM 2640 O O . ILE A 1 332 ? 15.347 -19.296 -16.849 1.00 91.19 332 ILE A O 1
ATOM 2644 N N . PRO A 1 333 ? 16.572 -17.668 -17.787 1.00 90.25 333 PRO A N 1
ATOM 2645 C CA . PRO A 1 333 ? 17.703 -17.916 -16.908 1.00 90.25 333 PRO A CA 1
ATOM 2646 C C . PRO A 1 333 ? 17.340 -17.559 -15.459 1.00 90.25 333 PRO A C 1
ATOM 2648 O O . PRO A 1 333 ? 16.623 -16.581 -15.228 1.00 90.25 333 PRO A O 1
ATOM 2651 N N . PRO A 1 334 ? 17.852 -18.294 -14.457 1.00 88.25 334 PRO A N 1
ATOM 2652 C CA . PRO A 1 334 ? 17.606 -17.945 -13.067 1.00 88.25 334 PRO A CA 1
ATOM 2653 C C . PRO A 1 334 ? 18.168 -16.553 -12.759 1.00 88.25 334 PRO A C 1
ATOM 2655 O O . PRO A 1 334 ? 19.198 -16.134 -13.304 1.00 88.25 334 PRO A O 1
ATOM 2658 N N . PHE A 1 335 ? 17.515 -15.842 -11.839 1.00 85.62 335 PHE A N 1
ATOM 2659 C CA . PHE A 1 335 ? 18.075 -14.610 -11.298 1.00 85.62 335 PHE A CA 1
ATOM 2660 C C . PHE A 1 335 ? 19.456 -14.900 -10.696 1.00 85.62 335 PHE A C 1
ATOM 2662 O O . PHE A 1 335 ? 19.619 -15.809 -9.885 1.00 85.62 335 PHE A O 1
ATOM 2669 N N . GLN A 1 336 ? 20.461 -14.103 -11.062 1.00 81.31 336 GLN A N 1
ATOM 2670 C CA . GLN A 1 336 ? 21.825 -14.227 -10.525 1.00 81.31 336 GLN A CA 1
ATOM 2671 C C . GLN A 1 336 ? 21.975 -13.603 -9.130 1.00 81.31 336 GLN A C 1
ATOM 2673 O O . GLN A 1 336 ? 23.081 -13.407 -8.629 1.00 81.31 336 GLN A O 1
ATOM 2678 N N . PHE A 1 337 ? 20.859 -13.271 -8.484 1.00 78.81 337 PHE A N 1
ATOM 2679 C CA . PHE A 1 337 ? 20.829 -12.637 -7.182 1.00 78.81 337 PHE A CA 1
ATOM 2680 C C . PHE A 1 337 ? 19.841 -13.326 -6.252 1.00 78.81 337 PHE A C 1
ATOM 2682 O O . PHE A 1 337 ? 18.717 -13.647 -6.627 1.00 78.81 337 PHE A O 1
ATOM 2689 N N . ALA A 1 338 ? 20.268 -13.508 -5.004 1.00 77.88 338 ALA A N 1
ATOM 2690 C CA . ALA A 1 338 ? 19.387 -13.924 -3.927 1.00 77.88 338 ALA A CA 1
ATOM 2691 C C . ALA A 1 338 ? 18.555 -12.728 -3.429 1.00 77.88 338 ALA A C 1
ATOM 2693 O O . ALA A 1 338 ? 19.066 -11.601 -3.422 1.00 77.88 338 ALA A O 1
ATOM 2694 N N . PRO A 1 339 ? 17.306 -12.948 -2.983 1.00 73.56 339 PRO A N 1
ATOM 2695 C CA . PRO A 1 339 ? 16.480 -11.893 -2.408 1.00 73.56 339 PRO A CA 1
ATOM 2696 C C . PRO A 1 339 ? 17.146 -11.268 -1.179 1.00 73.56 339 PRO A C 1
ATOM 2698 O O . PRO A 1 339 ? 17.885 -11.924 -0.438 1.00 73.56 339 PRO A O 1
ATOM 2701 N N . TYR A 1 340 ? 16.862 -9.986 -0.955 1.00 75.06 340 TYR A N 1
ATOM 2702 C CA . TYR A 1 340 ? 17.284 -9.298 0.260 1.00 75.06 340 TYR A CA 1
ATOM 2703 C C . TYR A 1 340 ? 16.589 -9.923 1.486 1.00 75.06 340 TYR A C 1
ATOM 2705 O O . TYR A 1 340 ? 15.445 -10.372 1.395 1.00 75.06 340 TYR A O 1
ATOM 2713 N N . LYS A 1 341 ? 17.268 -9.970 2.639 1.00 78.31 341 LYS A N 1
ATOM 2714 C CA . LYS A 1 341 ? 16.611 -10.301 3.913 1.00 78.31 341 LYS A CA 1
ATOM 2715 C C . LYS A 1 341 ? 16.033 -9.022 4.499 1.00 78.31 341 LYS A C 1
ATOM 2717 O O . LYS A 1 341 ? 16.753 -8.029 4.570 1.00 78.31 341 LYS A O 1
ATOM 2722 N N . LEU A 1 342 ? 14.778 -9.046 4.951 1.00 79.19 342 LEU A N 1
ATOM 2723 C CA . LEU A 1 342 ? 14.200 -7.904 5.664 1.00 79.19 342 LEU A CA 1
ATOM 2724 C C . LEU A 1 342 ? 15.121 -7.534 6.839 1.00 79.19 342 LEU A C 1
ATOM 2726 O O . LEU A 1 342 ? 15.389 -8.405 7.667 1.00 79.19 342 LEU A O 1
ATOM 2730 N N . PRO A 1 343 ? 15.636 -6.292 6.914 1.00 82.31 343 PRO A N 1
ATOM 2731 C CA . PRO A 1 343 ? 16.377 -5.831 8.072 1.00 82.31 343 PRO A CA 1
ATOM 2732 C C . PRO A 1 343 ? 15.519 -5.986 9.317 1.00 82.31 343 PRO A C 1
ATOM 2734 O O . PRO A 1 343 ? 14.373 -5.534 9.345 1.00 82.31 343 PRO A O 1
ATOM 2737 N N . GLU A 1 344 ? 16.108 -6.558 10.358 1.00 79.62 344 GLU A N 1
ATOM 2738 C CA . GLU A 1 344 ? 15.439 -6.796 11.638 1.00 79.62 344 GLU A CA 1
ATOM 2739 C C . GLU A 1 344 ? 14.866 -5.494 12.232 1.00 79.62 344 GLU A C 1
ATOM 2741 O O . GLU A 1 344 ? 13.759 -5.456 12.762 1.00 79.62 344 GLU A O 1
ATOM 2746 N N . GLN A 1 345 ? 15.546 -4.376 11.976 1.00 77.06 345 GLN A N 1
ATOM 2747 C CA . GLN A 1 345 ? 15.151 -3.025 12.383 1.00 77.06 345 GLN A CA 1
ATOM 2748 C C . GLN A 1 345 ? 13.814 -2.546 11.798 1.00 77.06 345 GLN A C 1
ATOM 2750 O O . GLN A 1 345 ? 13.246 -1.598 12.324 1.00 77.06 345 GLN A O 1
ATOM 2755 N N . LEU A 1 346 ? 13.341 -3.119 10.684 1.00 79.12 346 LEU A N 1
ATOM 2756 C CA . LEU A 1 346 ? 12.020 -2.818 10.107 1.00 79.12 346 LEU A CA 1
ATOM 2757 C C . LEU A 1 346 ? 10.942 -3.808 10.567 1.00 79.12 346 LEU A C 1
ATOM 2759 O O . LEU A 1 346 ? 9.756 -3.589 10.316 1.00 79.12 346 LEU A O 1
ATOM 2763 N N . SER A 1 347 ? 11.344 -4.888 11.237 1.00 80.44 347 SER A N 1
ATOM 2764 C CA . SER A 1 347 ? 10.442 -5.839 11.890 1.00 80.44 347 SER A CA 1
ATOM 2765 C C . SER A 1 347 ? 10.266 -5.582 13.386 1.00 80.44 347 SER A C 1
ATOM 2767 O O . SER A 1 347 ? 9.355 -6.145 13.989 1.00 80.44 347 SER A O 1
ATOM 2769 N N . GLU A 1 348 ? 11.097 -4.732 13.994 1.00 89.00 348 GLU A N 1
ATOM 2770 C CA . GLU A 1 348 ? 10.970 -4.412 15.414 1.00 89.00 348 GLU A CA 1
ATOM 2771 C C . GLU A 1 348 ? 9.690 -3.599 15.699 1.00 89.00 348 GLU A C 1
ATOM 2773 O O . GLU A 1 348 ? 9.352 -2.665 14.962 1.00 89.00 348 GLU A O 1
ATOM 2778 N N . PRO A 1 349 ? 8.946 -3.937 16.763 1.00 91.00 349 PRO A N 1
ATOM 2779 C CA . PRO A 1 349 ? 7.837 -3.123 17.231 1.00 91.00 349 PRO A CA 1
ATOM 2780 C C . PRO A 1 349 ? 8.332 -1.861 17.944 1.00 91.00 349 PRO A C 1
ATOM 2782 O O . PRO A 1 349 ? 9.294 -1.871 18.714 1.00 91.00 349 PRO A O 1
ATOM 2785 N N . SER A 1 350 ? 7.623 -0.758 17.730 1.00 92.25 350 SER A N 1
ATOM 2786 C CA . SER A 1 350 ? 7.832 0.481 18.471 1.00 92.25 350 SER A CA 1
ATOM 2787 C C . SER A 1 350 ? 7.532 0.301 19.960 1.00 92.25 350 SER A C 1
ATOM 2789 O O . SER A 1 350 ? 6.415 -0.032 20.354 1.00 92.25 350 SER A O 1
ATOM 2791 N N . LYS A 1 351 ? 8.512 0.613 20.816 1.00 89.31 351 LYS A N 1
ATOM 2792 C CA . LYS A 1 351 ? 8.366 0.536 22.282 1.00 89.31 351 LYS A CA 1
ATOM 2793 C C . LYS A 1 351 ? 7.261 1.446 22.826 1.00 89.31 351 LYS A C 1
ATOM 2795 O O . LYS A 1 351 ? 6.677 1.130 23.856 1.00 89.31 351 LYS A O 1
ATOM 2800 N N . ARG A 1 352 ? 6.966 2.560 22.141 1.00 89.44 352 ARG A N 1
ATOM 2801 C CA . ARG A 1 352 ? 5.918 3.522 22.533 1.00 89.44 352 ARG A CA 1
ATOM 2802 C C . ARG A 1 352 ? 4.535 2.879 22.549 1.00 89.44 352 ARG A C 1
ATOM 2804 O O . ARG A 1 352 ? 3.737 3.174 23.431 1.00 89.44 352 ARG A O 1
ATOM 2811 N N . LEU A 1 353 ? 4.254 2.045 21.551 1.00 92.12 353 LEU A N 1
ATOM 2812 C CA . LEU A 1 353 ? 2.923 1.499 21.311 1.00 92.12 353 LEU A CA 1
ATOM 2813 C C . LEU A 1 353 ? 2.783 0.043 21.747 1.00 92.12 353 LEU A C 1
ATOM 2815 O O . LEU A 1 353 ? 1.733 -0.537 21.515 1.00 92.12 353 LEU A O 1
ATOM 2819 N N . LEU A 1 354 ? 3.765 -0.553 22.427 1.00 89.75 354 LEU A N 1
ATOM 2820 C CA . LEU A 1 354 ? 3.635 -1.875 23.057 1.00 89.75 354 LEU A CA 1
ATOM 2821 C C . LEU A 1 354 ? 2.837 -1.786 24.369 1.00 89.75 354 LEU A C 1
ATOM 2823 O O . LEU A 1 354 ? 3.327 -2.024 25.471 1.00 89.75 354 LEU A O 1
ATOM 2827 N N . ILE A 1 355 ? 1.572 -1.392 24.239 1.00 89.81 355 ILE A N 1
ATOM 2828 C CA . ILE A 1 355 ? 0.689 -1.051 25.353 1.00 89.81 355 ILE A CA 1
ATOM 2829 C C . ILE A 1 355 ? 0.362 -2.298 26.182 1.00 89.81 355 ILE A C 1
ATOM 2831 O O . ILE A 1 355 ? 0.419 -2.235 27.409 1.00 89.81 355 ILE A O 1
ATOM 2835 N N . PHE A 1 356 ? 0.068 -3.442 25.560 1.00 86.00 356 PHE A N 1
ATOM 2836 C CA . PHE A 1 356 ? -0.459 -4.624 26.261 1.00 86.00 356 PHE A CA 1
ATOM 2837 C C . PHE A 1 356 ? 0.605 -5.665 26.663 1.00 86.00 356 PHE A C 1
ATOM 2839 O O . PHE A 1 356 ? 0.304 -6.601 27.399 1.00 86.00 356 PHE A O 1
ATOM 2846 N N . GLU A 1 357 ? 1.863 -5.489 26.253 1.00 73.00 357 GLU A N 1
ATOM 2847 C CA . GLU A 1 357 ? 2.921 -6.503 26.400 1.00 73.00 357 GLU A CA 1
ATOM 2848 C C . GLU A 1 357 ? 3.406 -6.709 27.854 1.00 73.00 357 GLU A C 1
ATOM 2850 O O . GLU A 1 357 ? 3.873 -7.790 28.212 1.00 73.00 357 GLU A O 1
ATOM 2855 N N . GLN A 1 358 ? 3.203 -5.723 28.738 1.00 59.75 358 GLN A N 1
ATOM 2856 C CA . GLN A 1 358 ? 3.593 -5.790 30.161 1.00 59.75 358 GLN A CA 1
ATOM 2857 C C . GLN A 1 358 ? 2.903 -6.908 30.974 1.00 59.75 358 GLN A C 1
ATOM 2859 O O . GLN A 1 358 ? 3.287 -7.143 32.114 1.00 59.75 358 GLN A O 1
ATOM 2864 N N . PHE A 1 359 ? 1.907 -7.606 30.420 1.00 51.94 359 PHE A N 1
ATOM 2865 C CA . PHE A 1 359 ? 1.247 -8.741 31.079 1.00 51.94 359 PHE A CA 1
ATOM 2866 C C . PHE A 1 359 ? 1.891 -10.105 30.778 1.00 51.94 359 PHE A C 1
ATOM 2868 O O . PHE A 1 359 ? 1.535 -11.093 31.415 1.00 51.94 359 PHE A O 1
ATOM 2875 N N . ILE A 1 360 ? 2.824 -10.189 29.820 1.00 46.12 360 ILE A N 1
ATOM 2876 C CA . ILE A 1 360 ? 3.407 -11.469 29.372 1.00 46.12 360 ILE A CA 1
ATOM 2877 C C . ILE A 1 360 ? 4.660 -11.844 30.185 1.00 46.12 360 ILE A C 1
ATOM 2879 O O . ILE A 1 360 ? 4.964 -13.025 30.337 1.00 46.12 360 ILE A O 1
ATOM 2883 N N . TYR A 1 361 ? 5.337 -10.862 30.784 1.00 38.00 361 TYR A N 1
ATOM 2884 C CA . TYR A 1 361 ? 6.454 -11.082 31.701 1.00 38.00 361 TYR A CA 1
ATOM 2885 C C . TYR A 1 361 ? 6.255 -10.239 32.965 1.00 38.00 361 TYR A C 1
ATOM 2887 O O . TYR A 1 361 ? 6.128 -9.019 32.846 1.00 38.00 361 TYR A O 1
ATOM 2895 N N . PRO A 1 362 ? 6.269 -10.821 34.181 1.00 37.00 362 PRO A N 1
ATOM 2896 C CA . PRO A 1 362 ? 6.393 -10.043 35.406 1.00 37.00 362 PRO A CA 1
ATOM 2897 C C . PRO A 1 362 ? 7.822 -9.487 35.479 1.00 37.00 362 PRO A C 1
ATOM 2899 O O . PRO A 1 362 ? 8.690 -10.015 36.169 1.00 37.00 362 PRO A O 1
ATOM 2902 N N . SER A 1 363 ? 8.109 -8.445 34.700 1.00 37.03 363 SER A N 1
ATOM 2903 C CA . SER A 1 363 ? 9.379 -7.734 34.760 1.00 37.03 363 SER A CA 1
ATOM 2904 C C . SER A 1 363 ? 9.326 -6.741 35.915 1.00 37.03 363 SER A C 1
ATOM 2906 O O . SER A 1 363 ? 8.627 -5.733 35.875 1.00 37.03 363 SER A O 1
ATOM 2908 N N . SER A 1 364 ? 10.108 -7.031 36.947 1.00 38.38 364 SER A N 1
ATOM 2909 C CA . SER A 1 364 ? 10.338 -6.267 38.177 1.00 38.38 364 SER A CA 1
ATOM 2910 C C . SER A 1 364 ? 10.988 -4.883 37.982 1.00 38.38 364 SER A C 1
ATOM 2912 O O . SER A 1 364 ? 11.585 -4.348 38.915 1.00 38.38 364 SER A O 1
ATOM 2914 N N . VAL A 1 365 ? 10.896 -4.268 36.796 1.00 44.22 365 VAL A N 1
ATOM 2915 C CA . VAL A 1 365 ? 11.610 -3.023 36.475 1.00 44.22 365 VAL A CA 1
ATOM 2916 C C . VAL A 1 365 ? 10.794 -2.126 35.535 1.00 44.22 365 VAL A C 1
ATOM 2918 O O . VAL A 1 365 ? 11.054 -2.082 34.339 1.00 44.22 365 VAL A O 1
ATOM 2921 N N . LEU A 1 366 ? 9.814 -1.390 36.077 1.00 40.53 366 LEU A N 1
ATOM 2922 C CA . LEU A 1 366 ? 9.376 -0.076 35.556 1.00 40.53 366 LEU A CA 1
ATOM 2923 C C . LEU A 1 366 ? 8.434 0.650 36.550 1.00 40.53 366 LEU A C 1
ATOM 2925 O O . LEU A 1 366 ? 7.224 0.685 36.341 1.00 40.53 366 LEU A O 1
ATOM 2929 N N . PRO A 1 367 ? 8.944 1.277 37.632 1.00 40.72 367 PRO A N 1
ATOM 2930 C CA . PRO A 1 367 ? 8.070 1.976 38.580 1.00 40.72 367 PRO A CA 1
ATOM 2931 C C . PRO A 1 367 ? 7.623 3.387 38.154 1.00 40.72 367 PRO A C 1
ATOM 2933 O O . PRO A 1 367 ? 6.716 3.929 38.773 1.00 40.72 367 PRO A O 1
ATOM 2936 N N . GLN A 1 368 ? 8.213 4.030 37.136 1.00 41.69 368 GLN A N 1
ATOM 2937 C CA . GLN A 1 368 ? 8.039 5.490 36.990 1.00 41.69 368 GLN A CA 1
ATOM 2938 C C . GLN A 1 368 ? 6.892 5.965 36.084 1.00 41.69 368 GLN A C 1
ATOM 2940 O O . GLN A 1 368 ? 6.339 7.029 36.350 1.00 41.69 368 GLN A O 1
ATOM 2945 N N . GLN A 1 369 ? 6.459 5.201 35.075 1.00 42.16 369 GLN A N 1
ATOM 2946 C CA . GLN A 1 369 ? 5.359 5.654 34.202 1.00 42.16 369 GLN A CA 1
ATOM 2947 C C . GLN A 1 369 ? 3.969 5.249 34.726 1.00 42.16 369 GLN A C 1
ATOM 2949 O O . GLN A 1 369 ? 2.997 5.976 34.529 1.00 42.16 369 GLN A O 1
ATOM 2954 N N . GLN A 1 370 ? 3.872 4.146 35.479 1.00 43.72 370 GLN A N 1
ATOM 2955 C CA . GLN A 1 370 ? 2.632 3.763 36.166 1.00 43.72 370 GLN A CA 1
ATOM 2956 C C . GLN A 1 370 ? 2.355 4.613 37.416 1.00 43.72 370 GLN A C 1
ATOM 2958 O O . GLN A 1 370 ? 1.190 4.884 37.694 1.00 43.72 370 GLN A O 1
ATOM 2963 N N . GLN A 1 371 ? 3.381 5.111 38.125 1.00 40.97 371 GLN A N 1
ATOM 2964 C CA . GLN A 1 371 ? 3.174 6.007 39.274 1.00 40.97 371 GLN A CA 1
ATOM 2965 C C . GLN A 1 371 ? 2.637 7.389 38.878 1.00 40.97 371 GLN A C 1
ATOM 2967 O O . GLN A 1 371 ? 1.857 7.966 39.630 1.00 40.97 371 GLN A O 1
ATOM 2972 N N . GLN A 1 372 ? 2.976 7.917 37.697 1.00 40.53 372 GLN A N 1
ATOM 2973 C CA . GLN A 1 372 ? 2.381 9.176 37.224 1.00 40.53 372 GLN A CA 1
ATOM 2974 C C . GLN A 1 372 ? 0.913 9.015 36.806 1.00 40.53 372 GLN A C 1
ATOM 2976 O O . GLN A 1 372 ? 0.127 9.932 37.020 1.00 40.53 372 GLN A O 1
ATOM 2981 N N . LEU A 1 373 ? 0.517 7.846 36.291 1.00 41.38 373 LEU A N 1
ATOM 2982 C CA . LEU A 1 373 ? -0.885 7.557 35.977 1.00 41.38 373 LEU A CA 1
ATOM 2983 C C . LEU A 1 373 ? -1.699 7.212 37.232 1.00 41.38 373 LEU A C 1
ATOM 2985 O O . LEU A 1 373 ? -2.798 7.725 37.376 1.00 41.38 373 LEU A O 1
ATOM 2989 N N . GLN A 1 374 ? -1.169 6.443 38.192 1.00 38.50 374 GLN A N 1
ATOM 2990 C CA . GLN A 1 374 ? -1.869 6.207 39.466 1.00 38.50 374 GLN A CA 1
ATOM 2991 C C . GLN A 1 374 ? -2.073 7.501 40.268 1.00 38.50 374 GLN A C 1
ATOM 2993 O O . GLN A 1 374 ? -3.142 7.687 40.838 1.00 38.50 374 GLN A O 1
ATOM 2998 N N . ASN A 1 375 ? -1.122 8.441 40.234 1.00 38.31 375 ASN A N 1
ATOM 2999 C CA . ASN A 1 375 ? -1.270 9.735 40.909 1.00 38.31 375 ASN A CA 1
ATOM 3000 C C . ASN A 1 375 ? -2.308 10.675 40.268 1.00 38.31 375 ASN A C 1
ATOM 3002 O O . ASN A 1 375 ? -2.755 11.602 40.937 1.00 38.31 375 ASN A O 1
ATOM 3006 N N . LEU A 1 376 ? -2.728 10.436 39.020 1.00 35.62 376 LEU A N 1
ATOM 3007 C CA . LEU A 1 376 ? -3.834 11.170 38.385 1.00 35.62 376 LEU A CA 1
ATOM 3008 C C . LEU A 1 376 ? -5.220 10.623 38.774 1.00 35.62 376 LEU A C 1
ATOM 3010 O O . LEU A 1 376 ? -6.217 11.317 38.589 1.00 35.62 376 LEU A O 1
ATOM 3014 N N . TYR A 1 377 ? -5.291 9.414 39.345 1.00 39.44 377 TYR A N 1
ATOM 3015 C CA . TYR A 1 377 ? -6.549 8.712 39.639 1.00 39.44 377 TYR A CA 1
ATOM 3016 C C . TYR A 1 377 ? -6.732 8.328 41.121 1.00 39.44 377 TYR A C 1
ATOM 3018 O O . TYR A 1 377 ? -7.726 7.693 41.478 1.00 39.44 377 TYR A O 1
ATOM 3026 N N . SER A 1 378 ? -5.830 8.752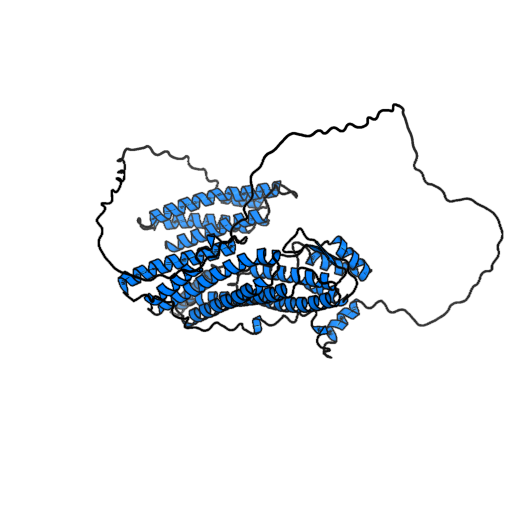 42.009 1.00 32.50 378 SER A N 1
ATOM 3027 C CA . SER A 1 378 ? -6.012 8.648 43.460 1.00 32.50 378 SER A CA 1
ATOM 3028 C C . SER A 1 378 ? -7.150 9.568 43.920 1.00 32.50 378 SER A C 1
ATOM 3030 O O . SER A 1 378 ? -7.061 10.789 43.809 1.00 32.50 378 SER A O 1
ATOM 3032 N N . SER A 1 379 ? -8.224 8.984 44.456 1.00 38.84 379 SER A N 1
ATOM 3033 C CA . SER A 1 379 ? -9.277 9.724 45.171 1.00 38.84 379 SER A CA 1
ATOM 3034 C C . SER A 1 379 ? -8.668 10.558 46.314 1.00 38.84 379 SER A C 1
ATOM 3036 O O . SER A 1 379 ? -7.654 10.138 46.880 1.00 38.84 379 SER A O 1
ATOM 3038 N N . PRO A 1 380 ? -9.247 11.719 46.685 1.00 33.59 380 PRO A N 1
ATOM 3039 C CA . PRO A 1 380 ? -8.694 12.533 47.760 1.00 33.59 380 PRO A CA 1
ATOM 3040 C C . PRO A 1 380 ? -8.678 11.727 49.070 1.00 33.59 380 PRO A C 1
ATOM 3042 O O . PRO A 1 380 ? -9.614 10.962 49.325 1.00 33.59 380 PRO A O 1
ATOM 3045 N N . PRO A 1 381 ? -7.628 11.863 49.898 1.00 34.47 381 PRO A N 1
ATOM 3046 C CA . PRO A 1 381 ? -7.499 11.079 51.114 1.00 34.47 381 PRO A CA 1
ATOM 3047 C C . PRO A 1 381 ? -8.647 11.413 52.066 1.00 34.47 381 PRO A C 1
ATOM 3049 O O . PRO A 1 381 ? -8.847 12.568 52.445 1.00 34.47 381 PRO A O 1
ATOM 3052 N N . GLY A 1 382 ? -9.390 10.375 52.451 1.00 33.62 382 GLY A N 1
ATOM 3053 C CA . GLY A 1 382 ? -10.342 10.434 53.547 1.00 33.62 382 GLY A CA 1
ATOM 3054 C C . GLY A 1 382 ? -9.636 10.921 54.807 1.00 33.62 382 GLY A C 1
ATOM 3055 O O . GLY A 1 382 ? -8.696 10.298 55.300 1.00 33.62 382 GLY A O 1
ATOM 3056 N N . SER A 1 383 ? -10.086 12.064 55.307 1.00 35.91 383 SER A N 1
ATOM 3057 C CA . SER A 1 383 ? -9.688 12.647 56.577 1.00 35.91 383 SER A CA 1
ATOM 3058 C C . SER A 1 383 ? -10.153 11.748 57.722 1.00 35.91 383 SER A C 1
ATOM 3060 O O . SER A 1 383 ? -11.325 11.721 58.090 1.00 35.91 383 SER A O 1
ATOM 3062 N N . GLY A 1 384 ? -9.211 11.007 58.298 1.00 31.98 384 GLY A N 1
ATOM 3063 C CA . GLY A 1 384 ? -9.409 10.226 59.510 1.00 31.98 384 GLY A CA 1
ATOM 3064 C C . GLY A 1 384 ? -8.403 10.610 60.589 1.00 31.98 384 GLY A C 1
ATOM 3065 O O . GLY A 1 384 ? -7.337 10.014 60.666 1.00 31.98 384 GLY A O 1
ATOM 3066 N N . SER A 1 385 ? -8.764 11.555 61.459 1.00 33.50 385 SER A N 1
ATOM 3067 C CA . SER A 1 385 ? -8.377 11.518 62.876 1.00 33.50 385 SER A CA 1
ATOM 3068 C C . SER A 1 385 ? -9.315 12.405 63.693 1.00 33.50 385 SER A C 1
ATOM 3070 O O . SER A 1 385 ? -9.515 13.576 63.380 1.00 33.50 385 SER A O 1
ATOM 3072 N N . GLY A 1 386 ? -9.909 11.781 64.709 1.00 34.88 386 GLY A N 1
ATOM 3073 C CA . GLY A 1 386 ? -11.050 12.227 65.495 1.00 34.88 386 GLY A CA 1
ATOM 3074 C C . GLY A 1 386 ? -10.947 13.580 66.193 1.00 34.88 386 GLY A C 1
ATOM 3075 O O . GLY A 1 386 ? -9.899 13.966 66.695 1.00 34.88 386 GLY A O 1
ATOM 3076 N N . GLN A 1 387 ? -12.115 14.201 66.333 1.00 32.28 387 GLN A N 1
ATOM 3077 C CA . GLN A 1 387 ? -12.611 14.761 67.588 1.00 32.28 387 GLN A CA 1
ATOM 3078 C C . GLN A 1 387 ? -14.143 14.794 67.503 1.00 32.28 387 GLN A C 1
ATOM 3080 O O . GLN A 1 387 ? -14.723 15.406 66.611 1.00 32.28 387 GLN A O 1
ATOM 3085 N N . SER A 1 388 ? -14.794 14.056 68.395 1.00 41.06 388 SER A N 1
ATOM 3086 C CA . SER A 1 388 ? -16.249 13.978 68.540 1.00 41.06 388 SER A CA 1
ATOM 3087 C C . SER A 1 388 ? -16.816 15.240 69.203 1.00 41.06 388 SER A C 1
ATOM 3089 O O . SER A 1 388 ? -16.335 15.592 70.283 1.00 41.06 388 SER A O 1
ATOM 3091 N N . PRO A 1 389 ? -17.878 15.863 68.657 1.00 34.09 389 PRO A N 1
ATOM 3092 C CA . PRO A 1 389 ? -18.752 16.766 69.396 1.00 34.09 389 PRO A CA 1
ATOM 3093 C C . PRO A 1 389 ? -20.093 16.084 69.763 1.00 34.09 389 PRO A C 1
ATOM 3095 O O . PRO A 1 389 ? -20.373 14.974 69.305 1.00 34.09 389 PRO A O 1
ATOM 3098 N N . PRO A 1 390 ? -20.882 16.682 70.675 1.00 36.06 390 PRO A N 1
ATOM 3099 C CA . PRO A 1 390 ? -21.684 15.948 71.645 1.00 36.06 390 PRO A CA 1
ATOM 3100 C C . PRO A 1 390 ? -23.023 15.432 71.108 1.00 36.06 390 PRO A C 1
ATOM 3102 O O . PRO A 1 390 ? -23.666 16.025 70.246 1.00 36.06 390 PRO A O 1
ATOM 3105 N N . VAL A 1 391 ? -23.456 14.333 71.726 1.00 37.84 391 VAL A N 1
ATOM 3106 C CA . VAL A 1 391 ? -24.808 13.777 71.664 1.00 37.84 391 VAL A CA 1
ATOM 3107 C C . VAL A 1 391 ? -25.807 14.820 72.166 1.00 37.84 391 VAL A C 1
ATOM 3109 O O . VAL A 1 391 ? -25.744 15.236 73.322 1.00 37.84 391 VAL A O 1
ATOM 3112 N N . PHE A 1 392 ? -26.755 15.196 71.311 1.00 30.94 392 PHE A N 1
ATOM 3113 C CA . PHE A 1 392 ? -27.991 15.859 71.711 1.00 30.94 392 PHE A CA 1
ATOM 3114 C C . PHE A 1 392 ? -29.166 15.094 71.106 1.00 30.94 392 PHE A C 1
ATOM 3116 O O . PHE A 1 392 ? -29.445 15.173 69.911 1.00 30.94 392 PHE A O 1
ATOM 3123 N N . SER A 1 393 ? -29.834 14.323 71.957 1.00 39.62 393 SER A N 1
ATOM 3124 C CA . SER A 1 393 ? -31.114 13.682 71.678 1.00 39.62 393 SER A CA 1
ATOM 3125 C C . SER A 1 393 ? -32.238 14.658 72.032 1.00 39.62 393 SER A C 1
ATOM 3127 O O . SER A 1 393 ? -32.262 15.129 73.171 1.00 39.62 393 SER A O 1
ATOM 3129 N N . PRO A 1 394 ? -33.209 14.923 71.144 1.00 33.31 394 PRO A N 1
ATOM 3130 C CA . PRO A 1 394 ? -34.513 15.413 71.561 1.00 33.31 394 PRO A CA 1
ATOM 3131 C C . PRO A 1 394 ? -35.576 14.295 71.530 1.00 33.31 394 PRO A C 1
ATOM 3133 O O . PRO A 1 394 ? -35.440 13.319 70.787 1.00 33.31 394 PRO A O 1
ATOM 3136 N N . PRO A 1 395 ? -36.612 14.400 72.381 1.00 40.03 395 PRO A N 1
ATOM 3137 C CA . PRO A 1 395 ? -37.448 13.277 72.787 1.00 40.03 395 PRO A CA 1
ATOM 3138 C C . PRO A 1 395 ? -38.618 12.990 71.838 1.00 40.03 395 PRO A C 1
ATOM 3140 O O . PRO A 1 395 ? -39.181 13.873 71.196 1.00 40.03 395 PRO A O 1
ATOM 3143 N N . PHE A 1 396 ? -39.026 11.722 71.852 1.00 34.28 396 PHE A N 1
ATOM 3144 C CA . PHE A 1 396 ? -40.313 11.219 71.381 1.00 34.28 396 PHE A CA 1
ATOM 3145 C C . PHE A 1 396 ? -41.476 11.927 72.097 1.00 34.28 396 PHE A C 1
ATOM 3147 O O . PHE A 1 396 ? -41.654 11.732 73.297 1.00 34.28 396 PHE A O 1
ATOM 3154 N N . ILE A 1 397 ? -42.308 12.664 71.355 1.00 32.38 397 ILE A N 1
ATOM 3155 C CA . ILE A 1 397 ? -43.707 12.952 71.708 1.00 32.38 397 ILE A CA 1
ATOM 3156 C C . ILE A 1 397 ? -44.535 12.918 70.413 1.00 32.38 397 ILE A C 1
ATOM 3158 O O . ILE A 1 397 ? -44.391 13.771 69.544 1.00 32.38 397 ILE A O 1
ATOM 3162 N N . SER A 1 398 ? -45.404 11.914 70.287 1.00 34.81 398 SER A N 1
ATOM 3163 C CA . SER A 1 398 ? -46.629 11.981 69.470 1.00 34.81 398 SER A CA 1
ATOM 3164 C C . SER A 1 398 ? -47.735 12.580 70.350 1.00 34.81 398 SER A C 1
ATOM 3166 O O . SER A 1 398 ? -47.749 12.253 71.541 1.00 34.81 398 SER A O 1
ATOM 3168 N N . PRO A 1 399 ? -48.653 13.428 69.835 1.00 42.25 399 PRO A N 1
ATOM 3169 C CA . PRO A 1 399 ? -49.862 12.869 69.211 1.00 42.25 399 PRO A CA 1
ATOM 3170 C C . PRO A 1 399 ? -50.540 13.713 68.093 1.00 42.25 399 PRO A C 1
ATOM 3172 O O . PRO A 1 399 ? -50.439 14.929 68.047 1.00 42.25 399 PRO A O 1
ATOM 3175 N N . GLN A 1 400 ? -51.314 12.994 67.266 1.00 31.23 400 GLN A N 1
ATOM 3176 C CA . GLN A 1 400 ? -52.619 13.325 66.652 1.00 31.23 400 GLN A CA 1
ATOM 3177 C C . GLN A 1 400 ? -52.869 14.537 65.709 1.00 31.23 400 GLN A C 1
ATOM 3179 O O . GLN A 1 400 ? -52.682 15.693 66.054 1.00 31.23 400 GLN A O 1
ATOM 3184 N N . LEU A 1 401 ? -53.563 14.174 64.609 1.00 34.16 401 LEU A N 1
ATOM 3185 C CA . LEU A 1 401 ? -54.539 14.901 63.767 1.00 34.16 401 LEU A CA 1
ATOM 3186 C C . LEU A 1 401 ? -54.072 15.989 62.770 1.00 34.16 401 LEU A C 1
ATOM 3188 O O . LEU A 1 401 ? -53.647 17.069 63.154 1.00 34.16 401 LEU A O 1
ATOM 3192 N N . GLY A 1 402 ? -54.367 15.749 61.478 1.00 31.64 402 GLY A N 1
ATOM 3193 C CA . GLY A 1 402 ? -54.636 16.805 60.487 1.00 31.64 402 GLY A CA 1
ATOM 3194 C C . GLY A 1 402 ? -54.033 16.601 59.088 1.00 31.64 402 GLY A C 1
ATOM 3195 O O . GLY A 1 402 ? -52.904 16.994 58.835 1.00 31.64 402 GLY A O 1
ATOM 3196 N N . THR A 1 403 ? -54.812 16.046 58.153 1.00 40.66 403 THR A N 1
ATOM 3197 C CA . THR A 1 403 ? -54.680 16.211 56.680 1.00 40.66 403 THR A CA 1
ATOM 3198 C C . THR A 1 403 ? -54.702 17.703 56.285 1.00 40.66 403 THR A C 1
ATOM 3200 O O . THR A 1 403 ? -55.425 18.431 56.970 1.00 40.66 403 THR A O 1
ATOM 3203 N N . PRO A 1 404 ? -54.032 18.200 55.210 1.00 36.84 404 PRO A N 1
ATOM 3204 C CA . PRO A 1 404 ? -54.317 17.840 53.804 1.00 36.84 404 PRO A CA 1
ATOM 3205 C C . PRO A 1 404 ? -53.098 17.836 52.837 1.00 36.84 404 PRO A C 1
ATOM 3207 O O . PRO A 1 404 ? -51.988 18.217 53.190 1.00 36.84 404 PRO A O 1
ATOM 3210 N N . GLY A 1 405 ? -53.321 17.341 51.611 1.00 34.22 405 GLY A N 1
ATOM 3211 C CA . GLY A 1 405 ? -52.300 17.030 50.596 1.00 34.22 405 GLY A CA 1
ATOM 3212 C C . GLY A 1 405 ? -51.647 18.210 49.846 1.00 34.22 405 GLY A C 1
ATOM 3213 O O . GLY A 1 405 ? -51.969 19.372 50.097 1.00 34.22 405 GLY A O 1
ATOM 3214 N N . PRO A 1 406 ? -50.714 17.911 48.917 1.00 44.91 406 PRO A N 1
ATOM 3215 C CA . PRO A 1 406 ? -49.925 18.915 48.202 1.00 44.91 406 PRO A CA 1
ATOM 3216 C C . PRO A 1 406 ? -50.658 19.529 46.987 1.00 44.91 406 PRO A C 1
ATOM 3218 O O . PRO A 1 406 ? -51.473 18.856 46.351 1.00 44.91 406 PRO A O 1
ATOM 3221 N N . PRO A 1 407 ? -50.360 20.797 46.634 1.00 40.16 407 PRO A N 1
ATOM 3222 C CA . PRO A 1 407 ? -51.061 21.533 45.586 1.00 40.16 407 PRO A CA 1
ATOM 3223 C C . PRO A 1 407 ? -50.636 21.133 44.166 1.00 40.16 407 PRO A C 1
ATOM 3225 O O . PRO A 1 407 ? -49.455 21.066 43.828 1.00 40.16 407 PRO A O 1
ATOM 3228 N N . ILE A 1 408 ? -51.652 20.934 43.326 1.00 36.28 408 ILE A N 1
ATOM 3229 C CA . ILE A 1 408 ? -51.589 20.806 41.868 1.00 36.28 408 ILE A CA 1
ATOM 3230 C C . ILE A 1 408 ? -51.473 22.209 41.262 1.00 36.28 408 ILE A C 1
ATOM 3232 O O . ILE A 1 408 ? -52.243 23.100 41.616 1.00 36.28 408 ILE A O 1
ATOM 3236 N N . PHE A 1 409 ? -50.546 22.392 40.320 1.00 39.41 409 PHE A N 1
ATOM 3237 C CA . PHE A 1 409 ? -50.411 23.622 39.540 1.00 39.41 409 PHE A CA 1
ATOM 3238 C C . PHE A 1 409 ? -50.866 23.369 38.095 1.00 39.41 409 PHE A C 1
ATOM 3240 O O . PHE A 1 409 ? -50.199 22.677 37.329 1.00 39.41 409 PHE A O 1
ATOM 3247 N N . THR A 1 410 ? -52.019 23.929 37.733 1.00 41.34 410 THR A N 1
ATOM 3248 C CA . THR A 1 410 ? -52.555 24.019 36.364 1.00 41.34 410 THR A CA 1
ATOM 3249 C C . THR A 1 410 ? -52.469 25.467 35.872 1.00 41.34 410 THR A C 1
ATOM 3251 O O . THR A 1 410 ? -52.870 26.361 36.619 1.00 41.34 410 THR A O 1
ATOM 3254 N N . PRO A 1 411 ? -52.017 25.734 34.632 1.00 41.09 411 PRO A N 1
ATOM 3255 C CA . PRO A 1 411 ? -52.161 27.047 34.009 1.00 41.09 411 PRO A CA 1
ATOM 3256 C C . PRO A 1 411 ? -53.586 27.261 33.439 1.00 41.09 411 PRO A C 1
ATOM 3258 O O . PRO A 1 411 ? -54.281 26.288 33.136 1.00 41.09 411 PRO A O 1
ATOM 3261 N N . PRO A 1 412 ? -54.046 28.522 33.308 1.00 44.00 412 PRO A N 1
ATOM 3262 C CA . PRO A 1 412 ? -55.450 28.863 33.060 1.00 44.00 412 PRO A CA 1
ATOM 3263 C C . PRO A 1 412 ? -55.872 28.798 31.580 1.00 44.00 412 PRO A C 1
ATOM 3265 O O . PRO A 1 412 ? -55.149 29.248 30.693 1.00 44.00 412 PRO A O 1
ATOM 3268 N N . GLY A 1 413 ? -57.096 28.308 31.336 1.00 31.47 413 GLY A N 1
ATOM 3269 C CA . GLY A 1 413 ? -57.872 28.541 30.106 1.00 31.47 413 GLY A CA 1
ATOM 3270 C C . GLY A 1 413 ? -58.516 29.937 30.109 1.00 31.47 413 GLY A C 1
ATOM 3271 O O . GLY A 1 413 ? -58.719 30.537 31.160 1.00 31.47 413 GLY A O 1
ATOM 3272 N N . SER A 1 414 ? -58.847 30.542 28.971 1.00 32.59 414 SER A N 1
ATOM 3273 C CA . SER A 1 414 ? -60.063 30.280 28.180 1.00 32.59 414 SER A CA 1
ATOM 3274 C C . SER A 1 414 ? -60.036 31.212 26.947 1.00 32.59 414 SER A C 1
ATOM 3276 O O . SER A 1 414 ? -59.471 32.299 27.014 1.00 32.59 414 SER A O 1
ATOM 3278 N N . THR A 1 415 ? -60.587 30.865 25.781 1.00 31.58 415 THR A N 1
ATOM 3279 C CA . THR A 1 415 ? -62.015 31.079 25.475 1.00 31.58 415 THR A CA 1
ATOM 3280 C C . THR A 1 415 ? -62.381 30.527 24.085 1.00 31.58 415 THR A C 1
ATOM 3282 O O . THR A 1 415 ? -61.645 30.760 23.137 1.00 31.58 415 THR A O 1
ATOM 3285 N N . GLY A 1 416 ? -63.547 29.853 24.028 1.00 30.69 416 GLY A N 1
ATOM 3286 C CA . GLY A 1 416 ? -64.522 29.686 22.920 1.00 30.69 416 GLY A CA 1
ATOM 3287 C C . GLY A 1 416 ? -64.075 29.146 21.547 1.00 30.69 416 GLY A C 1
ATOM 3288 O O . GLY A 1 416 ? -63.041 29.522 21.033 1.00 30.69 416 GLY A O 1
ATOM 3289 N N . SER A 1 417 ? -64.835 28.326 20.813 1.00 32.50 417 SER A N 1
ATOM 3290 C CA . SER A 1 417 ? -66.241 27.907 20.920 1.00 32.50 417 SER A CA 1
ATOM 3291 C C . SER A 1 417 ? -66.551 26.846 19.839 1.00 32.50 417 SER A C 1
ATOM 3293 O O . SER A 1 417 ? -66.152 27.027 18.695 1.00 32.50 417 SER A O 1
ATOM 3295 N N . SER A 1 418 ? -67.269 25.780 20.238 1.00 31.53 418 SER A N 1
ATOM 3296 C CA . SER A 1 418 ? -68.278 24.953 19.517 1.00 31.53 418 SER A CA 1
ATOM 3297 C C . SER A 1 418 ? -68.157 24.758 17.994 1.00 31.53 418 SER A C 1
ATOM 3299 O O . SER A 1 418 ? -68.269 25.709 17.230 1.00 31.53 418 SER A O 1
ATOM 3301 N N . SER A 1 419 ? -68.097 23.545 17.442 1.00 31.45 419 SER A N 1
ATOM 3302 C CA . SER A 1 419 ? -69.173 22.528 17.295 1.00 31.45 419 SER A CA 1
ATOM 3303 C C . SER A 1 419 ? -68.586 21.472 16.321 1.00 31.45 419 SER A C 1
ATOM 3305 O O . SER A 1 419 ? -67.793 21.842 15.467 1.00 31.45 419 SER A O 1
ATOM 3307 N N . GLY A 1 420 ? -68.749 20.149 16.388 1.00 30.73 420 GLY A N 1
ATOM 3308 C CA . GLY A 1 420 ? -69.902 19.307 16.682 1.00 30.73 420 GLY A CA 1
ATOM 3309 C C . GLY A 1 420 ? -70.215 18.480 15.422 1.00 30.73 420 GLY A C 1
ATOM 3310 O O . GLY A 1 420 ? -70.917 19.001 14.571 1.00 30.73 420 GLY A O 1
ATOM 3311 N N . ALA A 1 421 ? -69.664 17.258 15.285 1.00 30.69 421 ALA A N 1
ATOM 3312 C CA . ALA A 1 421 ? -70.220 16.112 14.525 1.00 30.69 421 ALA A CA 1
ATOM 3313 C C . ALA A 1 421 ? -69.191 14.967 14.337 1.00 30.69 421 ALA A C 1
ATOM 3315 O O . ALA A 1 421 ? -68.224 15.082 13.590 1.00 30.69 421 ALA A O 1
ATOM 3316 N N . THR A 1 422 ? -69.434 13.833 14.992 1.00 34.59 422 THR A N 1
ATOM 3317 C CA . THR A 1 422 ? -69.166 12.462 14.497 1.00 34.59 422 THR A CA 1
ATOM 3318 C C . THR A 1 422 ? -70.250 12.071 13.464 1.00 34.59 422 THR A C 1
ATOM 3320 O O . THR A 1 422 ? -71.213 12.832 13.348 1.00 34.59 422 THR A O 1
ATOM 3323 N N . PRO A 1 423 ? -70.242 10.896 12.782 1.00 46.16 423 PRO A N 1
ATOM 3324 C CA . PRO A 1 423 ? -69.253 9.798 12.680 1.00 46.16 423 PRO A CA 1
ATOM 3325 C C . PRO A 1 423 ? -69.014 9.313 11.216 1.00 46.16 423 PRO A C 1
ATOM 3327 O O . PRO A 1 423 ? -69.707 9.747 10.305 1.00 46.16 423 PRO A O 1
ATOM 3330 N N . LEU A 1 424 ? -68.091 8.358 10.993 1.00 27.72 424 LEU A N 1
ATOM 3331 C CA . LEU A 1 424 ? -68.341 7.068 10.296 1.00 27.72 424 LEU A CA 1
ATOM 3332 C C . LEU A 1 424 ? -67.038 6.328 9.925 1.00 27.72 424 LEU A C 1
ATOM 3334 O O . LEU A 1 424 ? -66.155 6.866 9.263 1.00 27.72 424 LEU A O 1
ATOM 3338 N N . GLN A 1 425 ? -66.969 5.055 10.333 1.00 38.41 425 GLN A N 1
ATOM 3339 C CA . GLN A 1 425 ? -66.139 4.009 9.716 1.00 38.41 425 GLN A CA 1
ATOM 3340 C C . GLN A 1 425 ? -66.578 3.764 8.258 1.00 38.41 425 GLN A C 1
ATOM 3342 O O . GLN A 1 425 ? -67.715 4.080 7.902 1.00 38.41 425 GLN A O 1
ATOM 3347 N N . PRO A 1 426 ? -65.755 3.070 7.449 1.00 35.25 426 PRO A N 1
ATOM 3348 C CA . PRO A 1 426 ? -66.161 1.696 7.150 1.00 35.25 426 PRO A CA 1
ATOM 3349 C C . PRO A 1 426 ? -65.035 0.651 7.075 1.00 35.25 426 PRO A C 1
ATOM 3351 O O . PRO A 1 426 ? -63.860 0.919 6.843 1.00 35.25 426 PRO A O 1
ATOM 3354 N N . GLN A 1 427 ? -65.506 -0.573 7.289 1.00 31.86 427 GLN A N 1
ATOM 3355 C CA . GLN A 1 427 ? -64.890 -1.892 7.246 1.00 31.86 427 GLN A CA 1
ATOM 3356 C C . GLN A 1 427 ? -64.601 -2.411 5.817 1.00 31.86 427 GLN A C 1
ATOM 3358 O O . GLN A 1 427 ? -65.332 -2.105 4.883 1.00 31.86 427 GLN A O 1
ATOM 3363 N N . THR A 1 428 ? -63.574 -3.273 5.735 1.00 36.75 428 THR A N 1
ATOM 3364 C CA . THR A 1 428 ? -63.386 -4.500 4.916 1.00 36.75 428 THR A CA 1
ATOM 3365 C C . THR A 1 428 ? -63.899 -4.586 3.472 1.00 36.75 428 THR A C 1
ATOM 3367 O O . THR A 1 428 ? -65.099 -4.499 3.244 1.00 36.75 428 THR A O 1
ATOM 3370 N N . GLN A 1 429 ? -63.033 -5.064 2.562 1.00 29.31 429 GLN A N 1
ATOM 3371 C CA . GLN A 1 429 ? -63.368 -6.177 1.656 1.00 29.31 429 GLN A CA 1
ATOM 3372 C C . GLN A 1 429 ? -62.117 -6.854 1.055 1.00 29.31 429 GLN A C 1
ATOM 3374 O O . GLN A 1 429 ? -61.242 -6.220 0.475 1.00 29.31 429 GLN A O 1
ATOM 3379 N N . SER A 1 430 ? -62.064 -8.171 1.239 1.00 36.25 430 SER A N 1
ATOM 3380 C CA . SER A 1 430 ? -61.214 -9.180 0.599 1.00 36.25 430 SER A CA 1
ATOM 3381 C C . SER A 1 430 ? -61.759 -9.576 -0.772 1.00 36.25 430 SER A C 1
ATOM 3383 O O . SER A 1 430 ? -62.971 -9.696 -0.859 1.00 36.25 430 SER A O 1
ATOM 3385 N N . PHE A 1 431 ? -60.918 -9.943 -1.749 1.00 28.86 431 PHE A N 1
ATOM 3386 C CA . PHE A 1 431 ? -61.241 -10.989 -2.739 1.00 28.86 431 PHE A CA 1
ATOM 3387 C C . PHE A 1 431 ? -59.978 -11.563 -3.409 1.00 28.86 431 PHE A C 1
ATOM 3389 O O . PHE A 1 431 ? -59.107 -10.831 -3.872 1.00 28.86 431 PHE A O 1
ATOM 3396 N N . SER A 1 432 ? -59.926 -12.895 -3.483 1.00 34.09 432 SER A N 1
ATOM 3397 C CA . SER A 1 432 ? -59.155 -13.706 -4.442 1.00 34.09 432 SER A CA 1
ATOM 3398 C C . SER A 1 432 ? -60.154 -14.346 -5.418 1.00 34.09 432 SER A C 1
ATOM 3400 O O . SER A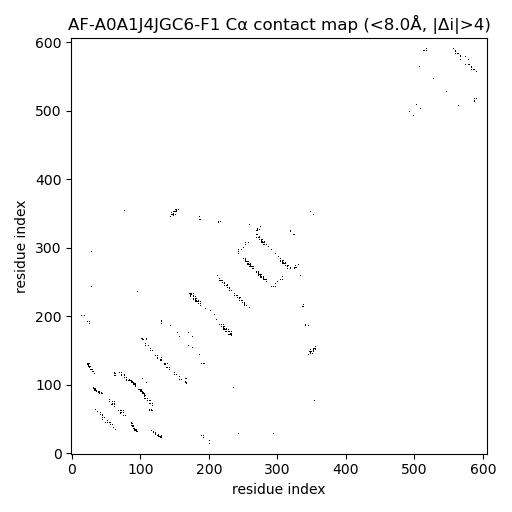 1 432 ? -61.313 -14.526 -5.032 1.00 34.09 432 SER A O 1
ATOM 3402 N N . PRO A 1 433 ? -59.750 -14.714 -6.649 1.00 42.19 433 PRO A N 1
ATOM 3403 C CA . PRO A 1 433 ? -59.668 -16.155 -6.954 1.00 42.19 433 PRO A CA 1
ATOM 3404 C C . PRO A 1 433 ? -58.567 -16.566 -7.971 1.00 42.19 433 PRO A C 1
ATOM 3406 O O . PRO A 1 433 ? -58.033 -15.753 -8.718 1.00 42.19 433 PRO A O 1
ATOM 3409 N N . GLN A 1 434 ? -58.260 -17.869 -7.993 1.00 33.91 434 GLN A N 1
ATOM 3410 C CA . GLN A 1 434 ? -57.386 -18.631 -8.919 1.00 33.91 434 GLN A CA 1
ATOM 3411 C C . GLN A 1 434 ? -58.264 -19.569 -9.813 1.00 33.91 434 GLN A C 1
ATOM 3413 O O . GLN A 1 434 ? -59.458 -19.652 -9.526 1.00 33.91 434 GLN A O 1
ATOM 3418 N N . PRO A 1 435 ? -57.738 -20.465 -10.695 1.00 65.12 435 PRO A N 1
ATOM 3419 C CA . PRO A 1 435 ? -56.871 -20.358 -11.894 1.00 65.12 435 PRO A CA 1
ATOM 3420 C C . PRO A 1 435 ? -57.534 -21.050 -13.139 1.00 65.12 435 PRO A C 1
ATOM 3422 O O . PRO A 1 435 ? -58.718 -21.383 -13.061 1.00 65.12 435 PRO A O 1
ATOM 3425 N N . PRO A 1 436 ? -56.836 -21.300 -14.285 1.00 49.12 436 PRO A N 1
ATOM 3426 C CA . PRO A 1 436 ? -56.433 -22.699 -14.586 1.00 49.12 436 PRO A CA 1
ATOM 3427 C C . PRO A 1 436 ? -55.152 -22.965 -15.446 1.00 49.12 436 PRO A C 1
ATOM 3429 O O . PRO A 1 436 ? -54.853 -22.246 -16.390 1.00 49.12 436 PRO A O 1
ATOM 3432 N N . PHE A 1 437 ? -54.527 -24.124 -15.153 1.00 34.09 437 PHE A N 1
ATOM 3433 C CA . PHE A 1 437 ? -53.843 -25.138 -16.004 1.00 34.09 437 PHE A CA 1
ATOM 3434 C C . PHE A 1 437 ? -52.478 -24.916 -16.727 1.00 34.09 437 PHE A C 1
ATOM 3436 O O . PHE A 1 437 ? -52.314 -24.081 -17.608 1.00 34.09 437 PHE A O 1
ATOM 3443 N N . SER A 1 438 ? -51.538 -25.820 -16.387 1.00 35.94 438 SER A N 1
ATOM 3444 C CA . SER A 1 438 ? -50.216 -26.150 -16.981 1.00 35.94 438 SER A CA 1
ATOM 3445 C C . SER A 1 438 ? -50.327 -27.032 -18.257 1.00 35.94 438 SER A C 1
ATOM 3447 O O . SER A 1 438 ? -51.449 -27.448 -18.560 1.00 35.94 438 SER A O 1
ATOM 3449 N N . PRO A 1 439 ? -49.229 -27.414 -18.981 1.00 42.69 439 PRO A N 1
ATOM 3450 C CA . PRO A 1 439 ? -48.375 -28.549 -18.542 1.00 42.69 439 PRO A CA 1
ATOM 3451 C C . PRO A 1 439 ? -46.880 -28.450 -19.061 1.00 42.69 439 PRO A C 1
ATOM 3453 O O . PRO A 1 439 ? -46.444 -27.333 -19.331 1.00 42.69 439 PRO A O 1
ATOM 3456 N N . PRO A 1 440 ? -46.020 -29.508 -19.107 1.00 45.44 440 PRO A N 1
ATOM 3457 C CA . PRO A 1 440 ? -44.737 -29.521 -18.363 1.00 45.44 440 PRO A CA 1
ATOM 3458 C C . PRO A 1 440 ? -43.484 -29.919 -19.188 1.00 45.44 440 PRO A C 1
ATOM 3460 O O . PRO A 1 440 ? -43.591 -30.799 -20.029 1.00 45.44 440 PRO A O 1
ATOM 3463 N N . ILE A 1 441 ? -42.263 -29.437 -18.897 1.00 31.91 441 ILE A N 1
ATOM 3464 C CA . ILE A 1 441 ? -41.039 -30.150 -19.345 1.00 31.91 441 ILE A CA 1
ATOM 3465 C C . ILE A 1 441 ? -39.931 -30.147 -18.276 1.00 31.91 441 ILE A C 1
ATOM 3467 O O . ILE A 1 441 ? -39.637 -29.160 -17.612 1.00 31.91 441 ILE A O 1
ATOM 3471 N N . THR A 1 442 ? -39.389 -31.352 -18.159 1.00 29.31 442 THR A N 1
ATOM 3472 C CA . THR A 1 442 ? -38.308 -31.966 -17.389 1.00 29.31 442 THR A CA 1
ATOM 3473 C C . THR A 1 442 ? -36.993 -31.196 -17.285 1.00 29.31 442 THR A C 1
ATOM 3475 O O . THR A 1 442 ? -36.627 -30.422 -18.162 1.00 29.31 442 THR A O 1
ATOM 3478 N N . GLY A 1 443 ? -36.259 -31.480 -16.205 1.00 28.14 443 GLY A N 1
ATOM 3479 C CA . GLY A 1 443 ? -35.022 -30.798 -15.846 1.00 28.14 443 GLY A CA 1
ATOM 3480 C C . GLY A 1 443 ? -33.750 -31.266 -16.544 1.00 28.14 443 GLY A C 1
ATOM 3481 O O . GLY A 1 443 ? -33.729 -32.242 -17.285 1.00 28.14 443 GLY A O 1
ATOM 3482 N N . SER A 1 444 ? -32.667 -30.571 -16.209 1.00 28.34 444 SER A N 1
ATOM 3483 C CA . SER A 1 444 ? -31.292 -31.052 -16.324 1.00 28.34 444 SER A CA 1
ATOM 3484 C C . SER A 1 444 ? -30.361 -30.113 -15.559 1.00 28.34 444 SER A C 1
ATOM 3486 O O . SER A 1 444 ? -30.406 -28.895 -15.726 1.00 28.34 444 SER A O 1
ATOM 3488 N N . SER A 1 445 ? -29.539 -30.717 -14.713 1.00 32.41 445 SER A N 1
ATOM 3489 C CA . SER A 1 445 ? -28.463 -30.153 -13.903 1.00 32.41 445 SER A CA 1
ATOM 3490 C C . SER A 1 445 ? -27.431 -29.353 -14.721 1.00 32.41 445 SER A C 1
ATOM 3492 O O . SER A 1 445 ? -27.206 -29.679 -15.887 1.00 32.41 445 SER A O 1
ATOM 3494 N N . PRO A 1 446 ? -26.736 -28.365 -14.125 1.00 31.61 446 PRO A N 1
ATOM 3495 C CA . PRO A 1 446 ? -25.619 -27.689 -14.781 1.00 31.61 446 PRO A CA 1
ATOM 3496 C C . PRO A 1 446 ? -24.348 -28.569 -14.769 1.00 31.61 446 PRO A C 1
ATOM 3498 O O . PRO A 1 446 ? -24.082 -29.234 -13.763 1.00 31.61 446 PRO A O 1
ATOM 3501 N N . PRO A 1 447 ? -23.554 -28.603 -15.858 1.00 34.62 447 PRO A N 1
ATOM 3502 C CA . PRO A 1 447 ? -22.382 -29.467 -15.956 1.00 34.62 447 PRO A CA 1
ATOM 3503 C C . PRO A 1 447 ? -21.156 -28.864 -15.243 1.00 34.62 447 PRO A C 1
ATOM 3505 O O . PRO A 1 447 ? -20.996 -27.641 -15.217 1.00 34.62 447 PRO A O 1
ATOM 3508 N N . PRO A 1 448 ? -20.245 -29.703 -14.716 1.00 33.59 448 PRO A N 1
ATOM 3509 C CA . PRO A 1 448 ? -18.945 -29.266 -14.228 1.00 33.59 448 PRO A CA 1
ATOM 3510 C C . PRO A 1 448 ? -17.946 -29.171 -15.392 1.00 33.59 448 PRO A C 1
ATOM 3512 O O . PRO A 1 448 ? -17.723 -30.141 -16.114 1.00 33.59 448 PRO A O 1
ATOM 3515 N N . PHE A 1 449 ? -17.300 -28.016 -15.560 1.00 28.88 449 PHE A N 1
ATOM 3516 C CA . PHE A 1 449 ? -16.128 -27.899 -16.429 1.00 28.88 449 PHE A CA 1
ATOM 3517 C C . PHE A 1 449 ? -14.889 -28.413 -15.690 1.00 28.88 449 PHE A C 1
ATOM 3519 O O . PHE A 1 449 ? -14.302 -27.715 -14.865 1.00 28.88 449 PHE A O 1
ATOM 3526 N N . GLY A 1 450 ? -14.501 -29.650 -15.999 1.00 25.81 450 GLY A N 1
ATOM 3527 C CA . GLY A 1 450 ? -13.163 -30.176 -15.750 1.00 25.81 450 GLY A CA 1
ATOM 3528 C C . GLY A 1 450 ? -12.304 -30.006 -17.002 1.00 25.81 450 GLY A C 1
ATOM 3529 O O . GLY A 1 450 ? -12.683 -30.463 -18.076 1.00 25.81 450 GLY A O 1
ATOM 3530 N N . PHE A 1 451 ? -11.144 -29.364 -16.872 1.00 26.64 451 PHE A N 1
ATOM 3531 C CA . PHE A 1 451 ? -10.096 -29.404 -17.891 1.00 26.64 451 PHE A CA 1
ATOM 3532 C C . PHE A 1 451 ? -9.170 -30.586 -17.587 1.00 26.64 451 PHE A C 1
ATOM 3534 O O . PHE A 1 451 ? -8.384 -30.541 -16.642 1.00 26.64 451 PHE A O 1
ATOM 3541 N N . GLN A 1 452 ? -9.279 -31.649 -18.386 1.00 25.86 452 GLN A N 1
ATOM 3542 C CA . GLN A 1 452 ? -8.237 -32.664 -18.511 1.00 25.86 452 GLN A CA 1
ATOM 3543 C C . GLN A 1 452 ? -7.300 -32.298 -19.661 1.00 25.86 452 GLN A C 1
ATOM 3545 O O . GLN A 1 452 ? -7.724 -31.882 -20.738 1.00 25.86 452 GLN A O 1
ATOM 3550 N N . ALA A 1 453 ? -6.011 -32.454 -19.381 1.00 27.86 453 ALA A N 1
ATOM 3551 C CA . ALA A 1 453 ? -4.921 -32.347 -20.328 1.00 27.86 453 ALA A CA 1
ATOM 3552 C C . ALA A 1 453 ? -4.989 -33.473 -21.369 1.00 27.86 453 ALA A C 1
ATOM 3554 O O . ALA A 1 453 ? -5.205 -34.631 -21.015 1.00 27.86 453 ALA A O 1
ATOM 3555 N N . THR A 1 454 ? -4.699 -33.144 -22.629 1.00 27.17 454 THR A N 1
ATOM 3556 C CA . THR A 1 454 ? -4.344 -34.152 -23.633 1.00 27.17 454 THR A CA 1
ATOM 3557 C C . THR A 1 454 ? -3.091 -33.720 -24.377 1.00 27.17 454 THR A C 1
ATOM 3559 O O . THR A 1 454 ? -3.032 -32.661 -24.996 1.00 27.17 454 THR A O 1
ATOM 3562 N N . VAL A 1 455 ? -2.092 -34.582 -24.241 1.00 27.12 455 VAL A N 1
ATOM 3563 C CA . VAL A 1 455 ? -0.842 -34.693 -24.989 1.00 27.12 455 VAL A CA 1
ATOM 3564 C C . VAL A 1 455 ? -1.139 -35.254 -26.385 1.00 27.12 455 VAL A C 1
ATOM 3566 O O . VAL A 1 455 ? -1.975 -36.142 -26.489 1.00 27.12 455 VAL A O 1
ATOM 3569 N N . ASN A 1 456 ? -0.451 -34.746 -27.415 1.00 28.00 456 ASN A N 1
ATOM 3570 C CA . ASN A 1 456 ? -0.065 -35.382 -28.699 1.00 28.00 456 ASN A CA 1
ATOM 3571 C C . ASN A 1 456 ? 0.765 -34.313 -29.446 1.00 28.00 456 ASN A C 1
ATOM 3573 O O . ASN A 1 456 ? 0.287 -33.194 -29.589 1.00 28.00 456 ASN A O 1
ATOM 3577 N N . GLN A 1 457 ? 2.053 -34.422 -29.785 1.00 25.62 457 GLN A N 1
ATOM 3578 C CA . GLN A 1 457 ? 2.913 -35.457 -30.381 1.00 25.62 457 GLN A CA 1
ATOM 3579 C C . GLN A 1 457 ? 2.608 -35.802 -31.855 1.00 25.62 457 GLN A C 1
ATOM 3581 O O . GLN A 1 457 ? 1.527 -36.285 -32.172 1.00 25.62 457 GLN A O 1
ATOM 3586 N N . PHE A 1 458 ? 3.650 -35.602 -32.685 1.00 28.88 458 PHE A N 1
ATOM 3587 C CA . PHE A 1 458 ? 3.824 -35.877 -34.127 1.00 28.88 458 PHE A CA 1
ATOM 3588 C C . PHE A 1 458 ? 3.044 -34.965 -35.091 1.00 28.88 458 PHE A C 1
ATOM 3590 O O . PHE A 1 458 ? 1.935 -34.551 -34.810 1.00 28.88 458 PHE A O 1
ATOM 3597 N N . GLY A 1 459 ? 3.548 -34.577 -36.260 1.00 27.67 459 GLY A N 1
ATOM 3598 C CA . GLY A 1 459 ? 4.710 -34.989 -37.039 1.00 27.67 459 GLY A CA 1
ATOM 3599 C C . GLY A 1 459 ? 4.578 -34.363 -38.437 1.00 27.67 459 GLY A C 1
ATOM 3600 O O . GLY A 1 459 ? 3.493 -33.979 -38.863 1.00 27.67 459 GLY A O 1
ATOM 3601 N N . SER A 1 460 ? 5.704 -34.220 -39.116 1.00 31.75 460 SER A N 1
ATOM 3602 C CA . SER A 1 460 ? 5.905 -33.671 -40.460 1.00 31.75 460 SER A CA 1
ATOM 3603 C C . SER A 1 460 ? 5.162 -34.408 -41.586 1.00 31.75 460 SER A C 1
ATOM 3605 O O . SER A 1 460 ? 5.306 -35.623 -41.695 1.00 31.75 460 SER A O 1
ATOM 3607 N N . ASN A 1 461 ? 4.517 -33.666 -42.497 1.00 28.06 461 ASN A N 1
ATOM 3608 C CA . ASN A 1 461 ? 4.655 -33.854 -43.952 1.00 28.06 461 ASN A CA 1
ATOM 3609 C C . ASN A 1 461 ? 4.165 -32.604 -44.732 1.00 28.06 461 ASN A C 1
ATOM 3611 O O . ASN A 1 461 ? 3.327 -31.871 -44.202 1.00 28.06 461 ASN A O 1
ATOM 3615 N N . PRO A 1 462 ? 4.704 -32.334 -45.940 1.00 41.78 462 PRO A N 1
ATOM 3616 C CA . PRO A 1 462 ? 4.437 -31.151 -46.749 1.00 41.78 462 PRO A CA 1
ATOM 3617 C C . PRO A 1 462 ? 3.299 -31.392 -47.760 1.00 41.78 462 PRO A C 1
ATOM 3619 O O . PRO A 1 462 ? 2.759 -32.490 -47.843 1.00 41.78 462 PRO A O 1
ATOM 3622 N N . ASP A 1 463 ? 3.010 -30.354 -48.546 1.00 31.52 463 ASP A N 1
ATOM 3623 C CA . ASP A 1 463 ? 2.048 -30.266 -49.654 1.00 31.52 463 ASP A CA 1
ATOM 3624 C C . ASP A 1 463 ? 0.608 -29.911 -49.276 1.00 31.52 463 ASP A C 1
ATOM 3626 O O . ASP A 1 463 ? -0.133 -30.722 -48.734 1.00 31.52 463 ASP A O 1
ATOM 3630 N N . LEU A 1 464 ? 0.220 -28.673 -49.621 1.00 31.00 464 LEU A N 1
ATOM 3631 C CA . LEU A 1 464 ? -1.050 -28.259 -50.245 1.00 31.00 464 LEU A CA 1
ATOM 3632 C C . LEU A 1 464 ? -0.988 -26.730 -50.540 1.00 31.00 464 LEU A C 1
ATOM 3634 O O . LEU A 1 464 ? -0.072 -26.052 -50.070 1.00 31.00 464 LEU A O 1
ATOM 3638 N N . PRO A 1 465 ? -1.850 -26.179 -51.417 1.00 34.50 465 PRO A N 1
ATOM 3639 C CA . PRO A 1 465 ? -1.426 -25.300 -52.496 1.00 34.50 465 PRO A CA 1
ATOM 3640 C C . PRO A 1 465 ? -1.681 -23.809 -52.249 1.00 34.50 465 PRO A C 1
ATOM 3642 O O . PRO A 1 465 ? -2.471 -23.388 -51.408 1.00 34.50 465 PRO A O 1
ATOM 3645 N N . TYR A 1 466 ? -0.992 -23.021 -53.069 1.00 31.02 466 TYR A N 1
ATOM 3646 C CA . TYR A 1 466 ? -1.035 -21.569 -53.194 1.00 31.02 466 TYR A CA 1
ATOM 3647 C C . TYR A 1 466 ? -2.471 -21.026 -53.355 1.00 31.02 466 TYR A C 1
ATOM 3649 O O . TYR A 1 466 ? -3.140 -21.312 -54.348 1.00 31.02 466 TYR A O 1
ATOM 3657 N N . ILE A 1 467 ? -2.924 -20.202 -52.403 1.00 32.59 467 ILE A N 1
ATOM 3658 C CA . ILE A 1 467 ? -4.153 -19.397 -52.502 1.00 32.59 467 ILE A CA 1
ATOM 3659 C C . ILE A 1 467 ? -3.733 -17.941 -52.770 1.00 32.59 467 ILE A C 1
ATOM 3661 O O . ILE A 1 467 ? -3.041 -17.358 -51.933 1.00 32.59 467 ILE A O 1
ATOM 3665 N N . PRO A 1 468 ? -4.117 -17.321 -53.902 1.00 31.34 468 PRO A N 1
ATOM 3666 C CA . PRO A 1 468 ? -3.818 -15.917 -54.148 1.00 31.34 468 PRO A CA 1
ATOM 3667 C C . PRO A 1 468 ? -4.700 -15.021 -53.267 1.00 31.34 468 PRO A C 1
ATOM 3669 O O . PRO A 1 468 ? -5.928 -15.081 -53.308 1.00 31.34 468 PRO A O 1
ATOM 3672 N N . SER A 1 469 ? -4.046 -14.178 -52.469 1.00 30.61 469 SER A N 1
ATOM 3673 C CA . SER A 1 469 ? -4.679 -13.158 -51.634 1.00 30.61 469 SER A CA 1
ATOM 3674 C C . SER A 1 469 ? -5.267 -12.048 -52.513 1.00 30.61 469 SER A C 1
ATOM 3676 O O . SER A 1 469 ? -4.535 -11.299 -53.159 1.00 30.61 469 SER A O 1
ATOM 3678 N N . MET A 1 470 ? -6.596 -11.952 -52.555 1.00 31.69 470 MET A N 1
ATOM 3679 C CA . MET A 1 470 ? -7.313 -10.808 -53.118 1.00 31.69 470 MET A CA 1
ATOM 3680 C C . MET A 1 470 ? -7.350 -9.694 -52.070 1.00 31.69 470 MET A C 1
ATOM 3682 O O . MET A 1 470 ? -8.152 -9.715 -51.138 1.00 31.69 470 MET A O 1
ATOM 3686 N N . ILE A 1 471 ? -6.446 -8.730 -52.220 1.00 36.19 471 ILE A N 1
ATOM 3687 C CA . ILE A 1 471 ? -6.433 -7.472 -51.470 1.00 36.19 471 ILE A CA 1
ATOM 3688 C C . ILE A 1 471 ? -7.500 -6.548 -52.090 1.00 36.19 471 ILE A C 1
ATOM 3690 O O . ILE A 1 471 ? -7.430 -6.293 -53.294 1.00 36.19 471 ILE A O 1
ATOM 3694 N N . PRO A 1 472 ? -8.479 -6.023 -51.330 1.00 36.47 472 PRO A N 1
ATOM 3695 C CA . PRO A 1 472 ? -9.366 -4.978 -51.835 1.00 36.47 472 PRO A CA 1
ATOM 3696 C C . PRO A 1 472 ? -8.584 -3.662 -52.025 1.00 36.47 472 PRO A C 1
ATOM 3698 O O . PRO A 1 472 ? -7.727 -3.335 -51.199 1.00 36.47 472 PRO A O 1
ATOM 3701 N N . PRO A 1 473 ? -8.846 -2.888 -53.094 1.00 38.09 473 PRO A N 1
ATOM 3702 C CA . PRO A 1 473 ? -8.080 -1.687 -53.393 1.00 38.09 473 PRO A CA 1
ATOM 3703 C C . PRO A 1 473 ? -8.336 -0.580 -52.364 1.00 38.09 473 PRO A C 1
ATOM 3705 O O . PRO A 1 473 ? -9.471 -0.271 -52.004 1.00 38.09 473 PRO A O 1
ATOM 3708 N N . VAL A 1 474 ? -7.240 0.040 -51.930 1.00 42.03 474 VAL A N 1
ATOM 3709 C CA . VAL A 1 474 ? -7.204 1.271 -51.136 1.00 42.03 474 VAL A CA 1
ATOM 3710 C C . VAL A 1 474 ? -7.725 2.431 -52.000 1.00 42.03 474 VAL A C 1
ATOM 3712 O O . VAL A 1 474 ? -7.214 2.616 -53.108 1.00 42.03 474 VAL A O 1
ATOM 3715 N N . PRO A 1 475 ? -8.700 3.237 -51.542 1.00 37.56 475 PRO A N 1
ATOM 3716 C CA . PRO A 1 475 ? -9.116 4.420 -52.280 1.00 37.56 475 PRO A CA 1
ATOM 3717 C C . PRO A 1 475 ? -8.015 5.487 -52.230 1.00 37.56 475 PRO A C 1
ATOM 3719 O O . PRO A 1 475 ? -7.505 5.841 -51.166 1.00 37.56 475 PRO A O 1
ATOM 3722 N N . SER A 1 476 ? -7.640 5.988 -53.407 1.00 42.94 476 SER A N 1
ATOM 3723 C CA . SER A 1 476 ? -6.717 7.112 -53.580 1.00 42.94 476 SER A CA 1
ATOM 3724 C C . SER A 1 476 ? -7.297 8.411 -52.989 1.00 42.94 476 SER A C 1
ATOM 3726 O O . SER A 1 476 ? -8.519 8.579 -52.985 1.00 42.94 476 SER A O 1
ATOM 3728 N N . PRO A 1 477 ? -6.460 9.359 -52.525 1.00 35.91 477 PRO A N 1
ATOM 3729 C CA . PRO A 1 477 ? -6.946 10.635 -52.014 1.00 35.91 477 PRO A CA 1
ATOM 3730 C C . PRO A 1 477 ? -7.473 11.509 -53.166 1.00 35.91 477 PRO A C 1
ATOM 3732 O O . PRO A 1 477 ? -6.808 11.592 -54.204 1.00 35.91 477 PRO A O 1
ATOM 3735 N N . PRO A 1 478 ? -8.621 12.198 -53.015 1.00 35.84 478 PRO A N 1
ATOM 3736 C CA . PRO A 1 478 ? -9.028 13.209 -53.975 1.00 35.84 478 PRO A CA 1
ATOM 3737 C C . PRO A 1 478 ? -8.077 14.403 -53.903 1.00 35.84 478 PRO A C 1
ATOM 3739 O O . PRO A 1 478 ? -7.690 14.861 -52.827 1.00 35.84 478 PRO A O 1
ATOM 3742 N N . GLY A 1 479 ? -7.719 14.885 -55.088 1.00 32.84 479 GLY A N 1
ATOM 3743 C CA . GLY A 1 479 ? -6.863 16.034 -55.297 1.00 32.84 479 GLY A CA 1
ATOM 374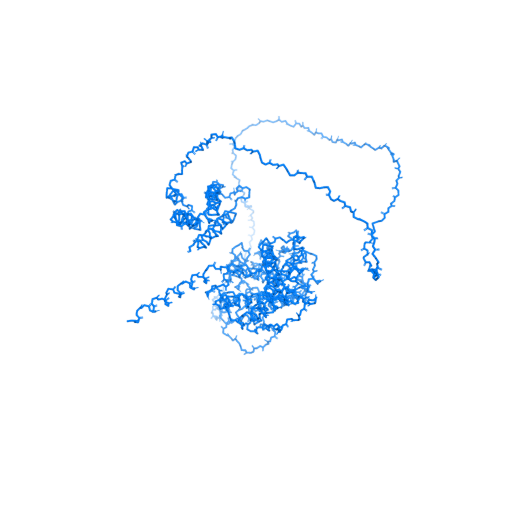4 C C . GLY A 1 479 ? -7.399 17.332 -54.697 1.00 32.84 479 GLY A C 1
ATOM 3745 O O . GLY A 1 479 ? -8.583 17.522 -54.422 1.00 32.84 479 GLY A O 1
ATOM 3746 N N . SER A 1 480 ? -6.440 18.233 -54.532 1.00 42.19 480 SER A N 1
ATOM 3747 C CA . SER A 1 480 ? -6.562 19.626 -54.139 1.00 42.19 480 SER A CA 1
ATOM 3748 C C . SER A 1 480 ? -7.670 20.374 -54.884 1.00 42.19 480 SER A C 1
ATOM 3750 O O . SER A 1 480 ? -7.557 20.629 -56.083 1.00 42.19 480 SER A O 1
ATOM 3752 N N . THR A 1 481 ? -8.660 20.854 -54.136 1.00 34.34 481 THR A N 1
ATOM 3753 C CA . THR A 1 481 ? -9.454 22.023 -54.528 1.00 34.34 481 THR A CA 1
ATOM 3754 C C . THR A 1 481 ? -9.655 22.913 -53.310 1.00 34.34 481 THR A C 1
ATOM 3756 O O . THR A 1 481 ? -10.119 22.465 -52.263 1.00 34.34 481 THR A O 1
ATOM 3759 N N . ASN A 1 482 ? -9.232 24.168 -53.465 1.00 42.88 482 ASN A N 1
ATOM 3760 C CA . ASN A 1 482 ? -9.310 25.258 -52.498 1.00 42.88 482 ASN A CA 1
ATOM 3761 C C . ASN A 1 482 ? -10.660 25.291 -51.769 1.00 42.88 482 ASN A C 1
ATOM 3763 O O . ASN A 1 482 ? -11.691 25.532 -52.391 1.00 42.88 482 ASN A O 1
ATOM 3767 N N . SER A 1 483 ? -10.631 25.118 -50.447 1.00 32.09 483 SER A N 1
ATOM 3768 C CA . SER A 1 483 ? -11.732 25.491 -49.555 1.00 32.09 483 SER A CA 1
ATOM 3769 C C . SER A 1 483 ? -11.312 26.718 -48.740 1.00 32.09 483 SER A C 1
ATOM 3771 O O . SER A 1 483 ? -10.166 26.771 -48.285 1.00 32.09 483 SER A O 1
ATOM 3773 N N . PRO A 1 484 ? -12.185 27.726 -48.577 1.00 35.72 484 PRO A N 1
ATOM 3774 C CA . PRO A 1 484 ? -11.837 28.960 -47.892 1.00 35.72 484 PRO A CA 1
ATOM 3775 C C . PRO A 1 484 ? -11.654 28.692 -46.397 1.00 35.72 484 PRO A C 1
ATOM 3777 O O . PRO A 1 484 ? -12.431 27.966 -45.778 1.00 35.72 484 PRO A O 1
ATOM 3780 N N . TYR A 1 485 ? -10.615 29.300 -45.825 1.00 28.42 485 TYR A N 1
ATOM 3781 C CA . TYR A 1 485 ? -10.399 29.386 -44.387 1.00 28.42 485 TYR A CA 1
ATOM 3782 C C . TYR A 1 485 ? -11.690 29.842 -43.691 1.00 28.42 485 TYR A C 1
ATOM 3784 O O . TYR A 1 485 ? -12.080 31.005 -43.797 1.00 28.42 485 TYR A O 1
ATOM 3792 N N . ILE A 1 486 ? -12.324 28.947 -42.932 1.00 31.36 486 ILE A N 1
ATOM 3793 C CA . ILE A 1 486 ? -13.221 29.363 -41.857 1.00 31.36 486 ILE A CA 1
ATOM 3794 C C . ILE A 1 486 ? -12.308 29.929 -40.768 1.00 31.36 486 ILE A C 1
ATOM 3796 O O . ILE A 1 486 ? -11.712 29.187 -39.988 1.00 31.36 486 ILE A O 1
ATOM 3800 N N . GLN A 1 487 ? -12.148 31.255 -40.754 1.00 31.02 487 GLN A N 1
ATOM 3801 C CA . GLN A 1 487 ? -11.636 31.957 -39.583 1.00 31.02 487 GLN A CA 1
ATOM 3802 C C . GLN A 1 487 ? -12.615 31.697 -38.439 1.00 31.02 487 GLN A C 1
ATOM 3804 O O . GLN A 1 487 ? -13.717 32.243 -38.409 1.00 31.02 487 GLN A O 1
ATOM 3809 N N . GLN A 1 488 ? -12.216 30.837 -37.502 1.00 32.00 488 GLN A N 1
ATOM 3810 C CA . GLN A 1 488 ? -12.829 30.836 -36.184 1.00 32.00 488 GLN A CA 1
ATOM 3811 C C . GLN A 1 488 ? -12.669 32.244 -35.592 1.00 32.00 488 GLN A C 1
ATOM 3813 O O . GLN A 1 488 ? -11.577 32.818 -35.688 1.00 32.00 488 GLN A O 1
ATOM 3818 N N . PRO A 1 489 ? -13.731 32.826 -35.009 1.00 28.28 489 PRO A N 1
ATOM 3819 C CA . PRO A 1 489 ? -13.627 34.123 -34.364 1.00 28.28 489 PRO A CA 1
ATOM 3820 C C . PRO A 1 489 ? -12.554 34.049 -33.268 1.00 28.28 489 PRO A C 1
ATOM 3822 O O . PRO A 1 489 ? -12.457 33.025 -32.584 1.00 28.28 489 PRO A O 1
ATOM 3825 N N . PRO A 1 490 ? -11.732 35.098 -33.088 1.00 32.72 490 PRO A N 1
ATOM 3826 C CA . PRO A 1 490 ? -10.741 35.116 -32.027 1.00 32.72 490 PRO A CA 1
ATOM 3827 C C . PRO A 1 490 ? -11.466 34.957 -30.691 1.00 32.72 490 PRO A C 1
ATOM 3829 O O . PRO A 1 490 ? -12.258 35.809 -30.290 1.00 32.72 490 PRO A O 1
ATOM 3832 N N . ILE A 1 491 ? -11.205 33.841 -30.012 1.00 37.69 491 ILE A N 1
ATOM 3833 C CA . ILE A 1 491 ? -11.627 33.637 -28.631 1.00 37.69 491 ILE A CA 1
ATOM 3834 C C . ILE A 1 491 ? -10.969 34.763 -27.832 1.00 37.69 491 ILE A C 1
ATOM 3836 O O . ILE A 1 491 ? -9.747 34.781 -27.679 1.00 37.69 491 ILE A O 1
ATOM 3840 N N . GLN A 1 492 ? -11.764 35.727 -27.359 1.00 38.47 492 GLN A N 1
ATOM 3841 C CA . GLN A 1 492 ? -11.305 36.732 -26.405 1.00 38.47 492 GLN A CA 1
ATOM 3842 C C . GLN A 1 492 ? -10.927 36.007 -25.110 1.00 38.47 492 GLN A C 1
ATOM 3844 O O . GLN A 1 492 ? -11.756 35.788 -24.230 1.00 38.47 492 GLN A O 1
ATOM 3849 N N . GLN A 1 493 ? -9.668 35.589 -25.004 1.00 48.88 493 GLN A N 1
ATOM 3850 C CA . GLN A 1 493 ? -9.102 35.153 -23.740 1.00 48.88 493 GLN A CA 1
ATOM 3851 C C . GLN A 1 493 ? -9.021 36.383 -22.842 1.00 48.88 493 GLN A C 1
ATOM 3853 O O . GLN A 1 493 ? -8.218 37.286 -23.083 1.00 48.88 493 GLN A O 1
ATOM 3858 N N . GLN A 1 494 ? -9.865 36.435 -21.811 1.00 54.66 494 GLN A N 1
ATOM 3859 C CA . GLN A 1 494 ? -9.605 37.356 -20.716 1.00 54.66 494 GLN A CA 1
ATOM 3860 C C . GLN A 1 494 ? -8.217 37.046 -20.135 1.00 54.66 494 GLN A C 1
ATOM 3862 O O . GLN A 1 494 ? -7.850 35.871 -20.025 1.00 54.66 494 GLN A O 1
ATOM 3867 N N . PRO A 1 495 ? -7.418 38.069 -19.790 1.00 69.19 495 PRO A N 1
ATOM 3868 C CA . PRO A 1 495 ? -6.088 37.849 -19.247 1.00 69.19 495 PRO A CA 1
ATOM 3869 C C . PRO A 1 495 ? -6.185 37.009 -17.970 1.00 69.19 495 PRO A C 1
ATOM 3871 O O . PRO A 1 495 ? -6.904 37.362 -17.041 1.00 69.19 495 PRO A O 1
ATOM 3874 N N . ILE A 1 496 ? -5.445 35.900 -17.910 1.00 68.12 496 ILE A N 1
ATOM 3875 C CA . ILE A 1 496 ? -5.459 34.945 -16.784 1.00 68.12 496 ILE A CA 1
ATOM 3876 C C . ILE A 1 496 ? -5.156 35.631 -15.442 1.00 68.12 496 ILE A C 1
ATOM 3878 O O . ILE A 1 496 ? -5.703 35.240 -14.418 1.00 68.12 496 ILE A O 1
ATOM 3882 N N . GLN A 1 497 ? -4.362 36.706 -15.452 1.00 71.19 497 GLN A N 1
ATOM 3883 C CA . GLN A 1 497 ? -4.129 37.584 -14.298 1.00 71.19 497 GLN A CA 1
ATOM 3884 C C . GLN A 1 497 ? -5.436 38.099 -13.668 1.00 71.19 497 GLN A C 1
ATOM 3886 O O . GLN A 1 497 ? -5.573 38.115 -12.448 1.00 71.19 497 GLN A O 1
ATOM 3891 N N . PHE A 1 498 ? -6.426 38.449 -14.491 1.00 77.94 498 PHE A N 1
ATOM 3892 C CA . PHE A 1 498 ? -7.740 38.892 -14.031 1.00 77.94 498 PHE A CA 1
ATOM 3893 C C . PHE A 1 498 ? -8.543 37.741 -13.415 1.00 77.94 498 PHE A C 1
ATOM 3895 O O . PHE A 1 498 ? -9.203 37.923 -12.395 1.00 77.94 498 PHE A O 1
ATOM 3902 N N . GLN A 1 499 ? -8.435 36.535 -13.978 1.00 78.88 499 GLN A N 1
ATOM 3903 C CA . GLN A 1 499 ? -9.075 35.343 -13.421 1.00 78.88 499 GLN A CA 1
ATOM 3904 C C . GLN A 1 499 ? -8.463 34.960 -12.066 1.00 78.88 499 GLN A C 1
ATOM 3906 O O . GLN A 1 499 ? -9.196 34.721 -11.113 1.00 78.88 499 GLN A O 1
ATOM 3911 N N . LEU A 1 500 ? -7.134 34.971 -11.943 1.00 78.31 500 LEU A N 1
ATOM 3912 C CA . LEU A 1 500 ? -6.426 34.700 -10.686 1.00 78.31 500 LEU A CA 1
ATOM 3913 C C . LEU A 1 500 ? -6.794 35.728 -9.605 1.00 78.31 500 LEU A C 1
ATOM 3915 O O . LEU A 1 500 ? -7.062 35.352 -8.464 1.00 78.31 500 LEU A O 1
ATOM 3919 N N . GLN A 1 501 ? -6.913 37.004 -9.984 1.00 83.62 501 GLN A N 1
ATOM 3920 C CA . GLN A 1 501 ? -7.361 38.071 -9.090 1.00 83.62 501 GLN A CA 1
ATOM 3921 C C . GLN A 1 501 ? -8.824 37.896 -8.652 1.00 83.62 501 GLN A C 1
ATOM 3923 O O . GLN A 1 501 ? -9.117 38.046 -7.467 1.00 83.62 501 GLN A O 1
ATOM 3928 N N . GLN A 1 502 ? -9.735 37.520 -9.558 1.00 82.06 502 GLN A N 1
ATOM 3929 C CA . GLN A 1 502 ? -11.121 37.200 -9.193 1.00 82.06 502 GLN A CA 1
ATOM 3930 C C . GLN A 1 502 ? -11.198 36.008 -8.236 1.00 82.06 502 GLN A C 1
ATOM 3932 O O . GLN A 1 502 ? -11.929 36.057 -7.249 1.00 82.06 502 GLN A O 1
ATOM 3937 N N . LEU A 1 503 ? -10.421 34.951 -8.491 1.00 82.25 503 LEU A N 1
ATOM 3938 C CA . LEU A 1 503 ? -10.416 33.763 -7.637 1.00 82.25 503 LEU A CA 1
ATOM 3939 C C . LEU A 1 503 ? -9.853 34.060 -6.242 1.00 82.25 503 LEU A C 1
ATOM 3941 O O . LEU A 1 503 ? -10.319 33.496 -5.249 1.00 82.25 503 LEU A O 1
ATOM 3945 N N . GLN A 1 504 ? -8.869 34.957 -6.165 1.00 85.62 504 GLN A N 1
ATOM 3946 C CA . GLN A 1 504 ? -8.311 35.437 -4.908 1.00 85.62 504 GLN A CA 1
ATOM 3947 C C . GLN A 1 504 ? -9.322 36.291 -4.134 1.00 85.62 504 GLN A C 1
ATOM 3949 O O . GLN A 1 504 ? -9.506 36.071 -2.938 1.00 85.62 504 GLN A O 1
ATOM 3954 N N . GLN A 1 505 ? -10.020 37.213 -4.807 1.00 82.38 505 GLN A N 1
ATOM 3955 C CA . GLN A 1 505 ? -11.062 38.048 -4.194 1.00 82.38 505 GLN A CA 1
ATOM 3956 C C . GLN A 1 505 ? -12.259 37.226 -3.701 1.00 82.38 505 GLN A C 1
ATOM 3958 O O . GLN A 1 505 ? -12.842 37.548 -2.670 1.00 82.38 505 GLN A O 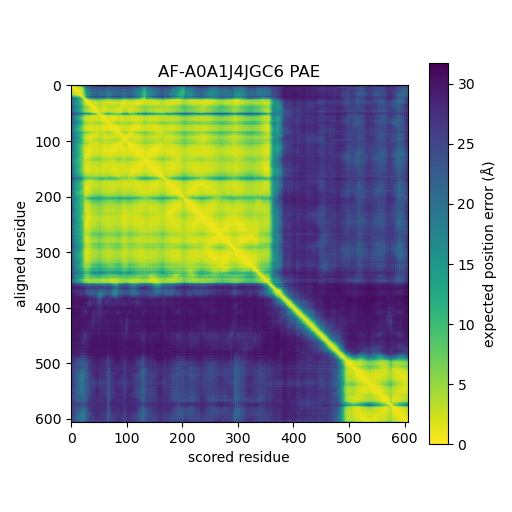1
ATOM 3963 N N . ALA A 1 506 ? -12.589 36.136 -4.392 1.00 81.50 506 ALA A N 1
ATOM 3964 C CA . ALA A 1 506 ? -13.644 35.211 -3.993 1.00 81.50 506 ALA A CA 1
ATOM 3965 C C . ALA A 1 506 ? -13.228 34.226 -2.878 1.00 81.50 506 ALA A C 1
ATOM 3967 O O . ALA A 1 506 ? -14.030 33.395 -2.457 1.00 81.50 506 ALA A O 1
ATOM 3968 N N . GLY A 1 507 ? -11.978 34.280 -2.397 1.00 84.44 507 GLY A N 1
ATOM 3969 C CA . GLY A 1 507 ? -11.487 33.395 -1.337 1.00 84.44 507 GLY A CA 1
ATOM 3970 C C . GLY A 1 507 ? -11.348 31.926 -1.756 1.00 84.44 507 GLY A C 1
ATOM 3971 O O . GLY A 1 507 ? -11.228 31.052 -0.902 1.00 84.44 507 GLY A O 1
ATOM 3972 N N . TYR A 1 508 ? -11.350 31.615 -3.056 1.00 83.25 508 TYR A N 1
ATOM 3973 C CA . TYR A 1 508 ? -11.192 30.233 -3.522 1.00 83.25 508 TYR A CA 1
ATOM 3974 C C . TYR A 1 508 ? -9.775 29.711 -3.282 1.00 83.25 508 TYR A C 1
ATOM 3976 O O . TYR A 1 508 ? -9.589 28.546 -2.934 1.00 83.25 508 TYR A O 1
ATOM 3984 N N . LEU A 1 509 ? -8.772 30.579 -3.426 1.00 82.81 509 LEU A N 1
ATOM 3985 C CA . LEU A 1 509 ? -7.363 30.188 -3.333 1.00 82.81 509 LEU A CA 1
ATOM 3986 C C . LEU A 1 509 ? -6.923 29.841 -1.902 1.00 82.81 509 LEU A C 1
ATOM 3988 O O . LEU A 1 509 ? -5.941 29.128 -1.730 1.00 82.81 509 LEU A O 1
ATOM 3992 N N . THR A 1 510 ? -7.652 30.285 -0.872 1.00 82.44 510 THR A N 1
ATOM 3993 C CA . THR A 1 510 ? -7.396 29.864 0.517 1.00 82.44 510 THR A CA 1
ATOM 3994 C C . THR A 1 510 ? -7.956 28.473 0.809 1.00 82.44 510 THR A C 1
ATOM 3996 O O . THR A 1 510 ? -7.381 27.743 1.610 1.00 82.44 510 THR A O 1
ATOM 3999 N N . GLN A 1 511 ? -9.047 28.079 0.145 1.00 82.69 511 GLN A N 1
ATOM 4000 C CA . GLN A 1 511 ? -9.643 26.743 0.281 1.00 82.69 511 GLN A CA 1
ATOM 4001 C C . GLN A 1 511 ? -8.957 25.697 -0.612 1.00 82.69 511 GLN A C 1
ATOM 4003 O O . GLN A 1 511 ? -8.911 24.519 -0.253 1.00 82.69 511 GLN A O 1
ATOM 4008 N N . PHE A 1 512 ? -8.408 26.136 -1.748 1.00 90.19 512 PHE A N 1
ATOM 4009 C CA . PHE A 1 512 ? -7.759 25.302 -2.760 1.00 90.19 512 PHE A CA 1
ATOM 4010 C C . PHE A 1 512 ? -6.405 25.904 -3.182 1.00 90.19 512 PHE A C 1
ATOM 4012 O O . PHE A 1 512 ? -6.270 26.391 -4.307 1.00 90.19 512 PHE A O 1
ATOM 4019 N N . PRO A 1 513 ? -5.377 25.880 -2.314 1.00 85.50 513 PRO A N 1
ATOM 4020 C CA . PRO A 1 513 ? -4.083 26.509 -2.603 1.00 85.50 513 PRO A CA 1
ATOM 4021 C C . PRO A 1 513 ? -3.383 25.908 -3.831 1.00 85.50 513 PRO A C 1
ATOM 4023 O O . PRO A 1 513 ? -2.721 26.624 -4.581 1.00 85.50 513 PRO A O 1
ATOM 4026 N N . LEU A 1 514 ? -3.593 24.613 -4.095 1.00 87.56 514 LEU A N 1
ATOM 4027 C CA . LEU A 1 514 ? -3.028 23.932 -5.260 1.00 87.56 514 LEU A CA 1
ATOM 4028 C C . LEU A 1 514 ? -3.554 24.505 -6.589 1.00 87.56 514 LEU A C 1
ATOM 4030 O O . LEU A 1 514 ? -2.817 24.537 -7.569 1.00 87.56 514 LEU A O 1
ATOM 4034 N N . LEU A 1 515 ? -4.783 25.035 -6.625 1.00 91.25 515 LEU A N 1
ATOM 4035 C CA . LEU A 1 515 ? -5.333 25.651 -7.836 1.00 91.25 515 LEU A CA 1
ATOM 4036 C C . LEU A 1 515 ? -4.534 26.890 -8.260 1.00 91.25 515 LEU A C 1
ATOM 4038 O O . LEU A 1 515 ? -4.316 27.093 -9.451 1.00 91.25 515 LEU A O 1
ATOM 4042 N N . ALA A 1 516 ? -4.081 27.706 -7.302 1.00 87.50 516 ALA A N 1
ATOM 4043 C CA . ALA A 1 516 ? -3.267 28.884 -7.603 1.00 87.50 516 ALA A CA 1
ATOM 4044 C C . ALA A 1 516 ? -1.963 28.481 -8.303 1.00 87.50 516 ALA A C 1
ATOM 4046 O O . ALA A 1 516 ? -1.586 29.082 -9.307 1.00 87.50 516 ALA A O 1
ATOM 4047 N N . MET A 1 517 ? -1.314 27.428 -7.796 1.00 89.19 517 MET A N 1
ATOM 4048 C CA . MET A 1 517 ? -0.081 26.893 -8.372 1.00 89.19 517 MET A CA 1
ATOM 4049 C C . MET A 1 517 ? -0.309 26.347 -9.781 1.00 89.19 517 MET A C 1
ATOM 4051 O O . MET A 1 517 ? 0.462 26.662 -10.679 1.00 89.19 517 MET A O 1
ATOM 4055 N N . VAL A 1 518 ? -1.386 25.588 -9.991 1.00 92.50 518 VAL A N 1
ATOM 4056 C CA . VAL A 1 518 ? -1.750 25.023 -11.300 1.00 92.50 518 VAL A CA 1
ATOM 4057 C C . VAL A 1 518 ? -1.989 26.120 -12.339 1.00 92.50 518 VAL A C 1
ATOM 4059 O O . VAL A 1 518 ? -1.454 26.055 -13.445 1.00 92.50 518 VAL A O 1
ATOM 4062 N N . LEU A 1 519 ? -2.750 27.159 -11.984 1.00 91.75 519 LEU A N 1
ATOM 4063 C CA . LEU A 1 519 ? -3.028 28.275 -12.892 1.00 91.75 519 LEU A CA 1
ATOM 4064 C C . LEU A 1 519 ? -1.772 29.097 -13.198 1.00 91.75 519 LEU A C 1
ATOM 4066 O O . LEU A 1 519 ? -1.604 29.537 -14.335 1.00 91.75 519 LEU A O 1
ATOM 4070 N N . GLN A 1 520 ? -0.886 29.284 -12.217 1.00 89.88 520 GLN A N 1
ATOM 4071 C CA . GLN A 1 520 ? 0.393 29.956 -12.436 1.00 89.88 520 GLN A CA 1
ATOM 4072 C C . GLN A 1 520 ? 1.312 29.125 -13.341 1.00 89.88 520 GLN A C 1
ATOM 4074 O O . GLN A 1 520 ? 1.829 29.652 -14.323 1.00 89.88 520 GLN A O 1
ATOM 4079 N N . LEU A 1 521 ? 1.431 27.819 -13.081 1.00 90.81 521 LEU A N 1
ATOM 4080 C CA . LEU A 1 521 ? 2.217 26.895 -13.899 1.00 90.81 521 LEU A CA 1
ATOM 4081 C C . LEU A 1 521 ? 1.744 26.918 -15.356 1.00 90.81 521 LEU A C 1
ATOM 4083 O O . LEU A 1 521 ? 2.551 27.084 -16.265 1.00 90.81 521 LEU A O 1
ATOM 4087 N N . ARG A 1 522 ? 0.429 26.867 -15.600 1.00 94.62 522 ARG A N 1
ATOM 4088 C CA . ARG A 1 522 ? -0.137 27.032 -16.947 1.00 94.62 522 ARG A CA 1
ATOM 4089 C C . ARG A 1 522 ? 0.338 28.324 -17.625 1.00 94.62 522 ARG A C 1
ATOM 4091 O O . ARG A 1 522 ? 0.666 28.303 -18.812 1.00 94.62 522 ARG A O 1
ATOM 4098 N N . VAL A 1 523 ? 0.325 29.460 -16.923 1.00 92.25 523 VAL A N 1
ATOM 4099 C CA . VAL A 1 523 ? 0.766 30.748 -17.492 1.00 92.25 523 VAL A CA 1
ATOM 4100 C C . VAL A 1 523 ? 2.231 30.675 -17.900 1.00 92.25 523 VAL A C 1
ATOM 4102 O O . VAL A 1 523 ? 2.559 31.026 -19.038 1.00 92.25 523 VAL A O 1
ATOM 4105 N N . ASP A 1 524 ? 3.078 30.179 -17.004 1.00 92.12 524 ASP A N 1
ATOM 4106 C CA . ASP A 1 524 ? 4.522 30.090 -17.209 1.00 92.12 524 ASP A CA 1
ATOM 4107 C C . ASP A 1 524 ? 4.847 29.172 -18.397 1.00 92.12 524 ASP A C 1
ATOM 4109 O O . ASP A 1 524 ? 5.595 29.557 -19.300 1.00 92.12 524 ASP A O 1
ATOM 4113 N N . LEU A 1 525 ? 4.183 28.016 -18.487 1.00 94.12 525 LEU A N 1
ATOM 4114 C CA . LEU A 1 525 ? 4.312 27.086 -19.612 1.00 94.12 525 LEU A CA 1
ATOM 4115 C C . LEU A 1 525 ? 3.844 27.692 -20.934 1.00 94.12 525 LEU A C 1
ATOM 4117 O O . LEU A 1 525 ? 4.482 27.499 -21.966 1.00 94.12 525 LEU A O 1
ATOM 4121 N N . GLY A 1 526 ? 2.766 28.476 -20.923 1.00 94.06 526 GLY A N 1
ATOM 4122 C CA . GLY A 1 526 ? 2.282 29.168 -22.117 1.00 94.06 526 GLY A CA 1
ATOM 4123 C C . GLY A 1 526 ? 3.229 30.271 -22.608 1.00 94.06 526 GLY A C 1
ATOM 4124 O O . GLY A 1 526 ? 3.280 30.558 -23.809 1.00 94.06 526 GLY A O 1
ATOM 4125 N N . VAL A 1 527 ? 3.973 30.922 -21.709 1.00 93.69 527 VAL A N 1
ATOM 4126 C CA . VAL A 1 527 ? 5.057 31.853 -22.074 1.00 93.69 527 VAL A CA 1
ATOM 4127 C C . VAL A 1 527 ? 6.231 31.069 -22.650 1.00 93.69 527 VAL A C 1
ATOM 4129 O O . VAL A 1 527 ? 6.647 31.329 -23.780 1.00 93.69 527 VAL A O 1
ATOM 4132 N N . ARG A 1 528 ? 6.683 30.040 -21.933 1.00 95.94 528 ARG A N 1
ATOM 4133 C CA . ARG A 1 528 ? 7.806 29.189 -22.326 1.00 95.94 528 ARG A CA 1
ATOM 4134 C C . ARG A 1 528 ? 7.597 28.529 -23.692 1.00 95.94 528 ARG A C 1
ATOM 4136 O O . ARG A 1 528 ? 8.478 28.579 -24.547 1.00 95.94 528 ARG A O 1
ATOM 4143 N N . ALA A 1 529 ? 6.408 27.988 -23.949 1.00 95.31 529 ALA A N 1
ATOM 4144 C CA . ALA A 1 529 ? 6.041 27.399 -25.234 1.00 95.31 529 ALA A CA 1
ATOM 4145 C C . ALA A 1 529 ? 6.160 28.416 -26.386 1.00 95.31 529 ALA A C 1
ATOM 4147 O O . ALA A 1 529 ? 6.691 28.093 -27.450 1.00 95.31 529 ALA A O 1
ATOM 4148 N N . ARG A 1 530 ? 5.736 29.673 -26.176 1.00 95.38 530 ARG A N 1
ATOM 4149 C CA . ARG A 1 530 ? 5.868 30.747 -27.179 1.00 95.38 530 ARG A CA 1
ATOM 4150 C C . ARG A 1 530 ? 7.323 31.123 -27.454 1.00 95.38 530 ARG A C 1
ATOM 4152 O O . ARG A 1 530 ? 7.646 31.447 -28.593 1.00 95.38 530 ARG A O 1
ATOM 4159 N N . GLU A 1 531 ? 8.188 31.056 -26.448 1.00 94.62 531 GLU A N 1
ATOM 4160 C CA . GLU A 1 531 ? 9.623 31.330 -26.588 1.00 94.62 531 GLU A CA 1
ATOM 4161 C C . GLU A 1 531 ? 10.394 30.189 -27.264 1.00 94.62 531 GLU A C 1
ATOM 4163 O O . GLU A 1 531 ? 11.362 30.443 -27.987 1.00 94.62 531 GLU A O 1
ATOM 4168 N N . ILE A 1 532 ? 9.981 28.939 -27.030 1.00 95.38 532 ILE A N 1
ATOM 4169 C CA . ILE A 1 532 ? 10.596 27.741 -27.617 1.00 95.38 532 ILE A CA 1
ATOM 4170 C C . ILE A 1 532 ? 10.194 27.589 -29.086 1.00 95.38 532 ILE A C 1
ATOM 4172 O O . ILE A 1 532 ? 11.057 27.335 -29.923 1.00 95.38 532 ILE A O 1
ATOM 4176 N N . ARG A 1 533 ? 8.915 27.804 -29.428 1.00 96.44 533 ARG A N 1
ATOM 4177 C CA . ARG A 1 533 ? 8.371 27.577 -30.780 1.00 96.44 533 ARG A CA 1
ATOM 4178 C C . ARG A 1 533 ? 9.225 28.129 -31.938 1.00 96.44 533 ARG A C 1
ATOM 4180 O O . ARG A 1 533 ? 9.467 27.363 -32.867 1.00 96.44 533 ARG A O 1
ATOM 4187 N N . PRO A 1 534 ? 9.695 29.397 -31.944 1.00 95.75 534 PRO A N 1
ATOM 4188 C CA . PRO A 1 534 ? 10.484 29.929 -33.061 1.00 95.75 534 PRO A CA 1
ATOM 4189 C C . PRO A 1 534 ? 11.895 29.329 -33.174 1.00 95.75 534 PRO A C 1
ATOM 4191 O O . PRO A 1 534 ? 12.565 29.557 -34.177 1.00 95.75 534 PRO A O 1
ATOM 4194 N N . LYS A 1 535 ? 12.359 28.590 -32.158 1.00 96.12 535 LYS A N 1
ATOM 4195 C CA . LYS A 1 535 ? 13.691 27.970 -32.107 1.00 96.12 535 LYS A CA 1
ATOM 4196 C C . LYS A 1 535 ? 13.685 26.512 -32.582 1.00 96.12 535 LYS A C 1
ATOM 4198 O O . LYS A 1 535 ? 14.752 25.928 -32.746 1.00 96.12 535 LYS A O 1
ATOM 4203 N N . LEU A 1 536 ? 12.507 25.917 -32.785 1.00 94.69 536 LEU A N 1
ATOM 4204 C CA . LEU A 1 536 ? 12.373 24.509 -33.154 1.00 94.69 536 LEU A CA 1
ATOM 4205 C C . LEU A 1 536 ? 12.682 24.270 -34.631 1.00 94.69 536 LEU A C 1
ATOM 4207 O O . LEU A 1 536 ? 12.329 25.067 -35.499 1.00 94.69 536 LEU A O 1
ATOM 4211 N N . GLN A 1 537 ? 13.283 23.116 -34.926 1.00 95.25 537 GLN A N 1
ATOM 4212 C CA . GLN A 1 537 ? 13.418 22.651 -36.303 1.00 95.25 537 GLN A CA 1
ATOM 4213 C C . GLN A 1 537 ? 12.042 22.308 -36.906 1.00 95.25 537 GLN A C 1
ATOM 4215 O O . GLN A 1 537 ? 11.169 21.812 -36.184 1.00 95.25 537 GLN A O 1
ATOM 4220 N N . PRO A 1 538 ? 11.849 22.463 -38.232 1.00 93.31 538 PRO A N 1
ATOM 4221 C CA . PRO A 1 538 ? 10.569 22.176 -38.889 1.00 93.31 538 PRO A CA 1
ATOM 4222 C C . PRO A 1 538 ? 10.034 20.757 -38.638 1.00 93.31 538 PRO A C 1
ATOM 4224 O O . PRO A 1 538 ? 8.829 20.561 -38.503 1.00 93.31 538 PRO A O 1
ATOM 4227 N N . SER A 1 539 ? 10.924 19.766 -38.519 1.00 87.25 539 SER A N 1
ATOM 4228 C CA . SER A 1 539 ? 10.578 18.364 -38.233 1.00 87.25 539 SER A CA 1
ATOM 4229 C C . SER A 1 539 ? 9.963 18.150 -36.844 1.00 87.25 539 SER A C 1
ATOM 4231 O O . SER A 1 539 ? 9.192 17.214 -36.648 1.00 87.25 539 SER A O 1
ATOM 4233 N N . VAL A 1 540 ? 10.277 19.022 -35.884 1.00 92.19 540 VAL A N 1
ATOM 4234 C CA . VAL A 1 540 ? 9.815 18.955 -34.488 1.00 92.19 540 VAL A CA 1
ATOM 4235 C C . VAL A 1 540 ? 8.590 19.849 -34.264 1.00 92.19 540 VAL A C 1
ATOM 4237 O O . VAL A 1 540 ? 7.762 19.582 -33.390 1.00 92.19 540 VAL A O 1
ATOM 4240 N N . GLN A 1 541 ? 8.425 20.873 -35.102 1.00 93.19 541 GLN A N 1
ATOM 4241 C CA . GLN A 1 541 ? 7.365 21.871 -34.993 1.00 93.19 541 GLN A CA 1
ATOM 4242 C C . GLN A 1 541 ? 5.955 21.272 -35.115 1.00 93.19 541 GLN A C 1
ATOM 4244 O O . GLN A 1 541 ? 5.060 21.685 -34.386 1.00 93.19 541 GLN A O 1
ATOM 4249 N N . ALA A 1 542 ? 5.764 20.240 -35.946 1.00 91.75 542 ALA A N 1
ATOM 4250 C CA . ALA A 1 542 ? 4.474 19.553 -36.070 1.00 91.75 542 ALA A CA 1
ATOM 4251 C C . ALA A 1 542 ? 4.049 18.847 -34.766 1.00 91.75 542 ALA A C 1
ATOM 4253 O O . ALA A 1 542 ? 2.893 18.942 -34.351 1.00 91.75 542 ALA A O 1
ATOM 4254 N N . LYS A 1 543 ? 4.991 18.179 -34.084 1.00 90.69 543 LYS A N 1
ATOM 4255 C CA . LYS A 1 543 ? 4.742 17.522 -32.790 1.00 90.69 543 LYS A CA 1
ATOM 4256 C C . LYS A 1 543 ? 4.495 18.553 -31.687 1.00 90.69 543 LYS A C 1
ATOM 4258 O O . LYS A 1 543 ? 3.613 18.358 -30.855 1.00 90.69 543 LYS A O 1
ATOM 4263 N N . PHE A 1 544 ? 5.241 19.658 -31.702 1.00 96.69 544 PHE A N 1
ATOM 4264 C CA . PHE A 1 544 ? 5.015 20.787 -30.801 1.00 96.69 544 PHE A CA 1
ATOM 4265 C C . PHE A 1 544 ? 3.624 21.399 -30.989 1.00 96.69 544 PHE A C 1
ATOM 4267 O O . PHE A 1 544 ? 2.906 21.565 -30.010 1.00 96.69 544 PHE A O 1
ATOM 4274 N N . ASP A 1 545 ? 3.210 21.685 -32.225 1.00 94.12 545 ASP A N 1
ATOM 4275 C CA . ASP A 1 545 ? 1.908 22.296 -32.503 1.00 94.12 545 ASP A CA 1
ATOM 4276 C C . ASP A 1 545 ? 0.750 21.359 -32.100 1.00 94.12 545 ASP A C 1
ATOM 4278 O O . ASP A 1 545 ? -0.252 21.827 -31.555 1.00 94.12 545 ASP A O 1
ATOM 4282 N N . GLN A 1 546 ? 0.907 20.038 -32.265 1.00 94.00 546 GLN A N 1
ATOM 4283 C CA . GLN A 1 546 ? -0.049 19.050 -31.749 1.00 94.00 546 GLN A CA 1
ATOM 4284 C C . GLN A 1 546 ? -0.157 19.102 -30.217 1.00 94.00 546 GLN A C 1
ATOM 4286 O O . GLN A 1 546 ? -1.261 19.168 -29.679 1.00 94.00 546 GLN A O 1
ATOM 4291 N N . GLN A 1 547 ? 0.970 19.101 -29.501 1.00 94.81 547 GLN A N 1
ATOM 4292 C CA . GLN A 1 547 ? 0.969 19.195 -28.037 1.00 94.81 547 GLN A CA 1
ATOM 4293 C C . GLN A 1 547 ? 0.434 20.545 -27.551 1.00 94.81 547 GLN A C 1
ATOM 4295 O O . GLN A 1 547 ? -0.292 20.608 -26.562 1.00 94.81 547 GLN A O 1
ATOM 4300 N N . MET A 1 548 ? 0.696 21.622 -28.290 1.00 96.75 548 MET A N 1
ATOM 4301 C CA . MET A 1 548 ? 0.156 22.946 -27.998 1.00 96.75 548 MET A CA 1
ATOM 4302 C C . MET A 1 548 ? -1.374 22.988 -28.145 1.00 96.75 548 MET A C 1
ATOM 4304 O O . MET A 1 548 ? -2.041 23.647 -27.349 1.00 96.75 548 MET A O 1
ATOM 4308 N N . GLN A 1 549 ? -1.956 22.263 -29.109 1.00 94.69 549 GLN A N 1
ATOM 4309 C CA . GLN A 1 549 ? -3.416 22.119 -29.207 1.00 94.69 549 GLN A CA 1
ATOM 4310 C C . GLN A 1 549 ? -4.003 21.404 -27.984 1.00 94.69 549 GLN A C 1
ATOM 4312 O O . GLN A 1 549 ? -5.012 21.860 -27.444 1.00 94.69 549 GLN A O 1
ATOM 4317 N N . ILE A 1 550 ? -3.352 20.338 -27.510 1.00 92.25 550 ILE A N 1
ATOM 4318 C CA . ILE A 1 550 ? -3.774 19.605 -26.305 1.00 92.25 550 ILE A CA 1
ATOM 4319 C C . ILE A 1 550 ? -3.664 20.510 -25.069 1.00 92.25 550 ILE A C 1
ATOM 4321 O O . ILE A 1 550 ? -4.611 20.603 -24.289 1.00 92.25 550 ILE A O 1
ATOM 4325 N N . PHE A 1 551 ? -2.561 21.250 -24.929 1.00 95.56 551 PHE A N 1
ATOM 4326 C CA . PHE A 1 551 ? -2.373 22.242 -23.869 1.00 95.56 551 PHE A CA 1
ATOM 4327 C C . PHE A 1 551 ? -3.474 23.312 -23.874 1.00 95.56 551 PHE A C 1
ATOM 4329 O O . PHE A 1 551 ? -4.041 23.634 -22.830 1.00 95.56 551 PHE A O 1
ATOM 4336 N N . MET A 1 552 ? -3.836 23.833 -25.049 1.00 93.31 552 MET A N 1
ATOM 4337 C CA . MET A 1 552 ? -4.920 24.809 -25.187 1.00 93.31 552 MET A CA 1
ATOM 4338 C C . MET A 1 552 ? -6.294 24.230 -24.837 1.00 93.31 552 MET A C 1
ATOM 4340 O O . MET A 1 552 ? -7.115 24.922 -24.229 1.00 93.31 552 MET A O 1
ATOM 4344 N N . GLN A 1 553 ? -6.544 22.967 -25.183 1.00 89.88 553 GLN A N 1
ATOM 4345 C CA . GLN A 1 553 ? -7.767 22.271 -24.803 1.00 89.88 553 GLN A CA 1
ATOM 4346 C C . GLN A 1 553 ? -7.839 22.068 -23.284 1.00 89.88 553 GLN A C 1
ATOM 4348 O O . GLN A 1 553 ? -8.859 22.400 -22.681 1.00 89.88 553 GLN A O 1
ATOM 4353 N N . ALA A 1 554 ? -6.756 21.616 -22.649 1.00 87.81 554 ALA A N 1
ATOM 4354 C CA . ALA A 1 554 ? -6.676 21.471 -21.196 1.00 87.81 554 ALA A CA 1
ATOM 4355 C C . ALA A 1 554 ? -6.883 22.813 -20.472 1.00 87.81 554 ALA A C 1
ATOM 4357 O O . ALA A 1 554 ? -7.708 22.904 -19.565 1.00 87.81 554 ALA A O 1
ATOM 4358 N N . ALA A 1 555 ? -6.262 23.888 -20.967 1.00 89.94 555 ALA A N 1
ATOM 4359 C CA . ALA A 1 555 ? -6.452 25.243 -20.450 1.00 89.94 555 ALA A CA 1
ATOM 4360 C C . ALA A 1 555 ? -7.910 25.731 -20.533 1.00 89.94 555 ALA A C 1
ATOM 4362 O O . ALA A 1 555 ? -8.343 26.545 -19.712 1.00 89.94 555 ALA A O 1
ATOM 4363 N N . SER A 1 556 ? -8.690 25.243 -21.505 1.00 86.25 556 SER A N 1
ATOM 4364 C CA . SER A 1 556 ? -10.128 25.531 -21.585 1.00 86.25 556 SER A CA 1
ATOM 4365 C C . SER A 1 556 ? -10.939 24.764 -20.529 1.00 86.25 556 SER A C 1
ATOM 4367 O O . SER A 1 556 ? -11.923 25.293 -20.000 1.00 86.25 556 SER A O 1
ATOM 4369 N N . CYS A 1 557 ? -10.489 23.563 -20.149 1.00 88.12 557 CYS A N 1
ATOM 4370 C CA . CYS A 1 557 ? -11.109 22.733 -19.116 1.00 88.12 557 CYS A CA 1
ATOM 4371 C C . CYS A 1 557 ? -10.900 23.280 -17.694 1.00 88.12 557 CYS A C 1
ATOM 4373 O O . CYS A 1 557 ? -11.728 23.000 -16.829 1.00 88.12 557 CYS A O 1
ATOM 4375 N N . ASP A 1 558 ? -9.895 24.128 -17.447 1.00 90.88 558 ASP A N 1
ATOM 4376 C CA . ASP A 1 558 ? -9.705 24.800 -16.146 1.00 90.88 558 ASP A CA 1
ATOM 4377 C C . ASP A 1 558 ? -10.960 25.578 -15.698 1.00 90.88 558 ASP A C 1
ATOM 4379 O O . ASP A 1 558 ? -11.276 25.663 -14.509 1.00 90.88 558 ASP A O 1
ATOM 4383 N N . SER A 1 559 ? -11.731 26.110 -16.655 1.00 87.94 559 SER A N 1
ATOM 4384 C CA . SER A 1 559 ? -13.006 26.788 -16.380 1.00 87.94 559 SER A CA 1
ATOM 4385 C C . SER A 1 559 ? -14.039 25.865 -15.717 1.00 87.94 559 SER A C 1
ATOM 4387 O O . SER A 1 559 ? -14.867 26.324 -14.924 1.00 87.94 559 SER A O 1
ATOM 4389 N N . GLN A 1 560 ? -13.967 24.555 -15.975 1.00 90.12 560 GLN A N 1
ATOM 4390 C CA . GLN A 1 560 ? -14.826 23.552 -15.350 1.00 90.12 560 GLN A CA 1
ATOM 4391 C C . GLN A 1 560 ? -14.435 23.317 -13.890 1.00 90.12 560 GLN A C 1
ATOM 4393 O O . GLN A 1 560 ? -15.324 23.153 -13.055 1.00 90.12 560 GLN A O 1
ATOM 4398 N N . ILE A 1 561 ? -13.137 23.376 -13.566 1.00 91.88 561 ILE A N 1
ATOM 4399 C CA . ILE A 1 561 ? -12.626 23.291 -12.187 1.00 91.88 561 ILE A CA 1
ATOM 4400 C C . ILE A 1 561 ? -13.120 24.495 -11.383 1.00 91.88 561 ILE A C 1
ATOM 4402 O O . ILE A 1 561 ? -13.699 24.336 -10.309 1.00 91.88 561 ILE A O 1
ATOM 4406 N N . VAL A 1 562 ? -12.991 25.699 -11.945 1.00 91.31 562 VAL A N 1
ATOM 4407 C CA . VAL A 1 562 ? -13.512 26.930 -11.330 1.00 91.31 562 VAL A CA 1
ATOM 4408 C C . VAL A 1 562 ? -15.032 26.857 -11.142 1.00 91.31 562 VAL A C 1
ATOM 4410 O O . VAL A 1 562 ? -15.543 27.175 -10.069 1.00 91.31 562 VAL A O 1
ATOM 4413 N N . SER A 1 563 ? -15.766 26.362 -12.142 1.00 90.50 563 SER A N 1
ATOM 4414 C CA . SER A 1 563 ? -17.223 26.179 -12.056 1.00 90.50 563 SER A CA 1
ATOM 4415 C C . SER A 1 563 ? -17.629 25.105 -11.038 1.00 90.50 563 SER A C 1
ATOM 4417 O O . SER A 1 563 ? -18.692 25.195 -10.425 1.00 90.50 563 SER A O 1
ATOM 4419 N N . ALA A 1 564 ? -16.813 24.066 -10.848 1.00 90.44 564 ALA A N 1
ATOM 4420 C CA . ALA A 1 564 ? -17.017 23.058 -9.812 1.00 90.44 564 ALA A CA 1
ATOM 4421 C C . ALA A 1 564 ? -16.811 23.658 -8.414 1.00 90.44 564 ALA A C 1
ATOM 4423 O O . ALA A 1 564 ? -17.650 23.461 -7.541 1.00 90.44 564 ALA A O 1
ATOM 4424 N N . ILE A 1 565 ? -15.772 24.468 -8.219 1.00 91.19 565 ILE A N 1
ATOM 4425 C CA . ILE A 1 565 ? -15.541 25.184 -6.956 1.00 91.19 565 ILE A CA 1
ATOM 4426 C C . ILE A 1 565 ? -16.700 26.136 -6.642 1.00 91.19 565 ILE A C 1
ATOM 4428 O O . ILE A 1 565 ? -17.220 26.123 -5.526 1.00 91.19 565 ILE A O 1
ATOM 4432 N N . ALA A 1 566 ? -17.149 26.919 -7.626 1.00 89.50 566 ALA A N 1
ATOM 4433 C CA . ALA A 1 566 ? -18.276 27.830 -7.453 1.00 89.50 566 ALA A CA 1
ATOM 4434 C C . ALA A 1 566 ? -19.559 27.081 -7.047 1.00 89.50 566 ALA A C 1
ATOM 4436 O O . ALA A 1 566 ? -20.238 27.488 -6.105 1.00 89.50 566 ALA A O 1
ATOM 4437 N N . ARG A 1 567 ? -19.858 25.945 -7.694 1.00 89.75 567 ARG A N 1
ATOM 4438 C CA . ARG A 1 567 ? -21.007 25.090 -7.343 1.00 89.75 567 ARG A CA 1
ATOM 4439 C C . ARG A 1 567 ? -20.876 24.467 -5.954 1.00 89.75 567 ARG A C 1
ATOM 4441 O O . ARG A 1 567 ? -21.861 24.430 -5.221 1.00 89.75 567 ARG A O 1
ATOM 4448 N N . LEU A 1 568 ? -19.675 24.025 -5.579 1.00 89.06 568 LEU A N 1
ATOM 4449 C CA . LEU A 1 568 ? -19.398 23.475 -4.252 1.00 89.06 568 LEU A CA 1
ATOM 4450 C C . LEU A 1 568 ? -19.674 24.518 -3.160 1.00 89.06 568 LEU A C 1
ATOM 4452 O O . LEU A 1 568 ? -20.313 24.205 -2.159 1.00 89.06 568 LEU A O 1
ATOM 4456 N N . GLN A 1 569 ? -19.273 25.773 -3.372 1.00 85.69 569 GLN A N 1
ATOM 4457 C CA . GLN A 1 569 ? -19.557 26.844 -2.416 1.00 85.69 569 GLN A CA 1
ATOM 4458 C C . GLN A 1 569 ? -21.037 27.244 -2.375 1.00 85.69 569 GLN A C 1
ATOM 4460 O O . GLN A 1 569 ? -21.570 27.497 -1.296 1.00 85.69 569 GLN A O 1
ATOM 4465 N N . GLN A 1 570 ? -21.722 27.261 -3.523 1.00 87.31 570 GLN A N 1
ATOM 4466 C CA . GLN A 1 570 ? -23.155 27.572 -3.590 1.00 87.31 570 GLN A CA 1
ATOM 4467 C C . GLN A 1 570 ? -24.032 26.502 -2.929 1.00 87.31 570 GLN A C 1
ATOM 4469 O O . GLN A 1 570 ? -25.124 26.817 -2.464 1.00 87.31 570 GLN A O 1
ATOM 4474 N N . SER A 1 571 ? -23.566 25.251 -2.853 1.00 82.88 571 SER A N 1
ATOM 4475 C CA . SER A 1 571 ? -24.338 24.153 -2.256 1.00 82.88 571 SER A CA 1
ATOM 4476 C C . SER A 1 571 ? -24.464 24.200 -0.723 1.00 82.88 571 SER A C 1
ATOM 4478 O O . SER A 1 571 ? -25.283 23.480 -0.153 1.00 82.88 571 SER A O 1
ATOM 4480 N N . GLY A 1 572 ? -23.725 25.079 -0.035 1.00 73.44 572 GLY A N 1
ATOM 4481 C CA . GLY A 1 572 ? -23.799 25.188 1.426 1.00 73.44 572 GLY A CA 1
ATOM 4482 C C . GLY A 1 572 ? -23.483 23.853 2.136 1.00 73.44 572 GLY A C 1
ATOM 4483 O O . GLY A 1 572 ? -22.711 23.051 1.612 1.00 73.44 572 GLY A O 1
ATOM 4484 N N . PRO A 1 573 ? -24.048 23.576 3.328 1.00 70.00 573 PRO A N 1
ATOM 4485 C CA . PRO A 1 573 ? -23.765 22.347 4.080 1.00 70.00 573 PRO A CA 1
ATOM 4486 C C . PRO A 1 573 ? -24.348 21.065 3.456 1.00 70.00 573 PRO A C 1
ATOM 4488 O O . PRO A 1 573 ? -24.002 19.975 3.906 1.00 70.00 573 PRO A O 1
ATOM 4491 N N . ASN A 1 574 ? -25.200 21.173 2.430 1.00 68.69 574 ASN A N 1
ATOM 4492 C CA . ASN A 1 574 ? -25.759 20.035 1.699 1.00 68.69 574 ASN A CA 1
ATOM 4493 C C . ASN A 1 574 ? -25.199 20.020 0.269 1.00 68.69 574 ASN A C 1
ATOM 4495 O O . ASN A 1 574 ? -25.830 20.574 -0.635 1.00 68.69 574 ASN A O 1
ATOM 4499 N N . PRO A 1 575 ? -24.021 19.408 0.044 1.00 68.00 575 PRO A N 1
ATOM 4500 C CA . PRO A 1 575 ? -23.410 19.374 -1.275 1.00 68.00 575 PRO A CA 1
ATOM 4501 C C . PRO A 1 575 ? -24.364 18.760 -2.301 1.00 68.00 575 PRO A C 1
ATOM 4503 O O . PRO A 1 575 ? -24.997 17.732 -2.047 1.00 68.00 575 PRO A O 1
ATOM 4506 N N . ALA A 1 576 ? -24.459 19.387 -3.477 1.00 67.31 576 ALA A N 1
ATOM 4507 C CA . ALA A 1 576 ? -25.163 18.803 -4.612 1.00 67.31 576 ALA A CA 1
ATOM 4508 C C . ALA A 1 576 ? -24.598 17.396 -4.877 1.00 67.31 576 ALA A C 1
ATOM 4510 O O . ALA A 1 576 ? -23.378 17.210 -4.854 1.00 67.31 576 ALA A O 1
ATOM 4511 N N . ALA A 1 577 ? -25.476 16.408 -5.081 1.00 62.22 577 ALA A N 1
ATOM 4512 C CA . ALA A 1 577 ? -25.109 14.993 -5.137 1.00 62.22 577 ALA A CA 1
ATOM 4513 C C . ALA A 1 577 ? -23.874 14.750 -6.029 1.00 62.22 577 ALA A C 1
ATOM 4515 O O . ALA A 1 577 ? -23.909 14.981 -7.236 1.00 62.22 577 ALA A O 1
ATOM 4516 N N . GLY A 1 578 ? -22.778 14.297 -5.410 1.00 71.50 578 GLY A N 1
ATOM 4517 C CA . GLY A 1 578 ? -21.536 13.914 -6.088 1.00 71.50 578 GLY A CA 1
ATOM 4518 C C . GLY A 1 578 ? -20.427 14.972 -6.137 1.00 71.50 578 GLY A C 1
ATOM 4519 O O . GLY A 1 578 ? -19.297 14.612 -6.457 1.00 71.50 578 GLY A O 1
ATOM 4520 N N . LEU A 1 579 ? -20.687 16.236 -5.783 1.00 85.12 579 LEU A N 1
ATOM 4521 C CA . LEU A 1 579 ? -19.657 17.280 -5.775 1.00 85.12 579 LEU A CA 1
ATOM 4522 C C . LEU A 1 579 ? -19.113 17.494 -4.357 1.00 85.12 579 LEU A C 1
ATOM 4524 O O . LEU A 1 579 ? -19.733 18.148 -3.523 1.00 85.12 579 LEU A O 1
ATOM 4528 N N . THR A 1 580 ? -17.944 16.925 -4.071 1.00 91.00 580 THR A N 1
ATOM 4529 C CA . THR A 1 580 ? -17.257 17.047 -2.774 1.00 91.00 580 THR A CA 1
ATOM 4530 C C . THR A 1 580 ? -15.959 17.839 -2.912 1.00 91.00 580 THR A C 1
ATOM 4532 O O . THR A 1 580 ? -15.380 17.906 -3.999 1.00 91.00 580 THR A O 1
ATOM 4535 N N . LYS A 1 581 ? -15.434 18.378 -1.802 1.00 89.50 581 LYS A N 1
ATOM 4536 C CA . LYS A 1 581 ? -14.091 18.987 -1.781 1.00 89.50 581 LYS A CA 1
ATOM 4537 C C . LYS A 1 581 ? -13.035 18.038 -2.362 1.00 89.50 581 LYS A C 1
ATOM 4539 O O . LYS A 1 581 ? -12.233 18.457 -3.183 1.00 89.50 581 LYS A O 1
ATOM 4544 N N . GLN A 1 582 ? -13.106 16.752 -2.018 1.00 88.06 582 GLN A N 1
ATOM 4545 C CA . GLN A 1 582 ? -12.196 15.725 -2.526 1.00 88.06 582 GLN A CA 1
ATOM 4546 C C . GLN A 1 582 ? -12.305 15.532 -4.048 1.00 88.06 582 GLN A C 1
ATOM 4548 O O . GLN A 1 582 ? -11.288 15.354 -4.711 1.00 88.06 582 GLN A O 1
ATOM 4553 N N . SER A 1 583 ? -13.514 15.602 -4.619 1.00 88.19 583 SER A N 1
ATOM 4554 C CA . SER A 1 583 ? -13.695 15.530 -6.077 1.00 88.19 583 SER A CA 1
ATOM 4555 C C . SER A 1 583 ? -13.063 16.728 -6.795 1.00 88.19 583 SER A C 1
ATOM 4557 O O . SER A 1 583 ? -12.424 16.562 -7.830 1.00 88.19 583 SER A O 1
ATOM 4559 N N . VAL A 1 584 ? -13.164 17.924 -6.207 1.00 92.31 584 VAL A N 1
ATOM 4560 C CA . VAL A 1 584 ? -12.534 19.145 -6.725 1.00 92.31 584 VAL A CA 1
ATOM 4561 C C . VAL A 1 584 ? -11.012 19.083 -6.582 1.00 92.31 584 VAL A C 1
ATOM 4563 O O . VAL A 1 584 ? -10.308 19.366 -7.547 1.00 92.31 584 VAL A O 1
ATOM 4566 N N . ASP A 1 585 ? -10.501 18.643 -5.429 1.00 88.19 585 ASP A N 1
ATOM 4567 C CA . ASP A 1 585 ? -9.066 18.422 -5.203 1.00 88.19 585 ASP A CA 1
ATOM 4568 C C . ASP A 1 585 ? -8.499 17.409 -6.216 1.00 88.19 585 ASP A C 1
ATOM 4570 O O . ASP A 1 585 ? -7.416 17.613 -6.761 1.00 88.19 585 ASP A O 1
ATOM 4574 N N . SER A 1 586 ? -9.259 16.357 -6.548 1.00 89.06 586 SER A N 1
ATOM 4575 C CA . SER A 1 586 ? -8.877 15.388 -7.581 1.00 89.06 586 SER A CA 1
ATOM 4576 C C . SER A 1 586 ? -8.804 16.008 -8.980 1.00 89.06 586 SER A C 1
ATOM 4578 O O . SER A 1 586 ? -7.892 15.672 -9.733 1.00 89.06 586 SER A O 1
ATOM 4580 N N . LEU A 1 587 ? -9.737 16.894 -9.346 1.00 91.50 587 LEU A N 1
ATOM 4581 C CA . LEU A 1 587 ? -9.703 17.596 -10.636 1.00 91.50 587 LEU A CA 1
ATOM 4582 C C . LEU A 1 587 ? -8.500 18.544 -10.725 1.00 91.50 587 LEU A C 1
ATOM 4584 O O . LEU A 1 587 ? -7.821 18.586 -11.749 1.00 91.50 587 LEU A O 1
ATOM 4588 N N . ILE A 1 588 ? -8.201 19.263 -9.638 1.00 92.81 588 ILE A N 1
ATOM 4589 C CA . ILE A 1 588 ? -7.013 20.124 -9.544 1.00 92.81 588 ILE A CA 1
ATOM 4590 C C . ILE A 1 588 ? -5.736 19.280 -9.664 1.00 92.81 588 ILE A C 1
ATOM 4592 O O . ILE A 1 588 ? -4.818 19.665 -10.385 1.00 92.81 588 ILE A O 1
ATOM 4596 N N . GLY A 1 589 ? -5.684 18.116 -9.009 1.00 84.88 589 GLY A N 1
ATOM 4597 C CA . GLY A 1 589 ? -4.554 17.190 -9.098 1.00 84.88 589 GLY A CA 1
ATOM 4598 C C . GLY A 1 589 ? -4.315 16.669 -10.517 1.00 84.88 589 GLY A C 1
ATOM 4599 O O . GLY A 1 589 ? -3.179 16.660 -10.980 1.00 84.88 589 GLY A O 1
ATOM 4600 N N . GLN A 1 590 ? -5.375 16.309 -11.246 1.00 87.94 590 GLN A N 1
ATOM 4601 C CA . GLN A 1 590 ? -5.263 15.890 -12.650 1.00 87.94 590 GLN A CA 1
ATOM 4602 C C . GLN A 1 590 ? -4.728 17.013 -13.546 1.00 87.94 590 GLN A C 1
ATOM 4604 O O . GLN A 1 590 ? -3.857 16.766 -14.379 1.00 87.94 590 GLN A O 1
ATOM 4609 N N . ALA A 1 591 ? -5.201 18.247 -13.347 1.00 91.94 591 ALA A N 1
ATOM 4610 C CA . ALA A 1 591 ? -4.682 19.407 -14.066 1.00 91.94 591 ALA A CA 1
ATOM 4611 C C . ALA A 1 591 ? -3.198 19.655 -13.747 1.00 91.94 591 ALA A C 1
ATOM 4613 O O . ALA A 1 591 ? -2.412 19.910 -14.655 1.00 91.94 591 ALA A O 1
ATOM 4614 N N . ALA A 1 592 ? -2.792 19.516 -12.480 1.00 90.56 592 ALA A N 1
ATOM 4615 C CA . ALA A 1 592 ? -1.391 19.628 -12.077 1.00 90.56 592 ALA A CA 1
ATOM 4616 C C . ALA A 1 592 ? -0.504 18.596 -12.792 1.00 90.56 592 ALA A C 1
ATOM 4618 O O . ALA A 1 592 ? 0.513 18.973 -13.370 1.00 90.56 592 ALA A O 1
ATOM 4619 N N . CYS A 1 593 ? -0.907 17.319 -12.801 1.00 85.94 593 CYS A N 1
ATOM 4620 C CA . CYS A 1 593 ? -0.181 16.260 -13.507 1.00 85.94 593 CYS A CA 1
ATOM 4621 C C . CYS A 1 593 ? -0.035 16.572 -14.999 1.00 85.94 593 CYS A C 1
ATOM 4623 O O . CYS A 1 593 ? 1.070 16.498 -15.527 1.00 85.94 593 CYS A O 1
ATOM 4625 N N . PHE A 1 594 ? -1.119 16.994 -15.656 1.00 94.25 594 PHE A N 1
ATOM 4626 C CA . PHE A 1 594 ? -1.088 17.349 -17.073 1.00 94.25 594 PHE A CA 1
ATOM 4627 C C . PHE A 1 594 ? -0.093 18.481 -17.376 1.00 94.25 594 PHE A C 1
ATOM 4629 O O . PHE A 1 594 ? 0.695 18.383 -18.315 1.00 94.25 594 PHE A O 1
ATOM 4636 N N . TYR A 1 595 ? -0.107 19.565 -16.592 1.00 94.94 595 TYR A N 1
ATOM 4637 C CA . TYR A 1 595 ? 0.811 20.680 -16.834 1.00 94.94 595 TYR A CA 1
ATOM 4638 C C . TYR A 1 595 ? 2.267 20.308 -16.550 1.00 94.94 595 TYR A C 1
ATOM 4640 O O . TYR A 1 595 ? 3.147 20.780 -17.261 1.00 94.94 595 TYR A O 1
ATOM 4648 N N . HIS A 1 596 ? 2.528 19.423 -15.588 1.00 89.19 596 HIS A N 1
ATOM 4649 C CA . HIS A 1 596 ? 3.869 18.876 -15.389 1.00 89.19 596 HIS A CA 1
ATOM 4650 C C . HIS A 1 596 ? 4.338 18.026 -16.575 1.00 89.19 596 HIS A C 1
ATOM 4652 O O . HIS A 1 596 ? 5.441 18.241 -17.062 1.00 89.19 596 HIS A O 1
ATOM 4658 N N . GLU A 1 597 ? 3.490 17.142 -17.111 1.00 88.19 597 GLU A N 1
ATOM 4659 C CA . GLU A 1 597 ? 3.820 16.367 -18.319 1.00 88.19 597 GLU A CA 1
ATOM 4660 C C . GLU A 1 597 ? 4.107 17.276 -19.526 1.00 88.19 597 GLU A C 1
ATOM 4662 O O . GLU A 1 597 ? 4.986 16.992 -20.342 1.00 88.19 597 GLU A O 1
ATOM 4667 N N . PHE A 1 598 ? 3.382 18.393 -19.643 1.00 95.69 598 PHE A N 1
ATOM 4668 C CA . PHE A 1 598 ? 3.641 19.379 -20.687 1.00 95.69 598 PHE A CA 1
ATOM 4669 C C . PHE A 1 598 ? 4.959 20.139 -20.466 1.00 95.69 598 PHE A C 1
ATOM 4671 O O . PHE A 1 598 ? 5.645 20.439 -21.441 1.00 95.69 598 PHE A O 1
ATOM 4678 N N . ASP A 1 599 ? 5.340 20.428 -19.220 1.00 96.19 599 ASP A N 1
ATOM 4679 C CA . ASP A 1 599 ? 6.643 21.027 -18.897 1.00 96.19 599 ASP A CA 1
ATOM 4680 C C . ASP A 1 599 ? 7.801 20.094 -19.269 1.00 96.19 599 ASP A C 1
ATOM 4682 O O . ASP A 1 599 ? 8.716 20.507 -19.980 1.00 96.19 599 ASP A O 1
ATOM 4686 N N . ASP A 1 600 ? 7.699 18.812 -18.905 1.00 90.44 600 ASP A N 1
ATOM 4687 C CA . ASP A 1 600 ? 8.668 17.775 -19.283 1.00 90.44 600 ASP A CA 1
ATOM 4688 C C . ASP A 1 600 ? 8.777 17.647 -20.812 1.00 90.44 600 ASP A C 1
ATOM 4690 O O . ASP A 1 600 ? 9.861 17.471 -21.381 1.00 90.44 600 ASP A O 1
ATOM 4694 N N . PHE A 1 601 ? 7.646 17.773 -21.514 1.00 94.50 601 PHE A N 1
ATOM 4695 C CA . PHE A 1 601 ? 7.644 17.838 -22.968 1.00 94.50 601 PHE A CA 1
ATOM 4696 C C . PHE A 1 601 ? 8.411 19.064 -23.478 1.00 94.50 601 PHE A C 1
ATOM 4698 O O . PHE A 1 601 ? 9.240 18.902 -24.371 1.00 94.50 601 PHE A O 1
ATOM 4705 N N . LEU A 1 602 ? 8.190 20.262 -22.926 1.00 94.00 602 LEU A N 1
ATOM 4706 C CA . LEU A 1 602 ? 8.934 21.467 -23.315 1.00 94.00 602 LEU A CA 1
ATOM 4707 C C . LEU A 1 602 ? 10.437 21.356 -23.013 1.00 94.00 602 LEU A C 1
ATOM 4709 O O . LEU A 1 602 ? 11.239 21.833 -23.819 1.00 94.00 602 LEU A O 1
ATOM 4713 N N . ASP A 1 603 ? 10.816 20.710 -21.909 1.00 92.81 603 ASP A N 1
ATOM 4714 C CA . ASP A 1 603 ? 12.210 20.387 -21.571 1.00 92.81 603 ASP A CA 1
ATOM 4715 C C . ASP A 1 603 ? 12.849 19.489 -22.633 1.00 92.81 603 ASP A C 1
ATOM 4717 O O . ASP A 1 603 ? 13.978 19.735 -23.047 1.00 92.81 603 ASP A O 1
ATOM 4721 N N . SER A 1 604 ? 12.117 18.491 -23.137 1.00 92.44 604 SER A N 1
ATOM 4722 C CA . SER A 1 604 ? 12.628 17.557 -24.153 1.00 92.44 604 SER A CA 1
ATOM 4723 C C . SER A 1 604 ? 12.916 18.188 -25.523 1.00 92.44 604 SER A C 1
ATOM 4725 O O . SER A 1 604 ? 13.475 17.527 -26.401 1.00 92.44 604 SER A O 1
ATOM 4727 N N . LEU A 1 605 ? 12.492 19.438 -25.732 1.00 88.75 605 LEU A N 1
ATOM 4728 C CA . LEU A 1 605 ? 12.653 20.174 -26.987 1.00 88.75 605 LEU A CA 1
ATOM 4729 C C . LEU A 1 605 ? 13.831 21.158 -26.986 1.00 88.75 605 LEU A C 1
ATOM 4731 O O . LEU A 1 605 ? 14.108 21.747 -28.035 1.00 88.75 605 LEU A O 1
ATOM 4735 N N . GLN A 1 606 ? 14.461 21.379 -25.828 1.00 81.56 606 GLN A N 1
ATOM 4736 C CA . GLN A 1 606 ? 15.672 22.193 -25.675 1.00 81.56 606 GLN A CA 1
ATOM 4737 C C . GLN A 1 606 ? 16.917 21.338 -25.896 1.00 81.56 606 GLN A C 1
ATOM 4739 O O . GLN A 1 606 ? 17.868 21.879 -26.505 1.00 81.56 606 GLN A O 1
#

Solvent-accessible surface area (backbone atoms only — not comparable to full-atom values): 36096 Å² total; per-residue (Å²): 129,69,70,61,61,54,50,50,51,51,50,52,50,52,50,52,53,50,62,57,65,68,57,76,40,54,60,97,69,81,52,59,66,55,58,52,69,46,59,72,47,38,49,52,35,42,38,68,76,44,47,98,61,21,66,63,54,48,51,22,48,52,34,49,69,39,100,76,52,49,74,63,29,41,55,54,32,48,53,52,40,58,74,54,43,88,38,84,23,48,36,37,35,30,40,50,65,42,75,90,42,74,46,77,44,53,36,30,38,52,56,42,39,52,51,44,51,34,47,45,20,51,42,41,48,53,43,44,72,36,39,55,60,38,82,81,36,40,59,53,42,52,50,42,47,16,38,41,42,10,39,54,53,37,40,54,53,33,50,51,54,22,54,76,71,72,58,57,57,91,77,76,38,75,35,45,52,56,24,52,52,26,50,48,50,21,53,51,28,48,53,51,22,45,50,28,45,58,55,18,73,76,39,77,87,39,66,67,40,48,50,49,25,45,19,25,32,45,31,26,42,51,27,45,50,49,26,58,64,29,45,77,55,36,55,71,52,54,30,67,61,46,49,43,51,54,54,48,51,47,25,32,37,46,20,50,33,23,40,52,53,13,51,55,25,43,75,72,69,37,47,22,54,13,36,35,30,16,52,52,14,40,64,58,31,58,69,57,90,75,54,81,48,95,50,62,71,58,54,51,51,34,52,50,44,42,54,50,24,54,54,48,31,54,50,47,50,52,46,30,70,74,74,65,69,54,73,62,56,92,65,77,76,77,76,96,64,72,60,51,75,82,59,65,84,65,67,41,52,29,79,88,48,48,75,64,58,72,77,80,49,95,69,95,78,73,73,69,71,58,51,58,54,50,68,75,68,62,73,82,80,80,88,80,81,89,82,88,80,85,94,78,86,80,81,94,75,87,82,87,89,82,89,83,86,84,88,85,88,77,86,85,85,87,83,88,79,90,86,91,82,87,89,81,85,88,80,89,87,87,86,86,89,85,87,88,87,86,89,90,85,84,88,80,80,86,83,84,91,75,90,78,89,79,90,81,85,87,80,92,82,84,91,84,81,92,75,85,85,84,76,81,84,79,84,76,82,84,77,93,71,94,73,82,84,80,76,73,75,82,77,82,72,72,60,62,71,58,52,55,49,51,39,51,74,69,51,48,41,80,79,38,55,67,51,54,53,40,56,48,50,50,51,54,50,58,52,49,51,63,66,46,57,85,74,52,55,78,87,51,43,61,61,50,54,53,51,49,51,52,51,53,53,53,61,58,50,50,57,54,54,54,52,48,51,52,50,45,61,72,32,55,97,62,52,55,93,87,53,44,73,67,57,51,53,50,52,46,48,51,52,40,52,52,53,49,55,50,48,56,51,57,59,76,73,111

Sequence (606 aa):
MTTFDDNIKFLLKGIQEKKKTMLSTSLLVVPIPPSRANSSLCDNSLKQLLSGQAQEALQFSARSKSPIPDDDSFSRYLIILKSLGNSNFSNEWWNPFDQSKSMKSESVFCEAGMTIWNFISFLQTQIMSYNTSSSDEKPKIKNGILDINALIQNLKYVMREMSVSGHGLPFFTNGLISFIESYHKYLSAAMLLSAAQNESALNENDSQKRLQFCRAALMTLNTLSECEVNLRYLDDSQRAFFAPIVDMLKRYYNGLVYFEAGKDRELNSDHGIGICFYREGIRLTNGYDRVSCPHPHIYTQVKMISNALEAADTRATNDNKRLYSQSIPHDIPPFQFAPYKLPEQLSEPSKRLLIFEQFIYPSSVLPQQQQQLQNLYSSPPGSGSGQSPPVFSPPFISPQLGTPGPPIFTPPGSTGSSSGATPLQPQTQSFSPQPPFSPPITGSSPPPFGFQATVNQFGSNPDLPYIPSMIPPVPSPPGSTNSPYIQQPPIQQQPIQFQLQQLQQAGYLTQFPLLAMVLQLRVDLGVRAREIRPKLQPSVQAKFDQQMQIFMQAASCDSQIVSAIARLQQSGPNPAAGLTKQSVDSLIGQAACFYHEFDDFLDSLQ

pLDDT: mean 77.68, std 24.51, range [25.62, 98.38]